Protein 6TWP (pdb70)

Solvent-accessible surface area: 18503 Å² total

Nearest PDB structures (foldseek):
  5moy-assembly1_A  TM=9.906E-01  e=1.698E-72  Clostridium botulinum
  3fuo-assembly1_A  TM=9.892E-01  e=1.256E-71  Clostridium botulinum
  5tpb-assembly2_B  TM=9.962E-01  e=2.998E-70  Clostridium botulinum
  4iqp-assembly1_A  TM=9.861E-01  e=4.927E-71  Clostridium botulinum
  5tpb-assembly1_A  TM=9.710E-01  e=1.110E-68  Clostridium botulinum

Radius of gyration: 24.12 Å; Cα contacts (8 Å, |Δi|>4): 1211; chains: 1; bounding box: 44×72×61 Å

Secondary structure (P-SEA, 3-state):
cccccccbbbbbcccccccccccbbbbbbccccccccccccbbbbccccccbbbbbcccccccccccccccccbbbbbccccccccccbbbbcccccccccccbbbbcccbbbbbbbcccccccccbbbbbccccccccccbbbbbbbbbccccbbbbbccccccbbbbcccccbbbbbcbbbbcccccccccbbbbbcbbbbbcccccaaaaaaaaaaaccccbbbccccccccccbbbbbbccccccbbbbbccccccbbbbbbccbbbbbcccccccccccccbbbbbbbcccccccccccccbbbbbbbbcccbbbbbcccccccccbbbbbbcccccccccccbbbbccccccccccccccccccccccccccccccccaaaaaaaaacccccccbbbbbccccccccc

B-factor: mean 18.66, std 10.2, range [6.3, 84.39]

Sequence (414 aa):
NIINTSILNLLRYYEESSNNHLIDLSRYASEEIINIGSKVNNFDPIDDKKNQIQLFNLEESSKIEEIIILKNAIVYNSMYEENFSTSFWIKKIPKYFSKINLNNEEYTIINCIENNSGWKVSSLNYGEIIWTLQDNKQNIQRRVVVFKYSQMMVVAISDYINRWIIFITITNNRLNNNSSKIYINGRLIDDQKPISNLGNIHASNNNIMFKLDDGCRDDPQQRRYIWIIKYFNLLFDKKELNEEKKEIKDLYDNQSNSGILKKDFWGNYYLQQYDKKPYYMLLNLLYYDPNKYVDVNNVGIRGYMMYLKGPRGSIVTTNIYLNSSSLYMMGTKFIIKKYASSGNKDNNIVRNNDRRVYINVVVKNKEYRLATNASQAGVEKILSVLEIPDVVGNLSQVVVMKSSKCMNLQDNNGNDIGFIGFHQFNNIDKLVASNWYNRQIERSSRTFGCSWEEFIPVDDDGWGES

Structure (mmCIF, N/CA/C/O backbone):
data_6TWP
#
_entry.id   6TWP
#
_cell.length_a   43.547
_cell.length_b   60.266
_cell.length_c   185.147
_cell.angle_alpha   90.000
_cell.angle_beta   90.000
_cell.angle_gamma   90.000
#
_symmetry.space_group_name_H-M   'P 21 21 21'
#
loop_
_entity.id
_entity.type
_entity.pdbx_description
1 polymer 'Botulinum neurotoxin A5'
2 non-polymer 'CHLORIDE ION'
3 water water
#
loop_
_atom_site.group_PDB
_atom_site.id
_atom_site.type_symbol
_atom_site.label_atom_id
_atom_site.label_alt_id
_atom_site.label_comp_id
_atom_site.label_asym_id
_atom_site.label_entity_id
_atom_site.label_seq_id
_atom_site.pdbx_PDB_ins_code
_atom_site.Cartn_x
_atom_site.Cartn_y
_atom_site.Cartn_z
_atom_site.occupancy
_atom_site.B_iso_or_equiv
_atom_site.auth_seq_id
_atom_site.auth_comp_id
_atom_site.auth_asym_id
_atom_site.auth_atom_id
_atom_site.pdbx_PDB_model_num
ATOM 1 N N . ASN A 1 9 ? -3.816 -0.639 -37.068 1.000 44.924 872 ASN AAA N 1
ATOM 2 C CA . ASN A 1 9 ? -2.809 -1.412 -37.952 1.000 45.516 872 ASN AAA CA 1
ATOM 3 C C . ASN A 1 9 ? -1.504 -0.606 -38.134 1.000 45.419 872 ASN AAA C 1
ATOM 4 O O . ASN A 1 9 ? -1.008 -0.248 -39.258 1.000 43.079 872 ASN AAA O 1
ATOM 9 N N . ILE A 1 10 ? -0.926 -0.371 -36.992 1.000 38.662 873 ILE AAA N 1
ATOM 10 C CA . ILE A 1 10 ? 0.033 0.722 -36.739 1.000 35.710 873 ILE AAA CA 1
ATOM 11 C C . ILE A 1 10 ? 1.357 0.462 -37.421 1.000 33.919 873 ILE AAA C 1
ATOM 12 O O . ILE A 1 10 ? 1.878 1.345 -38.085 1.000 33.598 873 ILE AAA O 1
ATOM 17 N N . ILE A 1 11 ? 1.906 -0.735 -37.294 1.000 32.962 874 ILE AAA N 1
ATOM 18 C CA . ILE A 1 11 ? 3.118 -1.018 -38.083 1.000 28.971 874 ILE AAA CA 1
ATOM 19 C C . ILE A 1 11 ? 2.713 -0.972 -39.563 1.000 28.822 874 ILE AAA C 1
ATOM 20 O O . ILE A 1 11 ? 3.521 -0.499 -40.369 1.000 32.122 874 ILE AAA O 1
ATOM 25 N N . ASN A 1 12 ? 1.517 -1.468 -39.908 1.000 33.987 875 ASN AAA N 1
ATOM 26 C CA . ASN A 1 12 ? 1.129 -1.577 -41.346 1.000 38.512 875 ASN AAA CA 1
ATOM 27 C C . ASN A 1 12 ? 1.085 -0.198 -41.999 1.000 35.364 875 ASN AAA C 1
ATOM 28 O O . ASN A 1 12 ? 1.365 -0.143 -43.187 1.000 54.984 875 ASN AAA O 1
ATOM 33 N N . THR A 1 13 ? 0.723 0.848 -41.262 1.000 39.247 876 THR AAA N 1
ATOM 34 C CA . THR A 1 13 ? 0.579 2.216 -41.817 1.000 42.095 876 THR AAA CA 1
ATOM 35 C C . THR A 1 13 ? 1.886 2.992 -41.584 1.000 39.329 876 THR AAA C 1
ATOM 36 O O . THR A 1 13 ? 1.923 4.161 -41.922 1.000 39.194 876 THR AAA O 1
ATOM 40 N N . SER A 1 14 ? 2.920 2.403 -40.972 1.000 29.604 877 SER AAA N 1
ATOM 41 C CA . SER A 1 14 ? 4.222 3.100 -40.862 1.000 18.482 877 SER AAA CA 1
ATOM 42 C C . SER A 1 14 ? 4.750 3.492 -42.221 1.000 17.048 877 SER AAA C 1
ATOM 43 O O . SER A 1 14 ? 4.471 2.804 -43.218 1.000 23.968 877 SER AAA O 1
ATOM 46 N N . ILE A 1 15 ? 5.497 4.574 -42.259 1.000 14.902 878 ILE AAA N 1
ATOM 47 C CA . ILE A 1 15 ? 6.076 5.069 -43.516 1.000 15.744 878 ILE AAA CA 1
ATOM 48 C C . ILE A 1 15 ? 7.438 4.435 -43.780 1.000 15.168 878 ILE AAA C 1
ATOM 49 O O . ILE A 1 15 ? 7.927 4.625 -44.919 1.000 17.074 878 ILE AAA O 1
ATOM 54 N N . LEU A 1 16 ? 8.026 3.696 -42.840 1.000 14.176 879 LEU AAA N 1
ATOM 55 C CA . LEU A 1 16 ? 9.253 2.956 -43.052 1.000 12.984 879 LEU AAA CA 1
ATOM 56 C C . LEU A 1 16 ? 9.141 1.787 -42.088 1.000 11.712 879 LEU AAA C 1
ATOM 57 O O . LEU A 1 16 ? 8.930 2.005 -40.892 1.000 12.490 879 LEU AAA O 1
ATOM 62 N N . ASN A 1 17 ? 9.233 0.563 -42.545 1.000 12.734 880 ASN AAA N 1
ATOM 63 C CA . ASN A 1 17 ? 9.055 -0.669 -41.774 1.000 12.218 880 ASN AAA CA 1
ATOM 64 C C . ASN A 1 17 ? 10.191 -1.615 -42.124 1.000 11.703 880 ASN AAA C 1
ATOM 65 O O . ASN A 1 17 ? 10.062 -2.429 -43.057 1.000 12.975 880 ASN AAA O 1
ATOM 70 N N A LEU A 1 18 ? 11.362 -1.402 -41.526 0.580 12.615 881 LEU AAA N 1
ATOM 71 N N B LEU A 1 18 ? 11.301 -1.506 -41.411 0.420 11.252 881 LEU AAA N 1
ATOM 72 C CA A LEU A 1 18 ? 12.539 -2.202 -41.864 0.580 13.976 881 LEU AAA CA 1
ATOM 73 C CA B LEU A 1 18 ? 12.559 -2.140 -41.806 0.420 10.929 881 LEU AAA CA 1
ATOM 74 C C A LEU A 1 18 ? 12.481 -3.547 -41.175 0.580 12.204 881 LEU AAA C 1
ATOM 75 C C B LEU A 1 18 ? 12.626 -3.529 -41.175 0.420 11.089 881 LEU AAA C 1
ATOM 76 O O A LEU A 1 18 ? 12.489 -3.612 -39.949 0.580 12.056 881 LEU AAA O 1
ATOM 77 O O B LEU A 1 18 ? 12.750 -3.607 -39.953 0.420 11.305 881 LEU AAA O 1
ATOM 86 N N . ARG A 1 19 ? 12.542 -4.595 -41.976 1.000 12.473 882 ARG AAA N 1
ATOM 87 C CA . ARG A 1 19 ? 12.474 -5.948 -41.427 1.000 13.673 882 ARG AAA CA 1
ATOM 88 C C . ARG A 1 19 ? 13.316 -6.884 -42.268 1.000 14.517 882 ARG AAA C 1
ATOM 89 O O . ARG A 1 19 ? 13.425 -6.687 -43.471 1.000 16.411 882 ARG AAA O 1
ATOM 97 N N A TYR A 1 20 ? 13.815 -7.931 -41.601 0.580 15.654 883 TYR AAA N 1
ATOM 98 N N B TYR A 1 20 ? 13.786 -7.952 -41.674 0.420 15.939 883 TYR AAA N 1
ATOM 99 C CA A TYR A 1 20 ? 14.634 -8.995 -42.217 0.580 15.325 883 TYR AAA CA 1
ATOM 100 C CA B TYR A 1 20 ? 14.435 -8.971 -42.502 0.420 17.649 883 TYR AAA CA 1
ATOM 101 C C A TYR A 1 20 ? 13.721 -10.167 -42.530 0.580 18.950 883 TYR AAA C 1
ATOM 102 C C B TYR A 1 20 ? 13.353 -9.979 -42.844 0.420 18.796 883 TYR AAA C 1
ATOM 103 O O A TYR A 1 20 ? 13.205 -10.826 -41.630 0.580 18.778 883 TYR AAA O 1
ATOM 104 O O B TYR A 1 20 ? 12.607 -10.416 -41.933 0.420 16.803 883 TYR AAA O 1
ATOM 121 N N A GLU A 1 21 ? 13.395 -10.333 -43.797 0.580 19.896 884 GLU AAA N 1
ATOM 122 N N B GLU A 1 21 ? 13.307 -10.384 -44.099 0.420 19.413 884 GLU AAA N 1
ATOM 123 C CA A GLU A 1 21 ? 12.583 -11.463 -44.301 0.580 24.288 884 GLU AAA CA 1
ATOM 124 C CA B GLU A 1 21 ? 12.481 -11.524 -44.519 0.420 22.481 884 GLU AAA CA 1
ATOM 125 C C A GLU A 1 21 ? 13.421 -12.306 -45.261 0.580 22.238 884 GLU AAA C 1
ATOM 126 C C B GLU A 1 21 ? 12.743 -11.752 -45.994 0.420 23.662 884 GLU AAA C 1
ATOM 127 O O A GLU A 1 21 ? 14.141 -11.709 -46.136 0.580 19.636 884 GLU AAA O 1
ATOM 128 O O B GLU A 1 21 ? 13.295 -10.873 -46.694 0.420 21.663 884 GLU AAA O 1
ATOM 139 N N A SER A 1 22 ? 13.228 -13.637 -45.196 0.580 26.204 885 SER AAA N 1
ATOM 140 N N B SER A 1 22 ? 12.436 -12.957 -46.422 0.420 24.301 885 SER AAA N 1
ATOM 141 C CA A SER A 1 22 ? 14.059 -14.668 -45.845 0.580 30.529 885 SER AAA CA 1
ATOM 142 C CA B SER A 1 22 ? 12.908 -13.425 -47.739 0.420 26.427 885 SER AAA CA 1
ATOM 143 C C A SER A 1 22 ? 15.502 -14.192 -45.790 0.580 23.099 885 SER AAA C 1
ATOM 144 C C B SER A 1 22 ? 14.411 -13.149 -47.987 0.420 23.013 885 SER AAA C 1
ATOM 145 O O A SER A 1 22 ? 16.062 -14.201 -44.632 0.580 34.526 885 SER AAA O 1
ATOM 146 O O B SER A 1 22 ? 14.748 -12.716 -49.052 0.420 26.528 885 SER AAA O 1
ATOM 151 N N A ASN A 1 23 ? 16.085 -13.807 -46.953 0.580 20.076 886 ASN AAA N 1
ATOM 152 N N B ASN A 1 23 ? 15.309 -13.447 -47.062 0.420 21.937 886 ASN AAA N 1
ATOM 153 C CA A ASN A 1 23 ? 17.520 -13.512 -47.100 0.580 17.612 886 ASN AAA CA 1
ATOM 154 C CA B ASN A 1 23 ? 16.782 -13.498 -47.320 0.420 20.209 886 ASN AAA CA 1
ATOM 155 C C A ASN A 1 23 ? 17.710 -12.006 -47.299 0.580 16.093 886 ASN AAA C 1
ATOM 156 C C B ASN A 1 23 ? 17.368 -12.090 -47.532 0.420 17.061 886 ASN AAA C 1
ATOM 157 O O A ASN A 1 23 ? 18.833 -11.725 -47.704 0.580 14.103 886 ASN AAA O 1
ATOM 158 O O B ASN A 1 23 ? 18.389 -11.958 -48.132 0.420 17.828 886 ASN AAA O 1
ATOM 167 N N . HIS A 1 24 ? 16.765 -11.075 -46.948 1.000 16.971 887 HIS AAA N 1
ATOM 168 C CA . HIS A 1 24 ? 17.193 -9.677 -47.079 1.000 15.130 887 HIS AAA CA 1
ATOM 169 C C . HIS A 1 24 ? 16.507 -8.783 -46.054 1.000 14.147 887 HIS AAA C 1
ATOM 1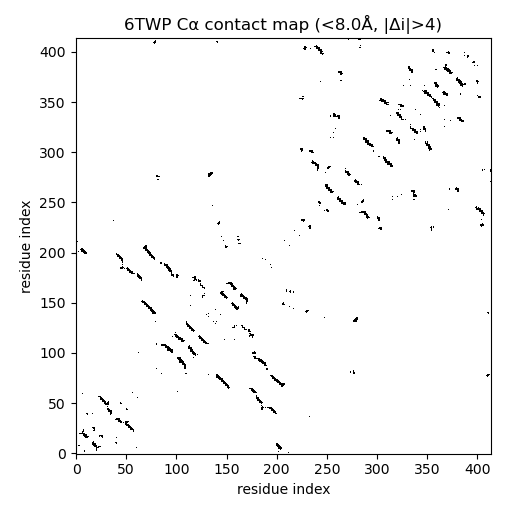70 O O . HIS A 1 24 ? 15.311 -8.912 -45.816 1.000 16.430 887 HIS AAA O 1
ATOM 177 N N . LEU A 1 25 ? 17.220 -7.770 -45.615 1.000 13.764 888 LEU AAA N 1
ATOM 178 C CA . LEU A 1 25 ? 16.617 -6.613 -44.962 1.000 13.219 888 LEU AAA CA 1
ATOM 179 C C . LEU A 1 25 ? 15.902 -5.789 -46.009 1.000 14.065 888 LEU AAA C 1
ATOM 180 O O . LEU A 1 25 ? 16.444 -5.563 -47.100 1.000 18.772 888 LEU AAA O 1
ATOM 185 N N . ILE A 1 26 ? 14.668 -5.441 -45.763 1.000 14.292 889 ILE AAA N 1
ATOM 186 C CA . ILE A 1 26 ? 13.789 -4.784 -46.727 1.000 16.239 889 ILE AAA CA 1
ATOM 187 C C . ILE A 1 26 ? 12.897 -3.778 -45.989 1.000 14.094 889 ILE AAA C 1
ATOM 188 O O . ILE A 1 26 ? 12.535 -3.957 -44.844 1.000 15.273 889 ILE AAA O 1
ATOM 193 N N . ASP A 1 27 ? 12.512 -2.707 -46.672 1.000 14.889 890 ASP AAA N 1
ATOM 194 C CA . ASP A 1 27 ? 11.432 -1.839 -46.217 1.000 14.499 890 ASP AAA CA 1
ATOM 195 C C . ASP A 1 27 ? 10.098 -2.407 -46.686 1.000 15.326 890 ASP AAA C 1
ATOM 196 O O . ASP A 1 27 ? 9.815 -2.436 -47.906 1.000 17.832 890 ASP AAA O 1
ATOM 201 N N . LEU A 1 28 ? 9.272 -2.910 -45.790 1.000 15.359 891 LEU AAA N 1
ATOM 202 C CA . LEU A 1 28 ? 7.959 -3.489 -46.092 1.000 16.533 891 LEU AAA CA 1
ATOM 203 C C . LEU A 1 28 ? 6.911 -2.406 -46.293 1.000 17.282 891 LEU AAA C 1
ATOM 204 O O . LEU A 1 28 ? 5.791 -2.763 -46.724 1.000 19.652 891 LEU AAA O 1
ATOM 209 N N . SER A 1 29 ? 7.182 -1.137 -46.039 1.000 15.822 892 SER AAA N 1
ATOM 210 C CA . SER A 1 29 ? 6.181 -0.071 -46.229 1.000 16.646 892 SER AAA CA 1
ATOM 211 C C . SER A 1 29 ? 5.806 0.059 -47.697 1.000 18.604 892 SER AAA C 1
ATOM 212 O O . SER A 1 29 ? 6.579 -0.365 -48.587 1.000 18.761 892 SER AAA O 1
ATOM 215 N N . ARG A 1 30 ? 4.721 0.771 -47.917 1.000 21.432 893 ARG AAA N 1
ATOM 216 C CA . ARG A 1 30 ? 4.199 1.048 -49.277 1.000 24.148 893 ARG AAA CA 1
ATOM 217 C C . ARG A 1 30 ? 5.243 1.860 -50.037 1.000 21.596 893 ARG AAA C 1
ATOM 218 O O . ARG A 1 30 ? 5.176 1.879 -51.271 1.000 26.470 893 ARG AAA O 1
ATOM 226 N N . TYR A 1 31 ? 6.168 2.532 -49.365 1.000 21.946 894 TYR AAA N 1
ATOM 227 C CA . TYR A 1 31 ? 7.200 3.348 -50.068 1.000 24.386 894 TYR AAA CA 1
ATOM 228 C C . TYR A 1 31 ? 8.355 2.516 -50.614 1.000 23.096 894 TYR AAA C 1
ATOM 229 O O . TYR A 1 31 ? 9.061 2.997 -51.501 1.000 29.503 894 TYR AAA O 1
ATOM 238 N N . ALA A 1 32 ? 8.667 1.392 -50.015 1.000 21.319 895 ALA AAA N 1
ATOM 239 C CA . ALA A 1 32 ? 9.782 0.536 -50.459 1.000 21.083 895 ALA AAA CA 1
ATOM 240 C C . ALA A 1 32 ? 11.057 1.363 -50.669 1.000 21.283 895 ALA AAA C 1
ATOM 241 O O . ALA A 1 32 ? 11.678 1.290 -51.749 1.000 24.483 895 ALA AAA O 1
ATOM 243 N N . SER A 1 33 ? 11.492 2.053 -49.604 1.000 20.172 896 SER AAA N 1
ATOM 244 C CA . SER A 1 33 ? 12.711 2.856 -49.649 1.000 19.254 896 SER AAA CA 1
ATOM 245 C C . SER A 1 33 ? 13.885 1.896 -49.867 1.000 18.305 896 SER AAA C 1
ATOM 246 O O . SER A 1 33 ? 13.879 0.770 -49.372 1.000 21.114 896 SER AAA O 1
ATOM 249 N N A GLU A 1 34 ? 14.925 2.458 -50.494 0.600 20.326 897 GLU AAA N 1
ATOM 250 N N B GLU A 1 34 ? 14.920 2.269 -50.641 0.400 20.214 897 GLU AAA N 1
ATOM 251 C CA A GLU A 1 34 ? 16.127 1.717 -50.870 0.600 18.231 897 GLU AAA CA 1
ATOM 252 C CA B GLU A 1 34 ? 16.048 1.348 -50.944 0.400 20.894 897 GLU AAA CA 1
ATOM 253 C C A GLU A 1 34 ? 17.021 1.560 -49.644 0.600 15.956 897 GLU AAA C 1
ATOM 254 C C B GLU A 1 34 ? 17.080 1.261 -49.788 0.400 19.299 897 GLU AAA C 1
ATOM 255 O O A GLU A 1 34 ? 17.181 2.489 -48.835 0.600 16.477 897 GLU AAA O 1
ATOM 256 O O B GLU A 1 34 ? 17.407 2.288 -49.165 0.400 17.990 897 GLU AAA O 1
ATOM 267 N N A ILE A 1 35 ? 17.682 0.413 -49.627 0.580 17.683 898 ILE AAA N 1
ATOM 268 N N B ILE A 1 35 ? 17.678 0.079 -49.582 0.420 18.169 898 ILE AAA N 1
ATOM 269 C CA A ILE A 1 35 ? 18.590 -0.006 -48.527 0.580 15.859 898 ILE AAA CA 1
ATOM 270 C CA B ILE A 1 35 ? 18.545 -0.196 -48.397 0.420 16.143 898 ILE AAA CA 1
ATOM 271 C C A ILE A 1 35 ? 19.941 -0.322 -49.138 0.580 16.711 898 ILE AAA C 1
ATOM 272 C C B ILE A 1 35 ? 19.960 -0.569 -48.891 0.420 16.287 898 ILE AAA C 1
ATOM 273 O O A ILE A 1 35 ? 20.036 -1.170 -50.066 0.580 16.552 898 ILE AAA O 1
ATOM 274 O O B ILE A 1 35 ? 20.126 -1.620 -49.603 0.420 18.529 898 ILE AAA O 1
ATOM 283 N N . ASN A 1 36 ? 20.974 0.233 -48.536 1.000 15.202 899 ASN AAA N 1
ATOM 284 C CA . ASN A 1 36 ? 22.367 -0.052 -48.865 1.000 15.374 899 ASN AAA CA 1
ATOM 285 C C . ASN A 1 36 ? 23.115 -0.500 -47.626 1.000 15.027 899 ASN AAA C 1
ATOM 286 O O . ASN A 1 36 ? 23.242 0.291 -46.671 1.000 17.557 899 ASN AAA O 1
ATOM 291 N N . ILE A 1 37 ? 23.642 -1.682 -47.646 1.000 14.182 900 ILE AAA N 1
ATOM 292 C CA . ILE A 1 37 ? 24.296 -2.331 -46.469 1.000 14.771 900 ILE AAA CA 1
ATOM 293 C C . ILE A 1 37 ? 25.797 -2.367 -46.735 1.000 14.912 900 ILE AAA C 1
ATOM 294 O O . ILE A 1 37 ? 26.240 -2.917 -47.702 1.000 16.814 900 ILE AAA O 1
ATOM 299 N N . GLY A 1 38 ? 26.533 -1.844 -45.753 1.000 14.032 901 GLY AAA N 1
ATOM 300 C CA . GLY A 1 38 ? 27.983 -1.928 -45.798 1.000 14.054 901 GLY AAA CA 1
ATOM 301 C C . GLY A 1 38 ? 28.524 -3.311 -45.559 1.000 14.540 901 GLY AAA C 1
ATOM 302 O O . GLY A 1 38 ? 27.838 -4.189 -45.002 1.000 15.302 901 GLY AAA O 1
ATOM 303 N N . SER A 1 39 ? 29.798 -3.503 -45.903 1.000 15.551 902 SER AAA N 1
ATOM 304 C CA . SER A 1 39 ? 30.413 -4.839 -45.807 1.000 16.261 902 SER AAA CA 1
ATOM 305 C C . SER A 1 39 ? 30.461 -5.367 -44.401 1.000 16.069 902 SER AAA C 1
ATOM 306 O O . SER A 1 39 ? 30.496 -6.564 -44.227 1.000 23.416 902 SER AAA O 1
ATOM 309 N N . LYS A 1 40 ? 30.575 -4.498 -43.400 1.000 13.274 903 LYS AAA N 1
ATOM 310 C CA . LYS A 1 40 ? 30.837 -4.931 -42.015 1.000 14.578 903 LYS AAA CA 1
ATOM 311 C C . LYS A 1 40 ? 29.647 -4.808 -41.086 1.000 13.386 903 LYS AAA C 1
ATOM 312 O O . LYS A 1 40 ? 29.777 -4.588 -39.884 1.000 16.784 903 LYS AAA O 1
ATOM 318 N N . VAL A 1 41 ? 28.437 -4.954 -41.598 1.000 15.348 904 VAL AAA N 1
ATOM 319 C CA . VAL A 1 41 ? 27.207 -5.125 -40.830 1.000 13.366 904 VAL AAA CA 1
ATOM 320 C C . VAL A 1 41 ? 27.061 -6.593 -40.520 1.000 13.731 904 VAL AAA C 1
ATOM 321 O O . VAL A 1 41 ? 27.155 -7.411 -41.441 1.000 15.784 904 VAL AAA O 1
ATOM 325 N N A ASN A 1 42 ? 26.669 -6.928 -39.289 0.580 13.014 905 ASN AAA N 1
ATOM 326 N N B ASN A 1 42 ? 26.884 -6.999 -39.241 0.420 14.408 905 ASN AAA N 1
ATOM 327 C CA A ASN A 1 42 ? 26.524 -8.327 -38.893 0.580 12.889 905 ASN AAA CA 1
ATOM 328 C CA B ASN A 1 42 ? 26.497 -8.392 -38.901 0.420 14.404 905 ASN AAA CA 1
ATOM 329 C C A ASN A 1 42 ? 25.081 -8.572 -38.468 0.580 12.338 905 ASN AAA C 1
ATOM 330 C C B ASN A 1 42 ? 25.008 -8.486 -38.615 0.420 13.028 905 ASN AAA C 1
ATOM 331 O O A ASN A 1 42 ? 24.540 -7.815 -37.716 0.580 13.223 905 ASN AAA O 1
ATOM 332 O O B ASN A 1 42 ? 24.362 -7.541 -38.118 0.420 11.505 905 ASN AAA O 1
ATOM 341 N N . PHE A 1 43 ? 24.504 -9.648 -38.969 1.000 15.467 906 PHE AAA N 1
ATOM 342 C CA . PHE A 1 43 ? 23.117 -10.028 -38.611 1.000 14.753 906 PHE AAA CA 1
ATOM 343 C C . PHE A 1 43 ? 23.182 -11.291 -37.758 1.000 17.219 906 PHE AAA C 1
ATOM 344 O O . PHE A 1 43 ? 23.898 -12.231 -38.100 1.000 20.888 906 PHE AAA O 1
ATOM 352 N N . ASP A 1 44 ? 22.429 -11.335 -36.648 1.000 14.453 907 ASP AAA N 1
ATOM 353 C CA . ASP A 1 44 ? 22.478 -12.500 -35.750 1.000 14.593 907 ASP AAA CA 1
ATOM 354 C C . ASP A 1 44 ? 21.899 -13.697 -36.501 1.000 15.903 907 ASP AAA C 1
ATOM 355 O O . ASP A 1 44 ? 20.728 -13.687 -36.846 1.000 15.316 907 ASP AAA O 1
ATOM 360 N N . PRO A 1 45 ? 22.603 -14.836 -36.580 1.000 17.151 908 PRO AAA N 1
ATOM 361 C CA . PRO A 1 45 ? 22.040 -15.987 -37.314 1.000 18.800 908 PRO AAA CA 1
ATOM 362 C C . PRO A 1 45 ? 20.782 -16.559 -36.639 1.000 19.326 908 PRO AAA C 1
ATOM 363 O O . PRO A 1 45 ? 20.048 -17.260 -37.324 1.000 24.346 908 PRO AAA O 1
ATOM 367 N N . ILE A 1 46 ? 20.579 -16.369 -35.347 1.000 19.178 909 ILE AAA N 1
ATOM 368 C CA . ILE A 1 46 ? 19.397 -16.915 -34.565 1.000 20.723 909 ILE AAA CA 1
ATOM 369 C C . ILE A 1 46 ? 18.175 -16.086 -34.931 1.000 16.811 909 ILE AAA C 1
ATOM 370 O O . ILE A 1 46 ? 17.056 -16.582 -34.896 1.000 17.401 909 ILE AAA O 1
ATOM 375 N N . ASP A 1 47 ? 18.386 -14.801 -35.211 1.000 13.928 910 ASP AAA N 1
ATOM 376 C CA A ASP A 1 47 ? 17.330 -13.824 -35.444 0.580 13.432 910 ASP AAA CA 1
ATOM 377 C CA B ASP A 1 47 ? 17.299 -13.913 -35.617 0.420 14.321 910 ASP AAA CA 1
ATOM 378 C C . ASP A 1 47 ? 17.911 -12.687 -36.304 1.000 11.199 910 ASP AAA C 1
ATOM 379 O O . ASP A 1 47 ? 18.463 -11.769 -35.703 1.000 11.767 910 ASP AAA O 1
ATOM 388 N N . LYS A 1 48 ? 17.788 -12.758 -37.610 1.000 12.318 911 LYS AAA N 1
ATOM 389 C CA A LYS A 1 48 ? 18.537 -11.792 -38.452 0.580 13.417 911 LYS AAA CA 1
ATOM 390 C CA B LYS A 1 48 ? 18.402 -11.832 -38.583 0.420 14.229 911 LYS AAA CA 1
ATOM 391 C C . LYS A 1 48 ? 17.853 -10.407 -38.463 1.000 12.989 911 LYS AAA C 1
ATOM 392 O O . LYS A 1 48 ? 18.456 -9.500 -39.000 1.000 15.197 911 LYS AAA O 1
ATOM 403 N N . ASN A 1 49 ? 16.721 -10.240 -37.743 1.000 10.522 912 ASN AAA N 1
ATOM 404 C CA . ASN A 1 49 ? 16.310 -8.869 -37.453 1.000 10.455 912 ASN AAA CA 1
ATOM 405 C C . ASN A 1 49 ? 17.245 -8.153 -36.471 1.000 9.748 912 ASN AAA C 1
ATOM 406 O O . ASN A 1 49 ? 17.183 -6.923 -36.380 1.000 10.524 912 ASN AAA O 1
ATOM 411 N N . GLN A 1 50 ? 18.084 -8.895 -35.790 1.000 9.577 913 GLN AAA N 1
ATOM 412 C CA . GLN A 1 50 ? 19.057 -8.268 -34.854 1.000 9.536 913 GLN AAA CA 1
ATOM 413 C C . GLN A 1 50 ? 20.319 -7.928 -35.617 1.000 10.117 913 GLN AAA C 1
ATOM 414 O O . GLN A 1 50 ? 20.989 -8.821 -36.179 1.000 11.601 913 GLN AAA O 1
ATOM 420 N N . ILE A 1 51 ? 20.596 -6.618 -35.677 1.000 9.695 914 ILE AAA N 1
ATOM 421 C CA . ILE A 1 51 ? 21.655 -6.021 -36.516 1.000 9.711 914 ILE AAA CA 1
ATOM 422 C C . ILE A 1 51 ? 22.743 -5.487 -35.624 1.000 9.003 914 ILE AAA C 1
ATOM 423 O O . ILE A 1 51 ? 22.465 -4.689 -34.707 1.000 10.055 914 ILE AAA O 1
ATOM 428 N N . GLN A 1 52 ? 23.997 -5.823 -35.909 1.000 9.317 915 GLN AAA N 1
ATOM 429 C CA . GLN A 1 52 ? 25.150 -5.325 -35.151 1.000 9.838 915 GLN AAA CA 1
ATOM 430 C C . GLN A 1 52 ? 25.945 -4.343 -36.010 1.000 9.281 915 GLN AAA C 1
ATOM 431 O O . GLN A 1 52 ? 26.351 -4.661 -37.137 1.000 10.442 915 GLN AAA O 1
ATOM 437 N N . LEU A 1 53 ? 26.170 -3.150 -35.451 1.000 8.900 916 LEU AAA N 1
ATOM 438 C CA . LEU A 1 53 ? 26.942 -2.080 -36.060 1.000 9.349 916 LEU AAA CA 1
ATOM 439 C C . LEU A 1 53 ? 28.168 -1.826 -35.207 1.000 9.041 916 LEU AAA C 1
ATOM 440 O O . LEU A 1 53 ? 28.030 -1.499 -34.015 1.000 9.951 916 LEU AAA O 1
ATOM 445 N N . PHE A 1 54 ? 29.338 -1.934 -35.810 1.000 9.817 917 PHE AAA N 1
ATOM 446 C CA . PHE A 1 54 ? 30.630 -1.721 -35.200 1.000 11.289 917 PHE AAA CA 1
ATOM 447 C C . PHE A 1 54 ? 31.104 -0.294 -35.439 1.000 10.667 917 PHE AAA C 1
ATOM 448 O O . PHE A 1 54 ? 30.554 0.444 -36.253 1.000 10.867 917 PHE AAA O 1
ATOM 456 N N . ASN A 1 55 ? 32.208 0.071 -34.770 1.000 10.778 918 ASN AAA N 1
ATOM 457 C CA . ASN A 1 55 ? 32.814 1.405 -34.983 1.000 11.053 918 ASN AAA CA 1
ATOM 458 C C . ASN A 1 55 ? 33.807 1.308 -36.138 1.000 10.935 918 ASN AAA C 1
ATOM 459 O O . ASN A 1 55 ? 34.992 1.399 -35.958 1.000 13.597 918 ASN AAA O 1
ATOM 464 N N . LEU A 1 56 ? 33.259 1.083 -37.316 1.000 12.303 919 LEU AAA N 1
ATOM 465 C CA . LEU A 1 56 ? 33.979 0.919 -38.580 1.000 13.555 919 LEU AAA CA 1
ATOM 466 C C . LEU A 1 56 ? 33.227 1.651 -39.656 1.000 12.750 919 LEU AAA C 1
ATOM 467 O O . LEU A 1 56 ? 31.986 1.571 -39.696 1.000 12.906 919 LEU AAA O 1
ATOM 472 N N A GLU A 1 57 ? 33.931 2.292 -40.575 0.580 15.529 920 GLU AAA N 1
ATOM 473 N N B GLU A 1 57 ? 33.969 2.210 -40.614 0.420 14.309 920 GLU AAA N 1
ATOM 474 C CA A GLU A 1 57 ? 33.256 3.043 -41.653 0.580 16.825 920 GLU AAA CA 1
ATOM 475 C CA B GLU A 1 57 ? 33.378 3.002 -41.718 0.420 15.237 920 GLU AAA CA 1
ATOM 476 C C A GLU A 1 57 ? 32.386 2.160 -42.544 0.580 14.495 920 GLU AAA C 1
ATOM 477 C C B GLU A 1 57 ? 32.376 2.148 -42.489 0.420 12.888 920 GLU AAA C 1
ATOM 478 O O A GLU A 1 57 ? 31.402 2.665 -43.109 0.580 18.053 920 GLU AAA O 1
ATOM 479 O O B GLU A 1 57 ? 31.275 2.654 -42.825 0.420 14.664 920 GLU AAA O 1
ATOM 490 N N . SER A 1 58 ? 32.693 0.866 -42.698 1.000 13.930 921 SER AAA N 1
ATOM 491 C CA . SER A 1 58 ? 31.865 0.011 -43.552 1.000 14.756 921 SER AAA CA 1
ATOM 492 C C . SER A 1 58 ? 30.800 -0.713 -42.729 1.000 13.363 921 SER AAA C 1
ATOM 493 O O . SER A 1 58 ? 30.032 -1.481 -43.370 1.000 15.025 921 SER AAA O 1
ATOM 496 N N . SER A 1 59 ? 30.634 -0.414 -41.463 1.000 11.864 922 SER AAA N 1
ATOM 497 C CA . SER A 1 59 ? 29.564 -0.996 -40.678 1.000 11.280 922 SER AAA CA 1
ATOM 498 C C . SER A 1 59 ? 28.445 0.022 -40.634 1.000 11.524 922 SER AAA C 1
ATOM 499 O O . SER A 1 59 ? 28.316 0.810 -39.680 1.000 13.155 922 SER AAA O 1
ATOM 502 N N . LYS A 1 60 ? 27.616 0.029 -41.674 1.000 10.586 923 LYS AAA N 1
ATOM 503 C CA . LYS A 1 60 ? 26.619 1.066 -41.846 1.000 10.785 923 LYS AAA CA 1
ATOM 504 C C . LYS A 1 60 ? 25.459 0.544 -42.659 1.000 10.660 923 LYS AAA C 1
ATOM 505 O O . LYS A 1 60 ? 25.670 -0.373 -43.499 1.000 12.116 923 LYS AAA O 1
ATOM 511 N N . ILE A 1 61 ? 24.291 1.077 -42.446 1.000 10.496 924 ILE AAA N 1
ATOM 512 C CA . ILE A 1 61 ? 23.117 0.860 -43.325 1.000 11.054 924 ILE AAA CA 1
ATOM 513 C C . ILE A 1 61 ? 22.604 2.213 -43.711 1.000 11.019 924 ILE AAA C 1
ATOM 514 O O . ILE A 1 61 ? 22.327 3.054 -42.826 1.000 10.920 924 ILE AAA O 1
ATOM 519 N N A GLU A 1 62 ? 22.382 2.415 -44.999 0.580 11.715 925 GLU AAA N 1
ATOM 520 N N B GLU A 1 62 ? 22.579 2.548 -44.996 0.420 11.542 925 GLU AAA N 1
ATOM 521 C CA A GLU A 1 62 ? 21.788 3.626 -45.540 0.580 11.871 925 GLU AAA CA 1
ATOM 522 C CA B GLU A 1 62 ? 22.039 3.834 -45.459 0.420 11.504 925 GLU AAA CA 1
ATOM 523 C C A GLU A 1 62 ? 20.402 3.275 -46.082 0.580 12.245 925 GLU AAA C 1
ATOM 524 C C B GLU A 1 62 ? 20.693 3.586 -46.131 0.420 11.430 925 GLU AAA C 1
ATOM 525 O O A GLU A 1 62 ? 20.224 2.291 -46.839 0.580 14.152 925 GLU AAA O 1
ATOM 526 O O B GLU A 1 62 ? 20.605 2.782 -47.099 0.420 11.866 925 GLU AAA O 1
ATOM 537 N N A ILE A 1 63 ? 19.434 4.076 -45.722 0.580 12.272 926 ILE AAA N 1
ATOM 538 N N B ILE A 1 63 ? 19.660 4.268 -45.705 0.420 11.219 926 ILE AAA N 1
ATOM 539 C CA A ILE A 1 63 ? 18.069 4.083 -46.295 0.580 13.667 926 ILE AAA CA 1
ATOM 540 C CA B ILE A 1 63 ? 18.317 4.193 -46.319 0.420 12.669 926 ILE AAA CA 1
ATOM 541 C C A ILE A 1 63 ? 17.920 5.350 -47.132 0.580 13.101 926 ILE AAA C 1
ATOM 542 C C B ILE A 1 63 ? 18.133 5.418 -47.194 0.420 13.617 926 ILE AAA C 1
ATOM 543 O O A ILE A 1 63 ? 18.013 6.473 -46.640 0.580 14.561 926 ILE AAA O 1
ATOM 544 O O B ILE A 1 63 ? 18.467 6.543 -46.789 0.420 15.158 926 ILE AAA O 1
ATOM 553 N N . ILE A 1 64 ? 17.714 5.186 -48.436 1.000 14.867 927 ILE AAA N 1
ATOM 554 C CA . ILE A 1 64 ? 17.411 6.292 -49.376 1.000 17.262 927 ILE AAA CA 1
ATOM 555 C C . ILE A 1 64 ? 15.899 6.443 -49.417 1.000 16.064 927 ILE AAA C 1
ATOM 556 O O . ILE A 1 64 ? 15.216 5.568 -49.929 1.000 17.265 927 ILE AAA O 1
ATOM 561 N N . LEU A 1 65 ? 15.395 7.478 -48.767 1.000 16.154 928 LEU AAA N 1
ATOM 562 C CA . LEU A 1 65 ? 13.936 7.667 -48.648 1.000 16.153 928 LEU AAA CA 1
ATOM 563 C C . LEU A 1 65 ? 13.360 8.102 -49.979 1.000 18.476 928 LEU AAA C 1
ATOM 564 O O . LEU A 1 65 ? 13.916 8.947 -50.695 1.000 21.013 928 LEU AAA O 1
ATOM 569 N N . LYS A 1 66 ? 12.130 7.605 -50.228 1.000 19.674 929 LYS AAA N 1
ATOM 570 C CA . LYS A 1 66 ? 11.346 8.122 -51.333 1.000 22.009 929 LYS AAA CA 1
ATOM 571 C C . LYS A 1 66 ? 11.089 9.612 -51.083 1.000 22.417 929 LYS AAA C 1
ATOM 572 O O . LYS A 1 66 ? 10.838 10.039 -49.944 1.000 20.507 929 LYS AAA O 1
ATOM 578 N N . ASN A 1 67 ? 11.094 10.419 -52.149 1.000 25.580 930 ASN AAA N 1
ATOM 579 C CA . ASN A 1 67 ? 11.003 11.891 -51.971 1.000 29.181 930 ASN AAA CA 1
ATOM 580 C C . ASN A 1 67 ? 9.723 12.227 -51.211 1.000 26.378 930 ASN AAA C 1
ATOM 581 O O . ASN A 1 67 ? 9.708 13.202 -50.454 1.000 27.338 930 ASN AAA O 1
ATOM 586 N N . ALA A 1 68 ? 8.641 11.464 -51.379 1.000 24.619 931 ALA AAA N 1
ATOM 587 C CA . ALA A 1 68 ? 7.312 11.704 -50.790 1.000 25.964 931 ALA AAA CA 1
ATOM 588 C C . ALA A 1 68 ? 7.381 11.735 -49.300 1.000 23.090 931 ALA AAA C 1
ATOM 589 O O . ALA A 1 68 ? 6.531 12.359 -48.722 1.000 27.335 931 ALA AAA O 1
ATOM 591 N N . ILE A 1 69 ? 8.372 11.091 -48.691 1.000 19.518 932 ILE AAA N 1
ATOM 592 C CA . ILE A 1 69 ? 8.399 10.981 -47.226 1.000 18.531 932 ILE AAA CA 1
ATOM 593 C C . ILE A 1 69 ? 9.605 11.711 -46.636 1.000 17.318 932 ILE AAA C 1
ATOM 594 O O . ILE A 1 69 ? 9.810 11.580 -45.470 1.000 19.901 932 ILE AAA O 1
ATOM 599 N N . VAL A 1 70 ? 10.400 12.434 -47.410 1.000 16.076 933 VAL AAA N 1
ATOM 600 C CA . VAL A 1 70 ? 11.470 13.264 -46.825 1.000 16.021 933 VAL AAA CA 1
ATOM 601 C C . VAL A 1 70 ? 10.809 14.347 -45.992 1.000 15.419 933 VAL AAA C 1
ATOM 602 O O . VAL A 1 70 ? 9.822 14.973 -46.395 1.000 18.225 933 VAL AAA O 1
ATOM 6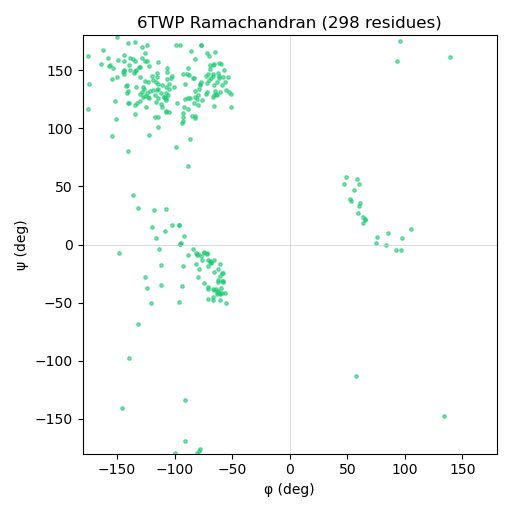06 N N . TYR A 1 71 ? 11.294 14.512 -44.777 1.000 13.888 934 TYR AAA N 1
ATOM 607 C CA . TYR A 1 71 ? 10.675 15.496 -43.861 1.000 14.138 934 TYR AAA CA 1
ATOM 608 C C . TYR A 1 71 ? 11.155 16.904 -44.182 1.000 12.963 934 TYR AAA C 1
ATOM 609 O O . TYR A 1 71 ? 12.358 17.165 -44.158 1.000 13.723 934 TYR AAA O 1
ATOM 618 N N . ASN A 1 72 ? 10.215 17.789 -44.405 1.000 13.549 935 ASN AAA N 1
ATOM 619 C CA . ASN A 1 72 ? 10.552 19.200 -44.647 1.000 13.265 935 ASN AAA CA 1
ATOM 620 C C . ASN A 1 72 ? 9.342 20.012 -44.230 1.000 13.717 935 ASN AAA C 1
ATOM 621 O O . ASN A 1 72 ? 8.430 20.188 -45.042 1.000 15.497 935 ASN AAA O 1
ATOM 626 N N . SER A 1 73 ? 9.302 20.484 -42.986 1.000 13.364 936 SER AAA N 1
ATOM 627 C CA . SER A 1 73 ? 8.063 21.059 -42.452 1.000 13.586 936 SER AAA CA 1
ATOM 628 C C . SER A 1 73 ? 8.316 21.878 -41.188 1.000 13.640 936 SER AAA C 1
ATOM 629 O O . SER A 1 73 ? 9.261 21.601 -40.442 1.000 13.286 936 SER AAA O 1
ATOM 632 N N . MET A 1 74 ? 7.396 22.786 -40.974 1.000 14.820 937 MET AAA N 1
ATOM 633 C CA . MET A 1 74 ? 7.246 23.471 -39.663 1.000 15.636 937 MET AAA CA 1
ATOM 634 C C . MET A 1 74 ? 6.236 22.745 -38.791 1.000 16.147 937 MET AAA C 1
ATOM 635 O O . MET A 1 74 ? 6.226 23.047 -37.583 1.000 16.720 937 MET AAA O 1
ATOM 640 N N . TYR A 1 75 ? 5.384 21.907 -39.335 1.000 15.397 938 TYR AAA N 1
ATOM 641 C CA . TYR A 1 75 ? 4.160 21.490 -38.625 1.000 16.275 938 TYR AAA CA 1
ATOM 642 C C . TYR A 1 75 ? 3.893 19.995 -38.569 1.000 15.351 938 TYR AAA C 1
ATOM 643 O O . TYR A 1 75 ? 3.102 19.578 -37.723 1.000 16.682 938 TYR AAA O 1
ATOM 652 N N A GLU A 1 76 ? 4.458 19.191 -39.466 0.500 14.644 939 GLU AAA N 1
ATOM 653 N N B GLU A 1 76 ? 4.478 19.177 -39.448 0.500 14.210 939 GLU AAA N 1
ATOM 654 C CA A GLU A 1 76 ? 4.055 17.782 -39.546 0.500 14.283 939 GLU AAA CA 1
ATOM 655 C CA B GLU A 1 76 ? 4.110 17.754 -39.570 0.500 13.914 939 GLU AAA CA 1
ATOM 656 C C A GLU A 1 76 ? 4.598 17.005 -38.350 0.500 12.198 939 GLU AAA C 1
ATOM 657 C C B GLU A 1 76 ? 4.639 16.928 -38.391 0.500 12.976 939 GLU AAA C 1
ATOM 658 O O A GLU A 1 76 ? 5.751 17.186 -37.973 0.500 14.502 939 GLU AAA O 1
ATOM 659 O O B GLU A 1 76 ? 5.844 16.930 -38.115 0.500 12.142 939 GLU AAA O 1
ATOM 670 N N . ASN A 1 77 ? 3.754 16.186 -37.761 1.000 13.136 940 ASN AAA N 1
ATOM 671 C CA . ASN A 1 77 ? 4.173 15.347 -36.594 1.000 12.017 940 ASN AAA CA 1
ATOM 672 C C . ASN A 1 77 ? 4.770 14.044 -37.086 1.000 11.930 940 ASN AAA C 1
ATOM 673 O O . ASN A 1 77 ? 4.435 13.574 -38.188 1.000 13.198 940 ASN AAA O 1
ATOM 678 N N . PHE A 1 78 ? 5.680 13.486 -36.320 1.000 10.993 941 PHE AAA N 1
ATOM 679 C CA . PHE A 1 78 ? 6.287 12.202 -36.700 1.000 10.501 941 PHE AAA CA 1
ATOM 680 C C . PHE A 1 78 ? 6.855 11.508 -35.479 1.000 9.701 941 PHE AAA C 1
ATOM 681 O O . PHE A 1 78 ? 7.116 12.159 -34.459 1.000 10.070 941 PHE AAA O 1
ATOM 689 N N . SER A 1 79 ? 7.056 10.206 -35.616 1.000 9.358 942 SER AAA N 1
ATOM 690 C CA . SER A 1 79 ? 7.603 9.389 -34.512 1.000 9.653 942 SER AAA CA 1
ATOM 691 C C . SER A 1 79 ? 8.525 8.320 -35.092 1.000 9.034 942 SER AAA C 1
ATOM 692 O O . SER A 1 79 ? 8.492 7.994 -36.291 1.000 9.569 942 SER AAA O 1
ATOM 695 N N . THR A 1 80 ? 9.347 7.760 -34.217 1.000 8.878 943 THR AAA N 1
ATOM 696 C CA . THR A 1 80 ? 10.203 6.632 -34.576 1.000 8.820 943 THR AAA CA 1
ATOM 697 C C . THR A 1 80 ? 10.219 5.619 -33.452 1.000 8.035 943 THR AAA C 1
ATOM 698 O O . THR A 1 80 ? 10.102 6.013 -32.268 1.000 9.052 943 THR AAA O 1
ATOM 702 N N . SER A 1 81 ? 10.389 4.361 -33.753 1.000 8.864 944 SER AAA N 1
ATOM 703 C CA . SER A 1 81 ? 10.558 3.301 -32.729 1.000 9.402 944 SER AAA CA 1
ATOM 704 C C . SER A 1 81 ? 11.631 2.341 -33.212 1.000 8.707 944 SER AAA C 1
ATOM 705 O O . SER A 1 81 ? 11.811 2.131 -34.429 1.000 9.430 944 SER AAA O 1
ATOM 708 N N . PHE A 1 82 ? 12.245 1.691 -32.248 1.000 8.612 945 PHE AAA N 1
ATOM 709 C CA . PHE A 1 82 ? 13.259 0.660 -32.506 1.000 8.108 945 PHE AAA CA 1
ATOM 710 C C . PHE A 1 82 ? 13.643 0.071 -31.172 1.000 7.753 945 PHE AAA C 1
ATOM 711 O O . PHE A 1 82 ? 13.412 0.662 -30.125 1.000 8.976 945 PHE AAA O 1
ATOM 719 N N . TRP A 1 83 ? 14.264 -1.111 -31.206 1.000 8.409 946 TRP AAA N 1
ATOM 720 C CA . TRP A 1 83 ? 14.881 -1.693 -30.009 1.000 7.899 946 TRP AAA CA 1
ATOM 721 C C . TRP A 1 83 ? 16.380 -1.583 -30.138 1.000 7.757 946 TRP AAA C 1
ATOM 722 O O . TRP A 1 83 ? 16.938 -1.663 -31.251 1.000 8.667 946 TRP AAA O 1
ATOM 733 N N . ILE A 1 84 ? 17.076 -1.427 -29.008 1.000 8.027 947 ILE AAA N 1
ATOM 734 C CA . ILE A 1 84 ? 18.518 -1.307 -28.978 1.000 8.279 947 ILE AAA CA 1
ATOM 735 C C . ILE A 1 84 ? 19.089 -2.097 -27.827 1.000 8.208 947 ILE AAA C 1
ATOM 736 O O . ILE A 1 84 ? 18.442 -2.207 -26.770 1.000 9.021 947 ILE AAA O 1
ATOM 741 N N A LYS A 1 85 ? 20.312 -2.542 -27.994 0.400 9.133 948 LYS AAA N 1
ATOM 742 N N B LYS A 1 85 ? 20.306 -2.558 -27.981 0.600 8.899 948 LYS AAA N 1
ATOM 743 C CA A LYS A 1 85 ? 21.071 -3.298 -26.968 0.400 9.547 948 LYS AAA CA 1
ATOM 744 C CA B LYS A 1 85 ? 21.003 -3.282 -26.891 0.600 8.506 948 LYS AAA CA 1
ATOM 745 C C A LYS A 1 85 ? 22.435 -2.631 -26.986 0.400 9.420 948 LYS AAA C 1
ATOM 746 C C B LYS A 1 85 ? 22.449 -2.807 -26.889 0.600 8.427 948 LYS AAA C 1
ATOM 747 O O A LYS A 1 85 ? 23.112 -2.548 -28.034 0.400 8.771 948 LYS AAA O 1
ATOM 748 O O B LYS A 1 85 ? 23.230 -3.121 -27.800 0.600 8.419 948 LYS AAA O 1
ATOM 759 N N . ILE A 1 86 ? 22.779 -2.009 -25.870 1.000 8.474 949 ILE AAA N 1
ATOM 760 C CA . ILE A 1 86 ? 23.981 -1.194 -25.793 1.000 8.718 949 ILE AAA CA 1
ATOM 761 C C . ILE A 1 86 ? 24.951 -1.833 -24.824 1.000 8.178 949 ILE AAA C 1
ATOM 762 O O . ILE A 1 86 ? 24.633 -1.920 -23.638 1.000 8.699 949 ILE AAA O 1
ATOM 767 N N . PRO A 1 87 ? 26.125 -2.263 -25.254 1.000 8.946 950 PRO AAA N 1
ATOM 768 C CA . PRO A 1 87 ? 27.069 -2.859 -24.329 1.000 9.250 950 PRO AAA CA 1
ATOM 769 C C . PRO A 1 87 ? 27.460 -1.897 -23.211 1.000 9.304 950 PRO AAA C 1
ATOM 770 O O . PRO A 1 87 ? 27.447 -0.692 -23.354 1.000 9.664 950 PRO AAA O 1
ATOM 774 N N . LYS A 1 88 ? 27.872 -2.498 -22.085 1.000 9.807 951 LYS AAA N 1
ATOM 775 C CA . LYS A 1 88 ? 28.373 -1.687 -20.981 1.000 9.663 951 LYS AAA CA 1
ATOM 776 C C . LYS A 1 88 ? 29.537 -0.815 -21.450 1.000 10.359 951 LYS AAA C 1
ATOM 777 O O . LYS A 1 88 ? 30.369 -1.255 -22.274 1.000 11.043 951 LYS AAA O 1
ATOM 783 N N . TYR A 1 89 ? 29.582 0.428 -20.981 1.000 9.965 952 TYR AAA N 1
ATOM 784 C CA . TYR A 1 89 ? 30.746 1.291 -21.167 1.000 10.264 952 TYR AAA CA 1
ATOM 785 C C . TYR A 1 89 ? 31.801 0.898 -20.124 1.000 10.687 952 TYR AAA C 1
ATOM 786 O O . TYR A 1 89 ? 31.519 0.873 -18.928 1.000 12.258 952 TYR AAA O 1
ATOM 795 N N . PHE A 1 90 ? 33.013 0.663 -20.574 1.000 11.989 953 PHE AAA N 1
ATOM 796 C CA . PHE A 1 90 ? 34.085 0.096 -19.732 1.000 14.892 953 PHE AAA CA 1
ATOM 797 C C . PHE A 1 90 ? 35.202 1.058 -19.441 1.000 16.103 953 PHE AAA C 1
ATOM 798 O O . PHE A 1 90 ? 36.010 0.723 -18.571 1.000 21.178 953 PHE AAA O 1
ATOM 806 N N . SER A 1 91 ? 35.335 2.136 -20.189 1.000 16.603 954 SER AAA N 1
ATOM 807 C CA . SER A 1 91 ? 36.583 2.937 -20.285 1.000 23.070 954 SER AAA CA 1
ATOM 808 C C . SER A 1 91 ? 36.337 4.439 -20.093 1.000 17.311 954 SER AAA C 1
ATOM 809 O O . SER A 1 91 ? 35.276 4.907 -20.480 1.000 14.256 954 SER AAA O 1
ATOM 812 N N . LYS A 1 92 ? 37.360 5.176 -19.608 1.000 17.793 955 LYS AAA N 1
ATOM 813 C CA . LYS A 1 92 ? 37.307 6.635 -19.467 1.000 17.810 955 LYS AAA CA 1
ATOM 814 C C . LYS A 1 92 ? 37.017 7.263 -20.837 1.000 14.340 955 LYS AAA C 1
ATOM 815 O O . LYS A 1 92 ? 36.427 8.326 -20.905 1.000 15.860 955 LYS AAA O 1
ATOM 817 N N . ILE A 1 93 ? 37.484 6.629 -21.894 1.000 15.866 956 ILE AAA N 1
ATOM 818 C CA . ILE A 1 93 ? 37.272 7.159 -23.260 1.000 17.000 956 ILE AAA CA 1
ATOM 819 C C . ILE A 1 93 ? 35.776 7.324 -23.555 1.000 13.454 956 ILE AAA C 1
ATOM 820 O O . ILE A 1 93 ? 35.403 8.118 -24.454 1.000 15.199 956 ILE AAA O 1
ATOM 825 N N . ASN A 1 94 ? 34.910 6.579 -22.878 1.000 11.915 957 ASN AAA N 1
ATOM 826 C CA . ASN A 1 94 ? 33.481 6.640 -23.124 1.000 11.437 957 ASN AAA CA 1
ATOM 827 C C . ASN A 1 94 ? 32.809 7.839 -22.478 1.000 11.302 957 ASN AAA C 1
ATOM 828 O O . ASN A 1 94 ? 31.647 8.130 -22.800 1.000 11.944 957 ASN AAA O 1
ATOM 833 N N . LEU A 1 95 ? 33.429 8.428 -21.460 1.000 12.856 958 LEU AAA N 1
ATOM 834 C CA . LEU A 1 95 ? 32.837 9.620 -20.818 1.000 15.396 958 LEU AAA CA 1
ATOM 835 C C . LEU A 1 95 ? 32.878 10.820 -21.800 1.000 13.645 958 LEU AAA C 1
ATOM 836 O O . LEU A 1 95 ? 33.873 11.024 -22.528 1.000 15.673 958 LEU AAA O 1
ATOM 841 N N . ASN A 1 96 ? 31.889 11.620 -21.787 1.000 14.641 959 ASN AAA N 1
ATOM 842 C CA . ASN A 1 96 ? 31.870 12.860 -22.473 1.000 15.603 959 ASN AAA CA 1
ATOM 843 C C . ASN A 1 96 ? 32.159 12.599 -23.954 1.000 13.591 959 ASN AAA C 1
ATOM 844 O O . ASN A 1 96 ? 32.960 13.315 -24.506 1.000 16.495 959 ASN AAA O 1
ATOM 849 N N . ASN A 1 97 ? 31.511 11.628 -24.551 1.000 11.431 960 ASN AAA N 1
ATOM 850 C CA . ASN A 1 97 ? 31.697 11.333 -25.990 1.000 10.437 960 ASN AAA CA 1
ATOM 851 C C . ASN A 1 97 ? 30.356 10.982 -26.615 1.000 10.252 960 ASN AAA C 1
ATOM 852 O O . ASN A 1 97 ? 30.051 9.808 -26.792 1.000 10.697 960 ASN AAA O 1
ATOM 857 N N . GLU A 1 98 ? 29.586 12.012 -26.935 1.000 10.046 961 GLU AAA N 1
ATOM 858 C CA A GLU A 1 98 ? 28.317 11.782 -27.629 0.580 9.952 961 GLU AAA CA 1
ATOM 859 C CA B GLU A 1 98 ? 28.305 11.781 -27.628 0.420 10.066 961 GLU AAA CA 1
ATOM 860 C C . GLU A 1 98 ? 28.634 11.348 -29.059 1.000 9.614 961 GLU AAA C 1
ATOM 861 O O . GLU A 1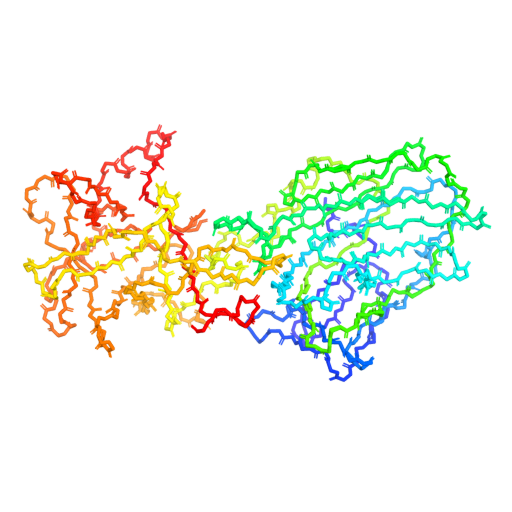 98 ? 29.422 12.007 -29.755 1.000 11.783 961 GLU AAA O 1
ATOM 872 N N . TYR A 1 99 ? 28.023 10.280 -29.528 1.000 8.391 962 TYR AAA N 1
ATOM 873 C CA . TYR A 1 99 ? 28.240 9.766 -30.881 1.000 8.484 962 TYR AAA CA 1
ATOM 874 C C . TYR A 1 99 ? 26.901 9.471 -31.491 1.000 7.895 962 TYR AAA C 1
ATOM 875 O O . TYR A 1 99 ? 26.006 8.905 -30.898 1.000 8.480 962 TYR AAA O 1
ATOM 884 N N . THR A 1 100 ? 26.748 9.895 -32.773 1.000 8.273 963 THR AAA N 1
ATOM 885 C CA . THR A 1 100 ? 25.516 9.612 -33.507 1.000 8.058 963 THR AAA CA 1
ATOM 886 C C . THR A 1 100 ? 25.455 8.112 -33.830 1.000 7.990 963 THR AAA C 1
ATOM 887 O O . THR A 1 100 ? 26.482 7.519 -34.098 1.000 8.911 963 THR AAA O 1
ATOM 891 N N . ILE A 1 101 ? 24.230 7.624 -33.839 1.000 7.725 964 ILE AAA N 1
ATOM 892 C CA . ILE A 1 101 ? 24.004 6.242 -34.338 1.000 7.994 964 ILE AAA CA 1
ATOM 893 C C . ILE A 1 101 ? 22.946 6.203 -35.441 1.000 8.248 964 ILE AAA C 1
ATOM 894 O O . ILE A 1 101 ? 23.065 5.268 -36.278 1.000 8.333 964 ILE AAA O 1
ATOM 899 N N . ILE A 1 102 ? 21.978 7.104 -35.492 1.000 7.694 965 ILE AAA N 1
ATOM 900 C CA . ILE A 1 102 ? 20.986 7.123 -36.579 1.000 8.069 965 ILE AAA CA 1
ATOM 901 C C . ILE A 1 102 ? 20.889 8.566 -37.008 1.000 8.242 965 ILE AAA C 1
ATOM 902 O O . ILE A 1 102 ? 20.471 9.424 -36.213 1.000 9.143 965 ILE AAA O 1
ATOM 907 N N . ASN A 1 103 ? 21.335 8.875 -38.216 1.000 8.436 966 ASN AAA N 1
ATOM 908 C CA . ASN A 1 103 ? 21.514 10.266 -38.642 1.000 8.435 966 ASN AAA CA 1
ATOM 909 C C . ASN A 1 103 ? 20.544 10.610 -39.771 1.000 8.890 966 ASN AAA C 1
ATOM 910 O O . ASN A 1 103 ? 20.592 9.981 -40.827 1.000 10.090 966 ASN AAA O 1
ATOM 915 N N . CYS A 1 104 ? 19.793 11.670 -39.574 1.000 8.965 967 CYS AAA N 1
ATOM 916 C CA . CYS A 1 104 ? 18.938 12.241 -40.619 1.000 9.008 967 CYS AAA CA 1
ATOM 917 C C . CYS A 1 104 ? 19.081 13.779 -40.619 1.000 9.871 967 CYS AAA C 1
ATOM 918 O O . CYS A 1 104 ? 18.119 14.504 -40.759 1.000 10.795 967 CYS AAA O 1
ATOM 921 N N . ILE A 1 105 ? 20.341 14.230 -40.483 1.000 11.675 968 ILE AAA N 1
ATOM 922 C CA . ILE A 1 105 ? 20.695 15.666 -40.520 1.000 11.340 968 ILE AAA CA 1
ATOM 923 C C . ILE A 1 105 ? 21.337 15.969 -41.855 1.000 11.560 968 ILE AAA C 1
ATOM 924 O O . ILE A 1 105 ? 22.251 15.288 -42.297 1.000 14.200 968 ILE AAA O 1
ATOM 929 N N . GLU A 1 106 ? 20.886 17.076 -42.478 1.000 11.688 969 GLU AAA N 1
ATOM 930 C CA . GLU A 1 106 ? 21.478 17.591 -43.711 1.000 12.374 969 GLU AAA CA 1
ATOM 931 C C . GLU A 1 106 ? 21.474 19.111 -43.580 1.000 11.684 969 GLU AAA C 1
ATOM 932 O O . GLU A 1 106 ? 20.487 19.669 -43.129 1.000 11.645 969 GLU AAA O 1
ATOM 938 N N . ASN A 1 107 ? 22.568 19.763 -43.965 1.000 1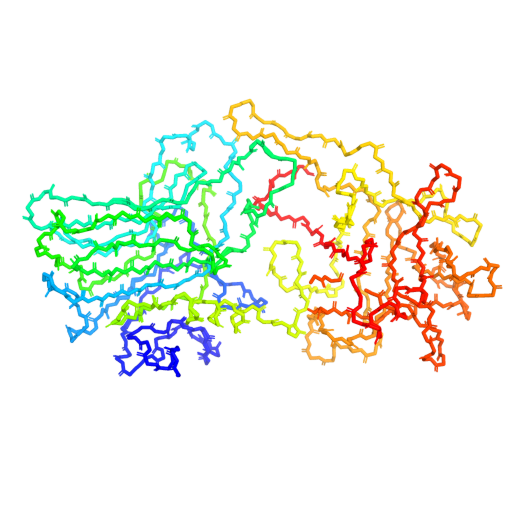2.472 970 ASN AAA N 1
ATOM 939 C CA . ASN A 1 107 ? 22.613 21.232 -43.868 1.000 13.524 970 ASN AAA CA 1
ATOM 940 C C . ASN A 1 107 ? 22.226 21.677 -42.459 1.000 12.825 970 ASN AAA C 1
ATOM 941 O O . ASN A 1 107 ? 21.583 22.699 -42.254 1.000 14.135 970 ASN AAA O 1
ATOM 946 N N . ASN A 1 108 ? 22.683 20.922 -41.468 1.000 12.122 971 ASN AAA N 1
ATOM 947 C CA . ASN A 1 108 ? 22.518 21.297 -40.063 1.000 13.831 971 ASN AAA CA 1
ATOM 948 C C . ASN A 1 108 ? 21.046 21.320 -39.602 1.000 12.082 971 ASN AAA C 1
ATOM 949 O O . ASN A 1 108 ? 20.750 21.939 -38.517 1.000 13.946 971 ASN AAA O 1
ATOM 954 N N . SER A 1 109 ? 20.160 20.632 -40.297 1.000 10.897 972 SER AAA N 1
ATOM 955 C CA . SER A 1 109 ? 18.752 20.510 -39.918 1.000 10.293 972 SER AAA CA 1
ATOM 956 C C . SER A 1 109 ? 18.329 19.064 -40.049 1.000 10.102 972 SER AAA C 1
ATOM 957 O O . SER A 1 109 ? 18.856 18.307 -40.868 1.000 11.237 972 SER AAA O 1
ATOM 960 N N . GLY A 1 110 ? 17.376 18.670 -39.190 1.000 9.442 973 GLY AAA N 1
ATOM 961 C CA . GLY A 1 110 ? 16.819 17.321 -39.274 1.000 9.286 973 GLY AAA CA 1
ATOM 962 C C . GLY A 1 110 ? 16.744 16.690 -37.914 1.000 8.830 973 GLY AAA C 1
ATOM 963 O O . GLY A 1 110 ? 16.491 17.400 -36.895 1.000 9.982 973 GLY AAA O 1
ATOM 964 N N . TRP A 1 111 ? 16.905 15.394 -37.861 1.000 8.276 974 TRP AAA N 1
ATOM 965 C CA . TRP A 1 111 ? 16.829 14.637 -36.607 1.000 8.483 974 TRP AAA CA 1
ATOM 966 C C . TRP A 1 111 ? 17.976 13.651 -36.526 1.000 8.266 974 TRP AAA C 1
ATOM 967 O O . TRP A 1 111 ? 18.472 13.206 -37.564 1.000 8.791 974 TRP AAA O 1
ATOM 978 N N . LYS A 1 112 ? 18.308 13.236 -35.301 1.000 7.990 975 LYS AAA N 1
ATOM 979 C CA . LYS A 1 112 ? 19.277 12.163 -35.121 1.000 8.150 975 LYS AAA CA 1
ATOM 980 C C . LYS A 1 112 ? 19.038 11.514 -33.753 1.000 7.345 975 LYS AAA C 1
ATOM 981 O O . LYS A 1 112 ? 18.539 12.137 -32.810 1.000 8.135 975 LYS AAA O 1
ATOM 987 N N . VAL A 1 113 ? 19.433 10.255 -33.693 1.000 7.297 976 VAL AAA N 1
ATOM 988 C CA . VAL A 1 113 ? 19.599 9.505 -32.435 1.000 7.088 976 VAL AAA CA 1
ATOM 989 C C . VAL A 1 113 ? 21.095 9.405 -32.182 1.000 7.108 976 VAL AAA C 1
ATOM 990 O O . VAL A 1 113 ? 21.872 9.016 -33.068 1.000 7.833 976 VAL AAA O 1
ATOM 994 N N A SER A 1 114 ? 21.527 9.752 -30.950 0.580 6.888 977 SER AAA N 1
ATOM 995 N N B SER A 1 114 ? 21.470 9.690 -30.924 0.420 8.064 977 SER AAA N 1
ATOM 996 C CA A SER A 1 114 ? 22.914 9.599 -30.558 0.580 6.517 977 SER AAA CA 1
ATOM 997 C CA B SER A 1 114 ? 22.858 9.646 -30.477 0.420 8.336 977 SER AAA CA 1
ATOM 998 C C A SER A 1 114 ? 22.946 8.927 -29.168 0.580 6.921 977 SER AAA C 1
ATOM 999 C C B SER A 1 114 ? 22.920 8.849 -29.163 0.420 7.643 977 SER AAA C 1
ATOM 1000 O O A SER A 1 114 ? 21.930 8.937 -28.467 0.580 7.762 977 SER AAA O 1
ATOM 1001 O O B SER A 1 114 ? 21.878 8.648 -28.505 0.420 7.218 977 SER AAA O 1
ATOM 1006 N N . LEU A 1 115 ? 24.125 8.458 -28.805 1.000 7.394 978 LEU AAA N 1
ATOM 1007 C CA . LEU A 1 115 ? 24.372 7.833 -27.512 1.000 7.581 978 LEU AAA CA 1
ATOM 1008 C C . LEU A 1 115 ? 25.511 8.581 -26.839 1.000 7.816 978 LEU AAA C 1
ATOM 1009 O O . LEU A 1 115 ? 26.327 9.249 -27.474 1.000 8.335 978 LEU AAA O 1
ATOM 1014 N N . ASN A 1 116 ? 25.570 8.430 -25.511 1.000 8.134 979 ASN AAA N 1
ATOM 1015 C CA . ASN A 1 116 ? 26.748 8.842 -24.748 1.000 8.186 979 ASN AAA CA 1
ATOM 1016 C C . ASN A 1 116 ? 26.801 7.906 -23.552 1.000 8.765 979 ASN AAA C 1
ATOM 1017 O O . ASN A 1 116 ? 25.910 7.085 -23.349 1.000 8.702 979 ASN AAA O 1
ATOM 1022 N N . TYR A 1 117 ? 27.807 8.053 -22.695 1.000 8.957 980 TYR AAA N 1
ATOM 1023 C CA . TYR A 1 117 ? 27.888 7.276 -21.446 1.000 8.778 980 TYR AAA CA 1
ATOM 1024 C C . TYR A 1 117 ? 26.568 7.392 -20.690 1.000 8.691 980 TYR AAA C 1
ATOM 1025 O O . TYR A 1 117 ? 26.159 8.474 -20.312 1.000 10.334 980 TYR AAA O 1
ATOM 1034 N N . GLY A 1 118 ? 25.893 6.281 -20.481 1.000 9.308 981 GLY AAA N 1
ATOM 1035 C CA . GLY A 1 118 ? 24.640 6.257 -19.787 1.000 10.265 981 GLY AAA CA 1
ATOM 1036 C C . GLY A 1 118 ? 23.528 7.065 -20.374 1.000 9.301 981 GLY AAA C 1
ATOM 1037 O O . GLY A 1 118 ? 22.583 7.439 -19.662 1.000 10.300 981 GLY AAA O 1
ATOM 1038 N N . GLU A 1 119 ? 23.510 7.301 -21.691 1.000 8.922 982 GLU AAA N 1
ATOM 1039 C CA . GLU A 1 119 ? 22.472 8.136 -22.300 1.000 8.459 982 GLU AAA CA 1
ATOM 1040 C C . GLU A 1 119 ? 22.054 7.642 -23.679 1.000 7.520 982 GLU AAA C 1
ATOM 1041 O O . GLU A 1 119 ? 22.866 7.152 -24.479 1.000 8.254 982 GLU AAA O 1
ATOM 1047 N N . ILE A 1 120 ? 20.778 7.861 -23.949 1.000 7.682 983 ILE AAA N 1
ATOM 1048 C CA . ILE A 1 120 ? 20.179 7.751 -25.299 1.000 7.903 983 ILE AAA CA 1
ATOM 1049 C C . ILE A 1 120 ? 19.553 9.122 -25.569 1.000 8.258 983 ILE AAA C 1
ATOM 1050 O O . ILE A 1 120 ? 18.736 9.589 -24.774 1.000 9.324 983 ILE AAA O 1
ATOM 1055 N N . ILE A 1 121 ? 19.917 9.730 -26.713 1.000 8.224 984 ILE AAA N 1
ATOM 1056 C CA . ILE A 1 121 ? 19.586 11.160 -26.990 1.000 8.424 984 ILE AAA CA 1
ATOM 1057 C C . ILE A 1 121 ? 18.875 11.266 -28.337 1.000 7.892 984 ILE AAA C 1
ATOM 1058 O O . ILE A 1 121 ? 19.343 10.722 -29.360 1.000 8.955 984 ILE AAA O 1
ATOM 1063 N N . TRP A 1 122 ? 17.803 12.018 -28.350 1.000 7.717 985 TRP AAA N 1
ATOM 1064 C CA . TRP A 1 122 ? 17.102 12.479 -29.557 1.000 7.539 985 TRP AAA CA 1
ATOM 1065 C C . TRP A 1 122 ? 17.366 13.950 -29.732 1.000 7.677 985 TRP AAA C 1
ATOM 1066 O O . TRP A 1 122 ? 17.159 14.732 -28.785 1.000 8.932 985 TRP AAA O 1
ATOM 1077 N N . THR A 1 123 ? 17.781 14.359 -30.955 1.000 7.812 986 THR AAA N 1
ATOM 1078 C CA . THR A 1 123 ? 18.039 15.774 -31.240 1.000 8.210 986 THR AAA CA 1
ATOM 1079 C C . THR A 1 123 ? 17.273 16.175 -32.480 1.000 8.456 986 THR AAA C 1
ATOM 1080 O O . THR A 1 123 ? 17.327 15.464 -33.515 1.000 9.309 986 THR AAA O 1
ATOM 1084 N N . LEU A 1 124 ? 16.637 17.323 -32.413 1.000 8.638 987 LEU AAA N 1
ATOM 1085 C CA . LEU A 1 124 ? 16.005 18.002 -33.540 1.000 8.914 987 LEU AAA CA 1
ATOM 1086 C C . LEU A 1 124 ? 16.734 19.304 -33.779 1.000 9.366 987 LEU AAA C 1
ATOM 1087 O O . LEU A 1 124 ? 17.061 20.023 -32.825 1.000 10.823 987 LEU AAA O 1
ATOM 1092 N N . GLN A 1 125 ? 16.857 19.682 -35.072 1.000 9.835 988 GLN AAA N 1
ATOM 1093 C CA . GLN A 1 125 ? 17.533 20.942 -35.434 1.000 10.446 988 GLN AAA CA 1
ATOM 1094 C C . GLN A 1 125 ? 16.761 21.599 -36.569 1.000 9.686 988 GLN AAA C 1
ATOM 1095 O O . GLN A 1 125 ? 16.456 20.928 -37.585 1.000 10.207 988 GLN AAA O 1
ATOM 1101 N N . ASP A 1 126 ? 16.476 22.871 -36.465 1.000 10.718 989 ASP AAA N 1
ATOM 1102 C CA . ASP A 1 126 ? 15.820 23.636 -37.540 1.000 11.294 989 ASP AAA CA 1
ATOM 1103 C C . ASP A 1 126 ? 16.861 24.239 -38.442 1.000 11.318 989 ASP AAA C 1
ATOM 1104 O O . ASP A 1 126 ? 18.059 23.952 -38.317 1.000 12.218 989 ASP AAA O 1
ATOM 1109 N N . ASN A 1 127 ? 16.430 25.158 -39.338 1.000 11.990 990 ASN AAA N 1
ATOM 1110 C CA . ASN A 1 127 ? 17.342 25.900 -40.246 1.000 14.031 990 ASN AAA CA 1
ATOM 1111 C C . ASN A 1 127 ? 17.703 27.262 -39.652 1.000 16.896 990 ASN AAA C 1
ATOM 1112 O O . ASN A 1 127 ? 18.285 28.119 -40.398 1.000 20.928 990 ASN AAA O 1
ATOM 1117 N N . LYS A 1 128 ? 17.500 27.499 -38.391 1.000 17.260 991 LYS AAA N 1
ATOM 1118 C CA . LYS A 1 128 ? 17.769 28.824 -37.716 1.000 19.897 991 LYS AAA CA 1
ATOM 1119 C C . LYS A 1 128 ? 18.572 28.638 -36.403 1.000 20.563 991 LYS AAA C 1
ATOM 1120 O O . LYS A 1 128 ? 18.523 29.432 -35.465 1.000 22.620 991 LYS AAA O 1
ATOM 1126 N N . GLN A 1 129 ? 19.402 27.656 -36.361 1.000 17.163 992 GLN AAA N 1
ATOM 1127 C CA . GLN A 1 129 ? 20.363 27.291 -35.295 1.000 17.912 992 GLN AAA CA 1
ATOM 1128 C C . GLN A 1 129 ? 19.613 26.926 -34.013 1.000 15.111 992 GLN AAA C 1
ATOM 1129 O O . GLN A 1 129 ? 20.190 26.957 -32.946 1.000 20.285 992 GLN AAA O 1
ATOM 1135 N N . ASN A 1 130 ? 18.325 26.602 -34.072 1.000 12.589 993 ASN AAA N 1
ATOM 1136 C CA . ASN A 1 130 ? 17.629 26.120 -32.900 1.000 11.808 993 ASN AAA CA 1
ATOM 1137 C C . ASN A 1 130 ? 17.762 24.619 -32.801 1.000 11.223 993 ASN AAA C 1
ATOM 1138 O O . ASN A 1 130 ? 17.820 23.900 -33.779 1.000 13.685 993 ASN AAA O 1
ATOM 1143 N N . ILE A 1 131 ? 17.708 24.143 -31.582 1.000 11.722 994 ILE AAA N 1
ATOM 1144 C CA . ILE A 1 131 ? 17.941 22.726 -31.264 1.000 11.248 994 ILE AAA CA 1
ATOM 1145 C C . ILE A 1 131 ? 17.041 22.326 -30.115 1.000 10.736 994 ILE AAA C 1
ATOM 1146 O O . ILE A 1 131 ? 16.793 23.179 -29.223 1.000 12.431 994 ILE AAA O 1
ATOM 1151 N N . GLN A 1 132 ? 16.618 21.094 -30.067 1.000 10.175 995 GLN AAA N 1
ATOM 1152 C CA . GLN A 1 132 ? 16.046 20.543 -28.838 1.000 10.182 995 GLN AAA CA 1
ATOM 1153 C C . GLN A 1 132 ? 16.521 19.121 -28.697 1.000 9.498 995 GLN AAA C 1
ATOM 1154 O O . GLN A 1 132 ? 16.664 18.428 -29.700 1.000 11.322 995 GLN AAA O 1
ATOM 1160 N N A ARG A 1 133 ? 16.430 18.621 -27.463 0.420 9.820 996 ARG AAA N 1
ATOM 1161 N N B ARG A 1 133 ? 16.887 18.760 -27.464 0.580 10.562 996 ARG AAA N 1
ATOM 1162 C CA A ARG A 1 133 ? 16.831 17.258 -27.154 0.420 9.322 996 ARG AAA CA 1
ATOM 1163 C CA B ARG A 1 133 ? 17.374 17.440 -27.096 0.580 10.323 996 ARG AAA CA 1
ATOM 1164 C C A ARG A 1 133 ? 15.865 16.682 -26.130 0.420 8.603 996 ARG AAA C 1
ATOM 1165 C C B ARG A 1 133 ? 16.454 16.847 -26.054 0.580 10.046 996 ARG AAA C 1
ATOM 1166 O O A ARG A 1 133 ? 15.409 17.387 -25.208 0.420 9.989 996 ARG AAA O 1
ATOM 1167 O O B ARG A 1 133 ? 16.051 17.541 -25.120 0.580 11.355 996 ARG AAA O 1
ATOM 1182 N N A VAL A 1 134 ? 15.646 15.424 -26.242 0.580 8.989 997 VAL AAA N 1
ATOM 1183 N N B VAL A 1 134 ? 16.215 15.582 -26.202 0.420 8.123 997 VAL AAA N 1
ATOM 1184 C CA A VAL A 1 134 ? 15.124 14.636 -25.132 0.580 9.079 997 VAL AAA CA 1
ATOM 1185 C CA B VAL A 1 134 ? 15.403 14.771 -25.259 0.420 8.815 997 VAL AAA CA 1
ATOM 1186 C C A VAL A 1 134 ? 16.115 13.507 -24.917 0.580 9.561 997 VAL AAA C 1
ATOM 1187 C C B VAL A 1 134 ? 16.149 13.475 -24.941 0.420 9.300 997 VAL AAA C 1
ATOM 1188 O O A VAL A 1 134 ? 16.802 13.084 -25.817 0.580 8.879 997 VAL AAA O 1
ATOM 1189 O O B VAL A 1 134 ? 16.537 12.742 -25.854 0.420 8.714 997 VAL AAA O 1
ATOM 1196 N N . VAL A 1 135 ? 16.233 13.133 -23.649 1.000 10.192 998 VAL AAA N 1
ATOM 1197 C CA . VAL A 1 135 ? 17.266 12.208 -23.215 1.000 10.112 998 VAL AAA CA 1
ATOM 1198 C C . VAL A 1 135 ? 16.700 11.169 -22.248 1.000 9.835 998 VAL AAA C 1
ATOM 1199 O O . VAL A 1 135 ? 15.960 11.522 -21.320 1.000 12.007 998 VAL AAA O 1
ATOM 1203 N N . PHE A 1 136 ? 17.151 9.943 -22.404 1.000 8.822 999 PHE AAA N 1
ATOM 1204 C CA . PHE A 1 136 ? 17.042 8.882 -21.370 1.000 8.673 999 PHE AAA CA 1
ATOM 1205 C C . PHE A 1 136 ? 18.396 8.642 -20.802 1.000 8.313 999 PHE AAA C 1
ATOM 1206 O O . PHE A 1 136 ? 19.377 8.415 -21.477 1.000 9.105 999 PHE AAA O 1
ATOM 1214 N N . LYS A 1 137 ? 18.455 8.734 -19.430 1.000 9.430 1000 LYS AAA N 1
ATOM 1215 C CA . LYS A 1 137 ? 19.691 8.483 -18.676 1.000 9.218 1000 LYS AAA CA 1
ATOM 1216 C C . LYS A 1 137 ? 19.547 7.201 -17.877 1.000 9.294 1000 LYS AAA C 1
ATOM 1217 O O . LYS A 1 137 ? 18.506 6.980 -17.235 1.000 11.528 1000 LYS AAA O 1
ATOM 1223 N N . TYR A 1 138 ? 20.581 6.411 -17.892 1.000 9.803 1001 TYR AAA N 1
ATOM 1224 C CA . TYR A 1 138 ? 20.626 5.202 -17.037 1.000 10.089 1001 TYR AAA CA 1
ATOM 1225 C C . TYR A 1 138 ? 21.985 5.148 -16.398 1.000 9.999 1001 TYR AAA C 1
ATOM 1226 O O . TYR A 1 138 ? 23.021 5.592 -16.909 1.000 11.542 1001 TYR AAA O 1
ATOM 1235 N N . SER A 1 139 ? 22.010 4.613 -15.167 1.000 10.720 1002 SER AAA N 1
ATOM 1236 C CA . SER A 1 139 ? 23.229 4.527 -14.344 1.000 10.816 1002 SER AAA CA 1
ATOM 1237 C C . SER A 1 139 ? 23.978 3.230 -14.615 1.000 10.107 1002 SER AAA C 1
ATOM 1238 O O . SER A 1 139 ? 23.384 2.160 -14.806 1.000 12.137 1002 SER AAA O 1
ATOM 1241 N N . GLN A 1 140 ? 25.309 3.274 -14.523 1.000 9.920 1003 GLN AAA N 1
ATOM 1242 C CA . GLN A 1 140 ? 26.121 2.078 -14.492 1.000 10.604 1003 GLN AAA CA 1
ATOM 1243 C C . GLN A 1 140 ? 26.614 1.769 -13.055 1.000 10.821 1003 GLN AAA C 1
ATOM 1244 O O . GLN A 1 140 ? 27.383 0.828 -12.901 1.000 11.268 1003 GLN AAA O 1
ATOM 1250 N N A MET A 1 141 ? 26.062 2.499 -12.090 0.580 10.923 1004 MET AAA N 1
ATOM 1251 N N B MET A 1 141 ? 26.220 2.569 -12.069 0.420 11.604 1004 MET AAA N 1
ATOM 1252 C CA A MET A 1 141 ? 26.386 2.320 -10.652 0.580 11.281 1004 MET AAA CA 1
ATOM 1253 C CA B MET A 1 141 ? 26.558 2.275 -10.651 0.420 13.409 1004 MET AAA CA 1
ATOM 1254 C C A MET A 1 141 ? 25.142 1.714 -10.028 0.580 10.816 1004 MET AAA C 1
ATOM 1255 C C B MET A 1 141 ? 25.311 1.739 -9.975 0.420 16.446 1004 MET AAA C 1
ATOM 1256 O O A MET A 1 141 ? 24.300 2.466 -9.448 0.580 11.831 1004 MET AAA O 1
ATOM 1257 O O B MET A 1 141 ? 24.844 2.338 -9.003 0.420 22.881 1004 MET AAA O 1
ATOM 1266 N N A VAL A 1 142 ? 24.936 0.433 -10.251 0.650 11.917 1005 VAL AAA N 1
ATOM 1267 N N B VAL A 1 142 ? 24.789 0.627 -10.506 0.350 15.488 1005 VAL AAA N 1
ATOM 1268 C CA A VAL A 1 142 ? 23.670 -0.213 -9.892 0.650 12.002 1005 VAL AAA CA 1
ATOM 1269 C CA B VAL A 1 142 ? 23.604 -0.116 -9.997 0.350 13.797 1005 VAL AAA CA 1
ATOM 1270 C C A VAL A 1 142 ? 23.954 -1.678 -9.822 0.650 12.124 1005 VAL AAA C 1
ATOM 1271 C C B VAL A 1 142 ? 23.971 -1.595 -9.807 0.350 12.757 1005 VAL AAA C 1
ATOM 1272 O O A VAL A 1 142 ? 24.703 -2.249 -10.626 0.650 11.787 1005 VAL AAA O 1
ATOM 1273 O O B VAL A 1 142 ? 24.872 -2.091 -10.517 0.350 13.814 1005 VAL AAA O 1
ATOM 1280 N N . ALA A 1 143 ? 23.388 -2.291 -8.814 1.000 12.107 1006 ALA AAA N 1
ATOM 1281 C CA . ALA A 1 143 ? 23.680 -3.706 -8.587 1.000 12.437 1006 ALA AAA CA 1
ATOM 1282 C C . ALA A 1 143 ? 23.303 -4.578 -9.774 1.000 11.851 1006 ALA AAA C 1
ATOM 1283 O O . ALA A 1 143 ? 24.129 -5.364 -10.241 1.000 12.175 1006 ALA AAA O 1
ATOM 1285 N N . ILE A 1 144 ? 22.045 -4.452 -10.178 1.000 11.786 1007 ILE AAA N 1
ATOM 1286 C CA . ILE A 1 144 ? 21.499 -5.191 -11.316 1.000 11.828 1007 ILE AAA CA 1
ATOM 1287 C C . ILE A 1 144 ? 20.753 -4.173 -12.166 1.000 12.059 1007 ILE AAA C 1
ATOM 1288 O O . ILE A 1 144 ? 19.792 -3.577 -11.690 1.000 15.291 1007 ILE AAA O 1
ATOM 1293 N N . SER A 1 145 ? 21.141 -4.035 -13.397 1.000 10.954 1008 SER AAA N 1
ATOM 1294 C CA . SER A 1 145 ? 20.558 -3.022 -14.289 1.000 10.608 1008 SER AAA CA 1
ATOM 1295 C C . SER A 1 145 ? 19.509 -3.588 -15.242 1.000 10.141 1008 SER AAA C 1
ATOM 1296 O O . SER A 1 145 ? 19.700 -4.655 -15.829 1.000 10.694 1008 SER AAA O 1
ATOM 1299 N N . ASP A 1 146 ? 18.426 -2.854 -15.356 1.000 11.135 1009 ASP AAA N 1
ATOM 1300 C CA . ASP A 1 146 ? 17.400 -3.092 -16.364 1.000 11.134 1009 ASP AAA CA 1
ATOM 1301 C C . ASP A 1 146 ? 17.816 -2.759 -17.778 1.000 10.378 1009 ASP AAA C 1
ATOM 1302 O O . ASP A 1 146 ? 17.129 -3.158 -18.727 1.000 11.472 1009 ASP AAA O 1
ATOM 1307 N N . TYR A 1 147 ? 18.926 -2.043 -17.939 1.000 9.854 1010 TYR AAA N 1
ATOM 1308 C CA . TYR A 1 147 ? 19.258 -1.388 -19.217 1.000 9.806 1010 TYR AAA CA 1
ATOM 1309 C C . TYR A 1 147 ? 20.619 -1.780 -19.799 1.000 9.742 1010 TYR AAA C 1
ATOM 1310 O O . TYR A 1 147 ? 20.720 -1.846 -21.041 1.000 11.664 1010 TYR AAA O 1
ATOM 1319 N N . ILE A 1 148 ? 21.647 -1.977 -18.983 1.000 9.507 1011 ILE AAA N 1
ATOM 1320 C CA . ILE A 1 148 ? 22.988 -2.191 -19.519 1.000 9.742 1011 ILE AAA CA 1
ATOM 1321 C C . ILE A 1 148 ? 23.012 -3.512 -20.291 1.000 9.062 1011 ILE AAA C 1
ATOM 1322 O O . ILE A 1 148 ? 22.784 -4.572 -19.729 1.000 9.756 1011 ILE AAA O 1
ATOM 1327 N N . ASN A 1 149 ? 23.309 -3.414 -21.581 1.000 9.393 1012 ASN AAA N 1
ATOM 1328 C CA . ASN A 1 149 ? 23.483 -4.607 -22.437 1.000 9.102 1012 ASN AAA CA 1
ATOM 1329 C C . ASN A 1 149 ? 22.210 -5.435 -22.567 1.000 8.812 1012 ASN AAA C 1
ATOM 1330 O O . ASN A 1 149 ? 22.308 -6.605 -22.900 1.000 10.201 1012 ASN AAA O 1
ATOM 1335 N N . ARG A 1 150 ? 21.053 -4.828 -22.359 1.000 8.841 1013 ARG AAA N 1
ATOM 1336 C CA . ARG A 1 150 ? 19.771 -5.541 -22.472 1.000 9.098 1013 ARG AAA CA 1
ATOM 1337 C C . ARG A 1 150 ? 18.948 -4.879 -23.534 1.000 8.543 1013 ARG AAA C 1
ATOM 1338 O O . ARG A 1 150 ? 18.984 -3.650 -23.683 1.000 9.519 1013 ARG AAA O 1
ATOM 1346 N N . TRP A 1 151 ? 18.174 -5.647 -24.270 1.000 8.598 1014 TRP AAA N 1
ATOM 1347 C CA . TRP A 1 151 ? 17.304 -5.038 -25.279 1.000 8.971 1014 TRP AAA CA 1
ATOM 1348 C C . TRP A 1 151 ? 16.304 -4.103 -24.605 1.000 9.816 1014 TRP AAA C 1
ATOM 1349 O O . TRP A 1 151 ? 15.642 -4.506 -23.647 1.000 14.576 1014 TRP AAA O 1
ATOM 1360 N N A ILE A 1 152 ? 16.135 -2.933 -25.116 0.580 9.118 1015 ILE AAA N 1
ATOM 1361 N N B ILE A 1 152 ? 16.324 -2.835 -25.059 0.420 7.939 1015 ILE AAA N 1
ATOM 1362 C CA A ILE A 1 152 ? 15.084 -2.076 -24.594 0.580 9.910 1015 ILE AAA CA 1
ATOM 1363 C CA B ILE A 1 152 ? 15.492 -1.664 -24.679 0.420 7.447 1015 ILE AAA CA 1
ATOM 1364 C C A ILE A 1 152 ? 14.464 -1.411 -25.789 0.580 8.473 1015 ILE AAA C 1
ATOM 1365 C C B ILE A 1 152 ? 14.543 -1.227 -25.810 0.420 7.167 1015 ILE AAA C 1
ATOM 1366 O O A ILE A 1 152 ? 15.077 -1.304 -26.870 0.580 9.013 1015 ILE AAA O 1
ATOM 1367 O O B ILE A 1 152 ? 15.045 -0.938 -26.919 0.420 7.214 1015 ILE AAA O 1
ATOM 1376 N N . PHE A 1 153 ? 13.231 -1.080 -25.586 1.000 8.216 1016 PHE AAA N 1
ATOM 1377 C CA . PHE A 1 153 ? 12.372 -0.520 -26.640 1.000 8.087 1016 PHE AAA CA 1
ATOM 1378 C C . PHE A 1 153 ? 12.345 0.983 -26.537 1.000 8.033 1016 PHE AAA C 1
ATOM 1379 O O . PHE A 1 153 ? 11.971 1.549 -25.480 1.000 9.426 1016 PHE AAA O 1
ATOM 1387 N N . ILE A 1 154 ? 12.725 1.655 -27.627 1.000 7.807 1017 ILE AAA N 1
ATOM 1388 C CA . ILE A 1 154 ? 12.767 3.107 -27.703 1.000 7.560 1017 ILE AAA CA 1
ATOM 1389 C C . ILE A 1 154 ? 11.580 3.574 -28.540 1.000 7.554 1017 ILE AAA C 1
ATOM 1390 O O . ILE A 1 154 ? 11.310 3.036 -29.630 1.000 8.698 1017 ILE AAA O 1
ATOM 1395 N N . THR A 1 155 ? 10.939 4.636 -28.078 1.000 8.298 1018 THR AAA N 1
ATOM 1396 C CA . THR A 1 155 ? 9.945 5.291 -28.921 1.000 8.252 1018 THR AAA CA 1
ATOM 1397 C C . THR A 1 155 ? 10.077 6.779 -28.719 1.000 8.557 1018 THR AAA C 1
ATOM 1398 O O . THR A 1 155 ? 10.087 7.256 -27.569 1.000 9.501 1018 THR AAA O 1
ATOM 1402 N N . ILE A 1 156 ? 10.164 7.559 -29.835 1.000 8.449 1019 ILE AAA N 1
ATOM 1403 C CA . ILE A 1 156 ? 10.267 9.011 -29.757 1.000 8.493 1019 ILE AAA CA 1
ATOM 1404 C C . ILE A 1 156 ? 9.142 9.591 -30.560 1.000 8.650 1019 ILE AAA C 1
ATOM 1405 O O . ILE A 1 156 ? 8.976 9.205 -31.765 1.000 9.523 1019 ILE AAA O 1
ATOM 1410 N N . THR A 1 157 ? 8.414 10.508 -30.015 1.000 8.793 1020 THR AAA N 1
ATOM 1411 C CA . THR A 1 157 ? 7.316 11.153 -30.727 1.000 9.077 1020 THR AAA CA 1
ATOM 1412 C C . THR A 1 157 ? 7.557 12.661 -30.775 1.000 9.424 1020 THR AAA C 1
ATOM 1413 O O . THR A 1 157 ? 8.206 13.233 -29.880 1.000 9.956 1020 THR AAA O 1
ATOM 1417 N N . ASN A 1 158 ? 6.994 13.312 -31.797 1.000 9.551 1021 ASN AAA N 1
ATOM 1418 C CA . ASN A 1 158 ? 7.194 14.730 -32.020 1.000 9.706 1021 ASN AAA CA 1
ATOM 1419 C C . ASN A 1 158 ? 5.895 15.361 -32.448 1.000 10.347 1021 ASN AAA C 1
ATOM 1420 O O . ASN A 1 158 ? 5.344 15.016 -33.502 1.000 11.654 1021 ASN AAA O 1
ATOM 1425 N N . ASN A 1 159 ? 5.446 16.345 -31.678 1.000 11.743 1022 ASN AAA N 1
ATOM 1426 C CA . ASN A 1 159 ? 4.268 17.150 -31.979 1.000 12.720 1022 ASN AAA CA 1
ATOM 1427 C C . ASN A 1 159 ? 4.771 18.563 -32.147 1.000 11.941 1022 ASN AAA C 1
ATOM 1428 O O . ASN A 1 159 ? 5.241 19.199 -31.198 1.000 13.149 1022 ASN AAA O 1
ATOM 1433 N N . ARG A 1 160 ? 4.746 19.075 -33.392 1.000 12.892 1023 ARG AAA N 1
ATOM 1434 C CA . ARG A 1 160 ? 5.358 20.355 -33.686 1.000 14.049 1023 ARG AAA CA 1
ATOM 1435 C C . ARG A 1 160 ? 4.775 21.540 -32.909 1.000 14.394 1023 ARG AAA C 1
ATOM 1436 O O . ARG A 1 160 ? 5.460 22.548 -32.789 1.000 17.652 1023 ARG AAA O 1
ATOM 1444 N N . LEU A 1 161 ? 3.518 21.440 -32.508 1.000 14.863 1024 LEU AAA N 1
ATOM 1445 C CA . LEU A 1 161 ? 2.918 22.515 -31.751 1.000 16.843 1024 LEU AAA CA 1
ATOM 1446 C C . LEU A 1 161 ? 3.283 22.451 -30.288 1.000 16.442 1024 LEU AAA C 1
ATOM 1447 O O . LEU A 1 161 ? 2.977 23.411 -29.600 1.000 21.258 1024 LEU AAA O 1
ATOM 1452 N N . ASN A 1 162 ? 3.774 21.335 -29.763 1.000 15.700 1025 ASN AAA N 1
ATOM 1453 C CA . ASN A 1 162 ? 4.088 21.257 -28.324 1.000 16.554 1025 ASN AAA CA 1
ATOM 1454 C C . ASN A 1 162 ? 5.373 20.496 -28.136 1.000 13.148 1025 ASN AAA C 1
ATOM 1455 O O . ASN A 1 162 ? 6.412 21.130 -28.190 1.000 14.013 1025 ASN AAA O 1
ATOM 1460 N N . ASN A 1 163 ? 5.317 19.188 -27.817 1.000 13.737 1026 ASN AAA N 1
ATOM 1461 C CA A ASN A 1 163 ? 6.521 18.540 -27.256 0.500 13.238 1026 ASN AAA CA 1
ATOM 1462 C CA B ASN A 1 163 ? 6.453 18.465 -27.215 0.500 12.682 1026 ASN AAA CA 1
ATOM 1463 C C . ASN A 1 163 ? 7.021 17.353 -28.094 1.000 11.741 1026 ASN AAA C 1
ATOM 1464 O O . ASN A 1 163 ? 6.301 16.716 -28.864 1.000 12.170 1026 ASN AAA O 1
ATOM 1473 N N A SER A 1 164 ? 8.295 17.078 -27.834 0.580 10.402 1027 SER AAA N 1
ATOM 1474 N N B SER A 1 164 ? 8.329 17.118 -27.949 0.420 11.379 1027 SER AAA N 1
ATOM 1475 C CA A SER A 1 164 ? 8.917 15.801 -28.189 0.580 9.155 1027 SER AAA CA 1
ATOM 1476 C CA B SER A 1 164 ? 8.937 15.805 -28.258 0.420 11.644 1027 SER AAA CA 1
ATOM 1477 C C A SER A 1 164 ? 9.027 14.964 -26.925 0.580 9.240 1027 SER AAA C 1
ATOM 1478 C C B SER A 1 164 ? 8.953 14.998 -26.949 0.420 9.755 1027 SER AAA C 1
ATOM 1479 O O A SER A 1 164 ? 9.358 15.484 -25.884 0.580 10.766 1027 SER AAA O 1
ATOM 1480 O O B SER A 1 164 ? 9.068 15.608 -25.858 0.420 10.702 1027 SER AAA O 1
ATOM 1485 N N . LYS A 1 165 ? 8.807 13.672 -27.066 1.000 9.759 1028 LYS AAA N 1
ATOM 1486 C CA . LYS A 1 165 ? 8.733 12.745 -25.924 1.000 9.635 1028 LYS AAA CA 1
ATOM 1487 C C . LYS A 1 165 ? 9.577 11.528 -26.236 1.000 10.133 1028 LYS AAA C 1
ATOM 1488 O O . LYS A 1 165 ? 9.530 11.008 -27.371 1.000 10.622 1028 LYS AAA O 1
ATOM 1494 N N . ILE A 1 166 ? 10.297 11.035 -25.262 1.000 9.786 1029 ILE AAA N 1
ATOM 1495 C CA . ILE A 1 166 ? 11.001 9.751 -25.345 1.000 9.635 1029 ILE AAA CA 1
ATOM 1496 C C . ILE A 1 166 ? 10.414 8.792 -24.346 1.000 9.178 1029 ILE AAA C 1
ATOM 1497 O O . ILE A 1 166 ? 10.218 9.124 -23.150 1.000 10.926 1029 ILE AAA O 1
ATOM 1502 N N . TYR A 1 167 ? 10.153 7.590 -24.810 1.000 8.947 1030 TYR AAA N 1
ATOM 1503 C CA . TYR A 1 167 ? 9.606 6.432 -24.086 1.000 9.644 1030 TYR AAA CA 1
ATOM 1504 C C . TYR A 1 167 ? 10.620 5.328 -24.075 1.000 9.357 1030 TYR AAA C 1
ATOM 1505 O O . TYR A 1 167 ? 11.271 5.091 -25.096 1.000 9.314 1030 TYR AAA O 1
ATOM 1514 N N . ILE A 1 168 ? 10.724 4.643 -22.934 1.000 9.311 1031 ILE AAA N 1
ATOM 1515 C CA . ILE A 1 168 ? 11.582 3.461 -22.779 1.000 9.080 1031 ILE AAA CA 1
ATOM 1516 C C . ILE A 1 168 ? 10.687 2.330 -22.341 1.000 9.751 1031 ILE AAA C 1
ATOM 1517 O O . ILE A 1 168 ? 9.996 2.441 -21.312 1.000 10.507 1031 ILE AAA O 1
ATOM 1522 N N . ASN A 1 169 ? 10.706 1.226 -23.048 1.000 9.539 1032 ASN AAA N 1
ATOM 1523 C CA . ASN A 1 169 ? 9.878 0.071 -22.661 1.000 10.559 1032 ASN AAA CA 1
ATOM 1524 C C . ASN A 1 169 ? 8.412 0.467 -22.490 1.000 11.166 1032 ASN AAA C 1
ATOM 1525 O O . ASN A 1 169 ? 7.739 -0.002 -21.574 1.000 13.282 1032 ASN AAA O 1
ATOM 1530 N N . GLY A 1 170 ? 7.934 1.369 -23.347 1.000 12.044 1033 GLY AAA N 1
ATOM 1531 C CA . GLY A 1 170 ? 6.553 1.789 -23.329 1.000 14.687 1033 GLY AAA CA 1
ATOM 1532 C C . GLY A 1 170 ? 6.229 2.877 -22.331 1.000 16.719 1033 GLY AAA C 1
ATOM 1533 O O . GLY A 1 170 ? 5.053 3.280 -22.302 1.000 23.436 1033 GLY AAA O 1
ATOM 1534 N N . ARG A 1 171 ? 7.158 3.364 -21.568 1.000 15.315 1034 ARG AAA N 1
ATOM 1535 C CA . ARG A 1 171 ? 6.871 4.326 -20.513 1.000 17.915 1034 ARG AAA CA 1
ATOM 1536 C C . ARG A 1 171 ? 7.516 5.681 -20.793 1.000 15.064 1034 ARG AAA C 1
ATOM 1537 O O . ARG A 1 171 ? 8.701 5.725 -21.149 1.000 13.237 1034 ARG AAA O 1
ATOM 1545 N N . LEU A 1 172 ? 6.757 6.758 -20.628 1.000 15.865 1035 LEU AAA N 1
ATOM 1546 C CA . LEU A 1 172 ? 7.288 8.102 -20.877 1.000 14.690 1035 LEU AAA CA 1
ATOM 1547 C C . LEU A 1 172 ? 8.416 8.402 -19.906 1.000 13.993 1035 LEU AAA C 1
ATOM 1548 O O . LEU A 1 172 ? 8.195 8.297 -18.676 1.000 19.000 1035 LEU AAA O 1
ATOM 1553 N N . ILE A 1 173 ? 9.558 8.835 -20.391 1.000 13.055 1036 ILE AAA N 1
ATOM 1554 C CA . ILE A 1 173 ? 10.722 9.213 -19.575 1.000 14.983 1036 ILE AAA CA 1
ATOM 1555 C C . ILE A 1 173 ? 11.007 10.694 -19.588 1.000 14.970 1036 ILE AAA C 1
ATOM 1556 O O . ILE A 1 173 ? 11.302 11.230 -18.507 1.000 19.343 1036 ILE AAA O 1
ATOM 1561 N N A ASP A 1 174 ? 11.086 11.355 -20.723 0.580 12.493 1037 ASP AAA N 1
ATOM 1562 N N B ASP A 1 174 ? 10.658 11.386 -20.625 0.420 14.671 1037 ASP AAA N 1
ATOM 1563 C CA A ASP A 1 174 ? 11.483 12.775 -20.850 0.580 11.885 1037 ASP AAA CA 1
ATOM 1564 C CA B ASP A 1 174 ? 10.942 12.809 -20.554 0.420 14.353 1037 ASP AAA CA 1
ATOM 1565 C C A ASP A 1 174 ? 10.528 13.410 -21.884 0.580 11.700 1037 ASP AAA C 1
ATOM 1566 C C B ASP A 1 174 ? 10.505 13.423 -21.870 0.420 13.210 1037 ASP AAA C 1
ATOM 1567 O O A ASP A 1 174 ? 10.024 12.716 -22.798 0.580 12.142 1037 ASP AAA O 1
ATOM 1568 O O B ASP A 1 174 ? 10.399 12.763 -22.923 0.420 14.383 1037 ASP AAA O 1
ATOM 1577 N N . GLN A 1 175 ? 10.326 14.697 -21.766 1.000 12.771 1038 GLN AAA N 1
ATOM 1578 C CA . GLN A 1 175 ? 9.655 15.475 -22.756 1.000 13.572 1038 GLN AAA CA 1
ATOM 1579 C C . GLN A 1 175 ? 10.145 16.895 -22.703 1.000 13.674 1038 GLN AAA C 1
ATOM 1580 O O . GLN A 1 175 ? 10.466 17.402 -21.613 1.000 16.951 1038 GLN AAA O 1
ATOM 1586 N N . LYS A 1 176 ? 10.192 17.539 -23.854 1.000 12.433 1039 LYS AAA N 1
ATOM 1587 C CA . LYS A 1 176 ? 10.580 18.948 -23.922 1.000 12.792 1039 LYS AAA CA 1
ATOM 1588 C C . LYS A 1 176 ? 9.760 19.615 -24.996 1.000 12.311 1039 LYS AAA C 1
ATOM 1589 O O . LYS A 1 176 ? 9.457 18.993 -26.042 1.000 11.983 1039 LYS AAA O 1
ATOM 1595 N N . PRO A 1 177 ? 9.476 20.904 -24.841 1.000 12.457 1040 PRO AAA N 1
ATOM 1596 C CA . PRO A 1 177 ? 8.837 21.615 -25.930 1.000 12.636 1040 PRO AAA CA 1
ATOM 1597 C C . PRO A 1 177 ? 9.778 21.711 -27.119 1.000 12.199 1040 PRO AAA C 1
ATOM 1598 O O . PRO A 1 177 ? 10.995 21.869 -27.020 1.000 13.659 1040 PRO AAA O 1
ATOM 1602 N N . ILE A 1 178 ? 9.166 21.647 -28.310 1.000 12.286 1041 ILE AAA N 1
ATOM 1603 C CA . ILE A 1 178 ? 9.869 21.842 -29.582 1.000 13.095 1041 ILE AAA CA 1
ATOM 1604 C C . ILE A 1 178 ? 9.299 23.025 -30.348 1.000 13.377 1041 ILE AAA C 1
ATOM 1605 O O . ILE A 1 178 ? 9.690 23.265 -31.511 1.000 14.210 1041 ILE AAA O 1
ATOM 1610 N N . SER A 1 179 ? 8.513 23.861 -29.680 1.000 14.059 1042 SER AAA N 1
ATOM 1611 C CA . SER A 1 179 ? 7.962 25.081 -30.301 1.000 15.204 1042 SER AAA CA 1
ATOM 1612 C C . SER A 1 179 ? 9.056 26.166 -30.440 1.000 13.996 1042 SER AAA C 1
ATOM 1613 O O . SER A 1 179 ? 8.794 27.213 -30.995 1.000 17.941 1042 SER AAA O 1
ATOM 1616 N N . ASN A 1 180 ? 10.251 25.947 -29.891 1.000 13.696 1043 ASN AAA N 1
ATOM 1617 C CA . ASN A 1 180 ? 11.465 26.779 -30.211 1.000 14.399 1043 ASN AAA CA 1
ATOM 1618 C C . ASN A 1 180 ? 12.006 26.514 -31.630 1.000 13.959 1043 ASN AAA C 1
ATOM 1619 O O . ASN A 1 180 ? 12.949 27.218 -32.018 1.000 16.008 1043 ASN AAA O 1
ATOM 1624 N N . LEU A 1 181 ? 11.464 25.505 -32.369 1.000 12.843 1044 LEU AAA N 1
ATOM 1625 C CA . LEU A 1 181 ? 12.008 25.094 -33.683 1.000 12.692 1044 LEU AAA CA 1
ATOM 1626 C C . LEU A 1 181 ? 11.072 25.551 -34.793 1.000 12.664 1044 LEU AAA C 1
ATOM 1627 O O . LEU A 1 181 ? 9.872 25.338 -34.731 1.000 14.964 1044 LEU AAA O 1
ATOM 1632 N N . GLY A 1 182 ? 11.694 26.095 -35.838 1.000 13.092 1045 GLY AAA N 1
ATOM 1633 C CA . GLY A 1 182 ? 11.023 26.448 -37.071 1.000 13.864 1045 GLY AAA CA 1
ATOM 1634 C C . GLY A 1 182 ? 11.063 25.296 -38.069 1.000 12.872 1045 GLY AAA C 1
ATOM 1635 O O . GLY A 1 182 ? 10.821 24.131 -37.761 1.000 15.392 1045 GLY AAA O 1
ATOM 1636 N N . ASN A 1 183 ? 11.403 25.615 -39.298 1.000 13.243 1046 ASN AAA N 1
ATOM 1637 C CA . ASN A 1 183 ? 11.410 24.579 -40.361 1.000 12.511 1046 ASN AAA CA 1
ATOM 1638 C C . ASN A 1 183 ? 12.491 23.525 -40.068 1.000 11.982 1046 ASN AAA C 1
ATOM 1639 O O . ASN A 1 183 ? 13.648 23.884 -39.894 1.000 12.061 1046 ASN AAA O 1
ATOM 1644 N N . ILE A 1 184 ? 12.117 22.264 -40.094 1.000 12.238 1047 ILE AAA N 1
ATOM 1645 C CA . ILE A 1 184 ? 13.046 21.150 -40.001 1.000 12.144 1047 ILE AAA CA 1
ATOM 1646 C C . ILE A 1 184 ? 13.029 20.460 -41.368 1.000 12.041 1047 ILE AAA C 1
ATOM 1647 O O . ILE A 1 184 ? 11.984 20.049 -41.814 1.000 12.585 1047 ILE AAA O 1
ATOM 1652 N N . HIS A 1 185 ? 14.199 20.415 -41.977 1.000 12.199 1048 HIS AAA N 1
ATOM 1653 C CA . HIS A 1 185 ? 14.353 19.817 -43.313 1.000 12.865 1048 HIS AAA CA 1
ATOM 1654 C C . HIS A 1 185 ? 15.370 18.716 -43.159 1.000 12.087 1048 HIS AAA C 1
ATOM 1655 O O . HIS A 1 185 ? 16.584 18.989 -43.088 1.000 12.819 1048 HIS AAA O 1
ATOM 1662 N N . ALA A 1 186 ? 14.894 17.511 -42.942 1.000 12.048 1049 ALA AAA N 1
ATOM 1663 C CA . ALA A 1 186 ? 15.773 16.370 -42.676 1.000 12.007 1049 ALA AAA CA 1
ATOM 1664 C C . ALA A 1 186 ? 16.406 15.892 -43.956 1.000 11.585 1049 ALA AAA C 1
ATOM 1665 O O . ALA A 1 186 ? 16.114 16.347 -45.067 1.000 13.271 1049 ALA AAA O 1
ATOM 1667 N N . SER A 1 187 ? 17.351 14.983 -43.817 1.000 12.865 1050 SER AAA N 1
ATOM 1668 C CA . SER A 1 187 ? 18.068 14.389 -44.936 1.000 12.624 1050 SER AAA CA 1
ATOM 1669 C C . SER A 1 187 ? 17.191 13.527 -45.829 1.000 13.187 1050 SER AAA C 1
ATOM 1670 O O . SER A 1 187 ? 16.185 12.960 -45.382 1.000 13.484 1050 SER AAA O 1
ATOM 1673 N N . ASN A 1 188 ? 17.605 13.411 -47.073 1.000 14.857 1051 ASN AAA N 1
ATOM 1674 C CA . ASN A 1 188 ? 16.976 12.436 -47.969 1.000 15.933 1051 ASN AAA CA 1
ATOM 1675 C C . ASN A 1 188 ? 17.299 10.998 -47.611 1.000 14.837 1051 ASN AAA C 1
ATOM 1676 O O . ASN A 1 188 ? 16.676 10.127 -48.109 1.000 17.857 1051 ASN AAA O 1
ATOM 1681 N N A ASN A 1 189 ? 18.352 10.782 -46.802 0.580 14.196 1052 ASN AAA N 1
ATOM 1682 N N B ASN A 1 189 ? 18.343 10.818 -46.768 0.420 13.264 1052 ASN AAA N 1
ATOM 1683 C CA A ASN A 1 189 ? 18.711 9.420 -46.386 0.580 13.787 1052 ASN AAA CA 1
ATOM 1684 C CA B ASN A 1 189 ? 18.935 9.515 -46.401 0.420 13.317 1052 ASN AAA CA 1
ATOM 1685 C C A ASN A 1 189 ? 18.720 9.343 -44.863 0.580 12.485 1052 ASN AAA C 1
ATOM 1686 C C B ASN A 1 189 ? 18.952 9.336 -44.876 0.420 11.841 1052 ASN AAA C 1
ATOM 1687 O O A ASN A 1 189 ? 18.692 10.373 -44.149 0.580 13.285 1052 ASN AAA O 1
ATOM 1688 O O B ASN A 1 189 ? 19.232 10.310 -44.150 0.420 12.309 1052 ASN AAA O 1
ATOM 1697 N N . ILE A 1 190 ? 18.686 8.119 -44.404 1.000 11.948 1053 ILE AAA N 1
ATOM 1698 C CA . ILE A 1 190 ? 18.899 7.818 -42.965 1.000 11.850 1053 ILE AAA CA 1
ATOM 1699 C C . ILE A 1 190 ? 20.138 6.950 -42.867 1.000 11.440 1053 ILE AAA C 1
ATOM 1700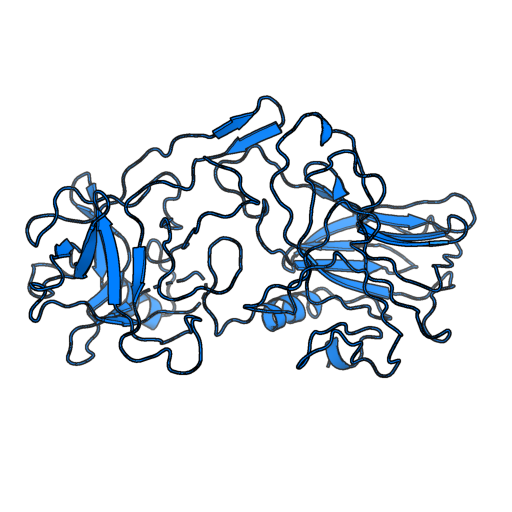 O O . ILE A 1 190 ? 20.198 5.905 -43.563 1.000 12.762 1053 ILE AAA O 1
ATOM 1705 N N . MET A 1 191 ? 21.129 7.359 -42.115 1.000 10.000 1054 MET AAA N 1
ATOM 1706 C CA . MET A 1 191 ? 22.373 6.624 -41.988 1.000 10.302 1054 MET AAA CA 1
ATOM 1707 C C . MET A 1 191 ? 22.454 5.979 -40.613 1.000 8.923 1054 MET AAA C 1
ATOM 1708 O O . MET A 1 191 ? 22.525 6.712 -39.587 1.000 9.562 1054 MET AAA O 1
ATOM 1713 N N . PHE A 1 192 ? 22.456 4.665 -40.565 1.000 9.095 1055 PHE AAA N 1
ATOM 1714 C CA . PHE A 1 192 ? 22.668 3.877 -39.337 1.000 9.054 1055 PHE AAA CA 1
ATOM 1715 C C . PHE A 1 192 ? 24.169 3.587 -39.280 1.000 8.887 1055 PHE AAA C 1
ATOM 1716 O O . PHE A 1 192 ? 24.665 2.803 -40.103 1.000 9.826 1055 PHE AAA O 1
ATOM 1724 N N . LYS A 1 193 ? 24.899 4.207 -38.349 1.000 8.633 1056 LYS AAA N 1
ATOM 1725 C CA . LYS A 1 193 ? 26.345 4.195 -38.365 1.000 8.654 1056 LYS AAA CA 1
ATOM 1726 C C . LYS A 1 193 ? 26.807 4.885 -37.080 1.000 8.757 1056 LYS AAA C 1
ATOM 1727 O O . LYS A 1 193 ? 26.289 5.936 -36.739 1.000 9.128 1056 LYS AAA O 1
ATOM 1733 N N . LEU A 1 194 ? 27.832 4.326 -36.433 1.000 9.299 1057 LEU AAA N 1
ATOM 1734 C CA . LEU A 1 194 ? 28.448 5.005 -35.283 1.000 9.495 1057 LEU AAA CA 1
ATOM 1735 C C . LEU A 1 194 ? 29.2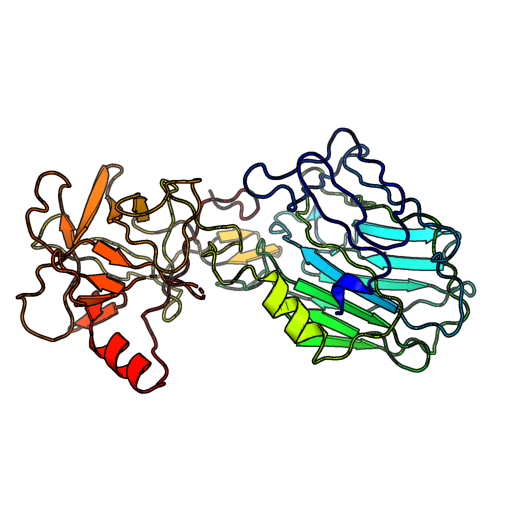99 6.152 -35.840 1.000 9.351 1057 LEU AAA C 1
ATOM 1736 O O . LEU A 1 194 ? 30.301 5.904 -36.545 1.000 11.151 1057 LEU AAA O 1
ATOM 1741 N N A ASP A 1 195 ? 29.026 7.376 -35.419 0.500 9.018 1058 ASP AAA N 1
ATOM 1742 N N B ASP A 1 195 ? 28.954 7.400 -35.561 0.500 9.478 1058 ASP AAA N 1
ATOM 1743 C CA A ASP A 1 195 ? 29.598 8.612 -36.013 0.500 10.260 1058 ASP AAA CA 1
ATOM 1744 C CA B ASP A 1 195 ? 29.752 8.546 -36.070 0.500 10.916 1058 ASP AAA CA 1
ATOM 1745 C C A ASP A 1 195 ? 30.158 9.480 -34.883 0.500 9.379 1058 ASP AAA C 1
ATOM 1746 C C B ASP A 1 195 ? 30.192 9.348 -34.860 0.500 10.069 1058 ASP AAA C 1
ATOM 1747 O O A ASP A 1 195 ? 29.373 10.053 -34.087 0.500 8.965 1058 ASP AAA O 1
ATOM 1748 O O B ASP A 1 195 ? 29.402 9.631 -33.969 0.500 10.537 1058 ASP AAA O 1
ATOM 1757 N N . GLY A 1 196 ? 31.483 9.581 -34.785 1.000 10.880 1059 GLY AAA N 1
ATOM 1758 C CA . GLY A 1 196 ? 32.048 10.392 -33.726 1.000 11.282 1059 GLY AAA CA 1
ATOM 1759 C C . GLY A 1 196 ? 32.395 9.604 -32.457 1.000 9.840 1059 GLY AAA C 1
ATOM 1760 O O . GLY A 1 196 ? 32.711 10.230 -31.440 1.000 11.728 1059 GLY AAA O 1
ATOM 1761 N N . CYS A 1 197 ? 32.362 8.285 -32.522 1.000 9.687 1060 CYS AAA N 1
ATOM 1762 C CA . CYS A 1 197 ? 32.682 7.481 -31.318 1.000 9.919 1060 CYS AAA CA 1
ATOM 1763 C C . CYS A 1 197 ? 34.173 7.246 -31.231 1.000 9.980 1060 CYS AAA C 1
ATOM 1764 O O . CYS A 1 197 ? 34.786 6.706 -32.150 1.000 11.582 1060 CYS AAA O 1
ATOM 1767 N N . ARG A 1 198 ? 34.757 7.602 -30.093 1.000 10.142 1061 ARG AAA N 1
ATOM 1768 C CA . ARG A 1 198 ? 36.211 7.519 -29.876 1.000 10.605 1061 ARG AAA CA 1
ATOM 1769 C C . ARG A 1 198 ? 36.651 6.117 -29.496 1.000 11.276 1061 ARG AAA C 1
ATOM 1770 O O . ARG A 1 198 ? 37.841 5.830 -29.524 1.000 14.200 1061 ARG AAA O 1
ATOM 1778 N N A ASP A 1 199 ? 35.750 5.252 -29.126 0.580 13.586 1062 ASP AAA N 1
ATOM 1779 N N B ASP A 1 199 ? 35.745 5.287 -28.987 0.420 11.829 1062 ASP AAA N 1
ATOM 1780 C CA A ASP A 1 199 ? 36.154 3.946 -28.581 0.580 14.560 1062 ASP AAA CA 1
ATOM 1781 C CA B ASP A 1 199 ? 35.981 3.902 -28.472 0.420 10.929 1062 ASP AAA CA 1
ATOM 1782 C C A ASP A 1 199 ? 36.080 2.896 -29.685 0.580 12.526 1062 ASP AAA C 1
ATOM 1783 C C B ASP A 1 199 ? 36.064 2.956 -29.685 0.420 11.023 1062 ASP AAA C 1
ATOM 1784 O O A ASP A 1 199 ? 34.997 2.500 -30.126 0.580 12.385 1062 ASP AAA O 1
ATOM 1785 O O B ASP A 1 199 ? 35.007 2.728 -30.265 0.420 9.013 1062 ASP AAA O 1
ATOM 1794 N N . PRO A 1 200 ? 37.235 2.437 -30.119 1.000 13.656 1063 PRO AAA N 1
ATOM 1795 C CA . PRO A 1 200 ? 37.270 1.572 -31.304 1.000 14.419 1063 PRO AAA CA 1
ATOM 1796 C C . PRO A 1 200 ? 36.484 0.290 -31.193 1.000 12.930 1063 PRO AAA C 1
ATOM 1797 O O . PRO A 1 200 ? 36.130 -0.296 -32.196 1.000 14.522 1063 PRO AAA O 1
ATOM 1801 N N A GLN A 1 201 ? 36.286 -0.173 -29.941 0.580 12.825 1064 GLN AAA N 1
ATOM 1802 N N B GLN A 1 201 ? 36.215 -0.172 -29.965 0.420 13.672 1064 GLN AAA N 1
ATOM 1803 C CA A GLN A 1 201 ? 35.586 -1.451 -29.649 0.580 13.184 1064 GLN AAA CA 1
ATOM 1804 C CA B GLN A 1 201 ? 35.593 -1.499 -29.771 0.420 13.962 1064 GLN AAA CA 1
ATOM 1805 C C A GLN A 1 201 ? 34.057 -1.296 -29.604 0.580 11.281 1064 GLN AAA C 1
ATOM 1806 C C B GLN A 1 201 ? 34.091 -1.315 -29.508 0.420 13.051 1064 GLN AAA C 1
ATOM 1807 O O A GLN A 1 201 ? 33.373 -2.313 -29.593 0.580 10.824 1064 GLN AAA O 1
ATOM 1808 O O B GLN A 1 201 ? 33.394 -2.261 -29.174 0.420 13.795 1064 GLN AAA O 1
ATOM 1819 N N A ARG A 1 202 ? 33.544 -0.068 -29.562 0.580 10.415 1065 ARG AAA N 1
ATOM 1820 N N B ARG A 1 202 ? 33.569 -0.115 -29.700 0.420 11.076 1065 ARG AAA N 1
ATOM 1821 C CA A ARG A 1 202 ? 32.098 0.159 -29.393 0.580 9.598 1065 ARG AAA CA 1
ATOM 1822 C CA B ARG A 1 202 ? 32.133 0.042 -29.440 0.420 11.714 1065 ARG AAA CA 1
ATOM 1823 C C A ARG A 1 202 ? 31.314 -0.530 -30.501 0.580 9.239 1065 ARG AAA C 1
ATOM 1824 C C B ARG A 1 202 ? 31.320 -0.617 -30.533 0.420 10.554 1065 ARG AAA C 1
ATOM 1825 O O A ARG A 1 202 ? 31.711 -0.490 -31.690 0.580 10.306 1065 ARG AAA O 1
ATOM 1826 O O B ARG A 1 202 ? 31.643 -0.541 -31.717 0.420 11.119 1065 ARG AAA O 1
ATOM 1841 N N . TYR A 1 203 ? 30.142 -1.057 -30.176 1.000 9.460 1066 TYR AAA N 1
ATOM 1842 C CA . TYR A 1 203 ? 29.149 -1.503 -31.166 1.000 8.839 1066 TYR AAA CA 1
ATOM 1843 C C . TYR A 1 203 ? 27.779 -1.298 -30.554 1.000 8.766 1066 TYR AAA C 1
ATOM 1844 O O . TYR A 1 203 ? 27.653 -1.012 -29.331 1.000 9.641 1066 TYR AAA O 1
ATOM 1853 N N . ILE A 1 204 ? 26.742 -1.419 -31.366 1.000 8.372 1067 ILE AAA N 1
ATOM 1854 C CA . ILE A 1 204 ? 25.367 -1.533 -30.900 1.000 8.380 1067 ILE AAA CA 1
ATOM 1855 C C . ILE A 1 204 ? 24.738 -2.735 -31.559 1.000 8.145 1067 ILE AAA C 1
ATOM 1856 O O . ILE A 1 204 ? 25.144 -3.112 -32.669 1.000 8.746 1067 ILE AAA O 1
ATOM 1861 N N . TRP A 1 205 ? 23.650 -3.233 -30.977 1.000 8.368 1068 TRP AAA N 1
ATOM 1862 C CA . TRP A 1 205 ? 22.670 -4.078 -31.623 1.000 8.638 1068 TRP AAA CA 1
ATOM 1863 C C . TRP A 1 205 ? 21.366 -3.306 -31.752 1.000 8.315 1068 TRP AAA C 1
ATOM 1864 O O . TRP A 1 205 ? 20.979 -2.628 -30.785 1.000 8.794 1068 TRP AAA O 1
ATOM 1875 N N A ILE A 1 206 ? 20.748 -3.327 -32.922 0.580 8.671 1069 ILE AAA N 1
ATOM 1876 N N B ILE A 1 206 ? 20.656 -3.469 -32.855 0.420 7.773 1069 ILE AAA N 1
ATOM 1877 C CA A ILE A 1 206 ? 19.424 -2.736 -33.133 0.580 9.895 1069 ILE AAA CA 1
ATOM 1878 C CA B ILE A 1 206 ? 19.452 -2.677 -33.110 0.420 7.586 1069 ILE AAA CA 1
ATOM 1879 C C A ILE A 1 206 ? 18.486 -3.717 -33.793 0.580 8.577 1069 ILE AAA C 1
ATOM 1880 C C B ILE A 1 206 ? 18.492 -3.537 -33.907 0.420 7.710 1069 ILE AAA C 1
ATOM 1881 O O A ILE A 1 206 ? 18.941 -4.701 -34.453 0.580 8.409 1069 ILE AAA O 1
ATOM 1882 O O B ILE A 1 206 ? 18.951 -4.345 -34.684 0.420 8.139 1069 ILE AAA O 1
ATOM 1891 N N . LYS A 1 207 ? 17.195 -3.436 -33.672 1.000 8.486 1070 LYS AAA N 1
ATOM 1892 C CA . LYS A 1 207 ? 16.181 -4.208 -34.382 1.000 9.186 1070 LYS AAA CA 1
ATOM 1893 C C . LYS A 1 207 ? 14.887 -3.444 -34.496 1.000 8.843 1070 LYS AAA C 1
ATOM 1894 O O . LYS A 1 207 ? 14.590 -2.559 -33.675 1.000 9.232 1070 LYS AAA O 1
ATOM 1900 N N . TYR A 1 208 ? 14.105 -3.797 -35.471 1.000 9.319 1071 TYR AAA N 1
ATOM 1901 C CA . TYR A 1 208 ? 12.694 -3.380 -35.648 1.000 9.851 1071 TYR AAA CA 1
ATOM 1902 C C . TYR A 1 208 ? 12.582 -1.861 -35.728 1.000 9.608 1071 TYR AAA C 1
ATOM 1903 O O . TYR A 1 208 ? 11.787 -1.259 -35.000 1.000 10.875 1071 TYR AAA O 1
ATOM 1912 N N . PHE A 1 209 ? 13.311 -1.249 -36.671 1.000 9.925 1072 PHE AAA N 1
ATOM 1913 C CA . PHE A 1 209 ? 13.170 0.185 -36.857 1.000 9.655 1072 PHE AAA CA 1
ATOM 1914 C C . PHE A 1 209 ? 11.879 0.515 -37.641 1.000 9.910 1072 PHE AAA C 1
ATOM 1915 O O . PHE A 1 209 ? 11.611 -0.101 -38.690 1.000 11.105 1072 PHE AAA O 1
ATOM 1923 N N . ASN A 1 210 ? 11.201 1.553 -37.182 1.000 9.791 1073 ASN AAA N 1
ATOM 1924 C CA . ASN A 1 210 ? 10.016 2.095 -37.853 1.000 10.257 1073 ASN AAA CA 1
ATOM 1925 C C . ASN A 1 210 ? 10.016 3.598 -37.770 1.000 10.184 1073 ASN AAA C 1
ATOM 1926 O O . ASN A 1 210 ? 10.495 4.201 -36.795 1.000 9.823 1073 ASN AAA O 1
ATOM 1931 N N A LEU A 1 211 ? 9.487 4.221 -38.848 0.580 10.490 1074 LEU AAA N 1
ATOM 1932 N N B LEU A 1 211 ? 9.357 4.195 -38.773 0.420 9.896 1074 LEU AAA N 1
ATOM 1933 C CA A LEU A 1 211 ? 9.091 5.630 -38.831 0.580 11.138 1074 LEU AAA CA 1
ATOM 1934 C CA B LEU A 1 211 ? 9.190 5.646 -38.849 0.420 9.673 1074 LEU AAA CA 1
ATOM 1935 C C A LEU A 1 211 ? 7.572 5.710 -38.981 0.580 10.471 1074 LEU AAA C 1
ATOM 1936 C C B LEU A 1 211 ? 7.691 5.875 -39.142 0.420 10.655 1074 LEU AAA C 1
ATOM 1937 O O A LEU A 1 211 ? 6.973 4.881 -39.724 0.580 11.365 1074 LEU AAA O 1
ATOM 1938 O O B LEU A 1 211 ? 7.167 5.208 -40.026 0.420 10.237 1074 LEU AAA O 1
ATOM 1947 N N . PHE A 1 212 ? 7.042 6.788 -38.429 1.000 10.471 1075 PHE AAA N 1
ATOM 1948 C CA . PHE A 1 212 ? 5.607 7.046 -38.487 1.000 11.548 1075 PHE AAA CA 1
ATOM 1949 C C . PHE A 1 212 ? 5.408 8.503 -38.805 1.000 12.383 1075 PHE AAA C 1
ATOM 1950 O O . PHE A 1 212 ? 6.064 9.409 -38.248 1.000 13.503 1075 PHE AAA O 1
ATOM 1958 N N . ASP A 1 213 ? 4.370 8.805 -39.630 1.000 13.718 1076 ASP AAA N 1
ATOM 1959 C CA . ASP A 1 213 ? 4.047 10.214 -39.977 1.000 13.550 1076 ASP AAA CA 1
ATOM 1960 C C . ASP A 1 213 ? 2.957 10.787 -39.090 1.000 14.829 1076 ASP AAA C 1
ATOM 1961 O O . ASP A 1 213 ? 2.133 11.561 -39.549 1.000 17.276 1076 ASP AAA O 1
ATOM 1966 N N A LYS A 1 214 ? 2.933 10.399 -37.810 0.500 13.175 1077 LYS AAA N 1
ATOM 1967 N N B LYS A 1 214 ? 3.037 10.503 -37.787 0.500 13.695 1077 LYS AAA N 1
ATOM 1968 C CA A LYS A 1 214 ? 2.150 11.110 -36.817 0.500 12.871 1077 LYS AAA CA 1
ATOM 1969 C CA B LYS A 1 214 ? 2.074 11.001 -36.819 0.500 15.020 1077 LYS AAA CA 1
ATOM 1970 C C A LYS A 1 214 ? 2.837 10.977 -35.470 0.500 13.080 1077 LYS AAA C 1
ATOM 1971 C C B LYS A 1 214 ? 2.762 10.898 -35.461 0.500 13.361 1077 LYS AAA C 1
ATOM 1972 O O A LYS A 1 214 ? 3.865 10.321 -35.337 0.500 11.770 1077 LYS AAA O 1
ATOM 1973 O O B LYS A 1 214 ? 3.777 10.194 -35.332 0.500 12.347 1077 LYS AAA O 1
ATOM 1984 N N . GLU A 1 215 ? 2.277 11.678 -34.497 1.000 12.808 1078 GLU AAA N 1
ATOM 1985 C CA . GLU A 1 215 ? 2.654 11.538 -33.080 1.000 12.122 1078 GLU AAA CA 1
ATOM 1986 C C . GLU A 1 215 ? 1.941 10.320 -32.523 1.000 12.115 1078 GLU AAA C 1
ATOM 1987 O O . GLU A 1 215 ? 0.729 10.366 -32.352 1.000 14.124 1078 GLU AAA O 1
ATOM 1993 N N . LEU A 1 216 ? 2.665 9.257 -32.220 1.000 11.860 1079 LEU AAA N 1
ATOM 1994 C CA . LEU A 1 216 ? 2.047 8.109 -31.541 1.000 12.117 1079 LEU AAA CA 1
ATOM 1995 C C . LEU A 1 216 ? 1.623 8.494 -30.142 1.000 11.634 1079 LEU AAA C 1
ATOM 1996 O O . LEU A 1 216 ? 2.289 9.277 -29.498 1.000 12.900 1079 LEU AAA O 1
ATOM 2001 N N . ASN A 1 217 ? 0.514 7.893 -29.690 1.000 12.022 1080 ASN AAA N 1
ATOM 2002 C CA . ASN A 1 217 ? 0.057 8.156 -28.310 1.000 12.243 1080 ASN AAA CA 1
ATOM 2003 C C . ASN A 1 217 ? 0.518 7.030 -27.414 1.000 12.477 1080 ASN AAA C 1
ATOM 2004 O O . ASN A 1 217 ? 1.039 5.979 -27.814 1.000 12.417 1080 ASN AAA O 1
ATOM 2009 N N . GLU A 1 218 ? 0.310 7.250 -26.120 1.000 13.487 1081 GLU AAA N 1
ATOM 2010 C CA A GLU A 1 218 ? 0.829 6.358 -25.056 0.580 13.745 1081 GLU AAA CA 1
ATOM 2011 C CA B GLU A 1 218 ? 0.916 6.351 -25.126 0.420 14.939 1081 GLU AAA CA 1
ATOM 2012 C C . GLU A 1 218 ? 0.335 4.918 -25.242 1.000 14.003 1081 GLU AAA C 1
ATOM 2013 O O . GLU A 1 218 ? 1.066 3.965 -24.968 1.000 14.564 1081 GLU AAA O 1
ATOM 2024 N N A LYS A 1 219 ? -0.924 4.806 -25.640 0.580 14.796 1082 LYS AAA N 1
ATOM 2025 N N B LYS A 1 219 ? -0.927 4.716 -25.612 0.420 13.606 1082 LYS AAA N 1
ATOM 2026 C CA A LYS A 1 219 ? -1.588 3.501 -25.820 0.580 14.786 1082 LYS AAA CA 1
ATOM 2027 C CA B LYS A 1 219 ? -1.433 3.326 -25.755 0.420 14.226 1082 LYS AAA CA 1
ATOM 2028 C C A LYS A 1 219 ? -0.955 2.769 -27.003 0.580 13.244 1082 LYS AAA C 1
ATOM 2029 C C B LYS A 1 219 ? -0.953 2.674 -27.059 0.420 12.852 1082 LYS AAA C 1
ATOM 2030 O O A LYS A 1 219 ? -0.555 1.631 -26.861 0.580 14.944 1082 LYS AAA O 1
ATOM 2031 O O B LYS A 1 219 ? -0.715 1.439 -27.114 0.420 13.085 1082 LYS AAA O 1
ATOM 2042 N N . GLU A 1 220 ? -0.840 3.443 -28.126 1.000 12.500 1083 GLU AAA N 1
ATOM 2043 C CA . GLU A 1 220 ? -0.200 2.845 -29.323 1.000 11.981 1083 GLU AAA CA 1
ATOM 2044 C C . GLU A 1 220 ? 1.189 2.355 -29.005 1.000 11.644 1083 GLU AAA C 1
ATOM 2045 O O . GLU A 1 220 ? 1.601 1.290 -29.455 1.000 12.841 1083 GLU AAA O 1
ATOM 2051 N N . ILE A 1 221 ? 1.923 3.127 -28.198 1.000 11.540 1084 ILE AAA N 1
ATOM 2052 C CA . ILE A 1 221 ? 3.299 2.799 -27.838 1.000 11.137 1084 ILE AAA CA 1
ATOM 2053 C C . ILE A 1 221 ? 3.347 1.523 -26.980 1.000 11.959 1084 ILE AAA C 1
ATOM 2054 O O . ILE A 1 221 ? 4.169 0.644 -27.233 1.000 13.166 1084 ILE AAA O 1
ATOM 2059 N N . LYS A 1 222 ? 2.480 1.492 -25.968 1.000 13.464 1085 LYS AAA N 1
ATOM 2060 C CA . LYS A 1 222 ? 2.428 0.277 -25.123 1.000 14.813 1085 LYS AAA CA 1
ATOM 2061 C C . LYS A 1 222 ? 2.089 -0.955 -25.939 1.000 14.264 1085 LYS AAA C 1
ATOM 2062 O O . LYS A 1 222 ? 2.629 -2.040 -25.760 1.000 17.122 1085 LYS AAA O 1
ATOM 2068 N N . ASP A 1 223 ? 1.144 -0.811 -26.860 1.000 15.986 1086 ASP AAA N 1
ATOM 2069 C CA . ASP A 1 223 ? 0.735 -1.933 -27.719 1.000 17.307 1086 ASP AAA CA 1
ATOM 2070 C C . ASP A 1 223 ? 1.879 -2.335 -28.640 1.000 17.162 1086 ASP AAA C 1
ATOM 2071 O O . ASP A 1 223 ? 2.082 -3.553 -28.858 1.000 18.658 1086 ASP AAA O 1
ATOM 2076 N N . LEU A 1 224 ? 2.650 -1.384 -29.174 1.000 15.125 1087 LEU AAA N 1
ATOM 2077 C CA . LEU A 1 224 ? 3.809 -1.762 -30.018 1.000 15.249 1087 LEU AAA CA 1
ATOM 2078 C C . LEU A 1 224 ? 4.834 -2.551 -29.172 1.000 15.084 1087 LEU AAA C 1
ATOM 2079 O O . LEU A 1 224 ? 5.374 -3.563 -29.621 1.000 16.196 1087 LEU AAA O 1
ATOM 2084 N N . TYR A 1 225 ? 5.070 -2.079 -27.944 1.000 14.066 1088 TYR AAA N 1
ATOM 2085 C CA . TYR A 1 225 ? 5.988 -2.753 -27.048 1.000 13.466 1088 TYR AAA CA 1
ATOM 2086 C C . TYR A 1 225 ? 5.587 -4.220 -26.848 1.000 15.343 1088 TYR AAA C 1
ATOM 2087 O O . TYR A 1 225 ? 6.408 -5.166 -26.978 1.000 17.778 1088 TYR AAA O 1
ATOM 2096 N N . ASP A 1 226 ? 4.315 -4.378 -26.535 1.000 15.384 1089 ASP AAA N 1
ATOM 2097 C CA . ASP A 1 226 ? 3.836 -5.732 -26.220 1.000 19.398 1089 ASP AAA CA 1
ATOM 2098 C C . ASP A 1 226 ? 3.888 -6.662 -27.456 1.000 20.213 1089 ASP AAA C 1
ATOM 2099 O O . ASP A 1 226 ? 4.283 -7.838 -27.367 1.000 23.281 1089 ASP AAA O 1
ATOM 2104 N N . ASN A 1 227 ? 3.562 -6.112 -28.610 1.000 19.777 1090 ASN AAA N 1
ATOM 2105 C CA . ASN A 1 227 ? 3.468 -6.899 -29.846 1.000 23.271 1090 ASN AAA CA 1
ATOM 2106 C C . ASN A 1 227 ? 4.866 -7.309 -30.280 1.000 26.333 1090 ASN AAA C 1
ATOM 2107 O O . ASN A 1 227 ? 5.032 -8.439 -30.755 1.000 41.488 1090 ASN AAA O 1
ATOM 2112 N N . GLN A 1 228 ? 5.856 -6.459 -30.137 1.000 18.035 1091 GLN AAA N 1
ATOM 2113 C CA . GLN A 1 228 ? 7.250 -6.711 -30.592 1.000 17.878 1091 GLN AAA CA 1
ATOM 2114 C C . GLN A 1 228 ? 8.045 -7.517 -29.564 1.000 18.241 1091 GLN AAA C 1
ATOM 2115 O O . GLN A 1 228 ? 9.236 -7.793 -29.847 1.000 20.740 1091 GLN AAA O 1
ATOM 2121 N N . SER A 1 229 ? 7.467 -7.819 -28.425 1.000 21.107 1092 SER AAA N 1
ATOM 2122 C CA . SER A 1 229 ? 8.180 -8.558 -27.345 1.000 21.148 1092 SER AAA CA 1
ATOM 2123 C C . SER A 1 229 ? 8.289 -10.055 -27.642 1.000 23.238 1092 SER AAA C 1
ATOM 2124 O O . SER A 1 229 ? 8.972 -10.755 -26.842 1.000 22.642 1092 SER AAA O 1
ATOM 2127 N N . ASN A 1 230 ? 7.604 -10.610 -28.677 1.000 25.998 1093 ASN AAA N 1
ATOM 2128 C CA . ASN A 1 230 ? 7.785 -12.038 -29.052 1.000 27.677 1093 ASN AAA CA 1
ATOM 2129 C C . ASN A 1 230 ? 7.379 -12.903 -27.801 1.000 22.503 1093 ASN AAA C 1
ATOM 2130 O O . ASN A 1 230 ? 8.117 -13.825 -27.467 1.000 23.451 1093 ASN AAA O 1
ATOM 2135 N N . SER A 1 231 ? 6.194 -12.744 -27.157 1.000 26.905 1094 SER AAA N 1
ATOM 2136 C CA . SER A 1 231 ? 5.875 -13.298 -25.819 1.000 26.429 1094 SER AAA CA 1
ATOM 2137 C C . SER A 1 231 ? 5.768 -14.831 -25.805 1.000 23.203 1094 SER AAA C 1
ATOM 2138 O O . SER A 1 231 ? 5.790 -15.363 -24.717 1.000 27.013 1094 SER AAA O 1
ATOM 2141 N N . GLY A 1 232 ? 5.657 -15.544 -26.942 1.000 22.676 1095 GLY AAA N 1
ATOM 2142 C CA . GLY A 1 232 ? 5.642 -17.039 -26.961 1.000 20.235 1095 GLY AAA CA 1
ATOM 2143 C C . GLY A 1 232 ? 7.025 -17.684 -26.865 1.000 17.745 1095 GLY AAA C 1
ATOM 2144 O O . GLY A 1 232 ? 7.170 -18.922 -26.662 1.000 19.580 1095 GLY AAA O 1
ATOM 2145 N N . ILE A 1 233 ? 8.046 -16.870 -26.967 1.000 16.791 1096 ILE AAA N 1
ATOM 2146 C CA . ILE A 1 233 ? 9.464 -17.285 -26.936 1.000 15.333 1096 ILE AAA CA 1
ATOM 2147 C C . ILE A 1 233 ? 10.045 -16.833 -25.618 1.000 15.835 1096 ILE AAA C 1
ATOM 2148 O O . ILE A 1 233 ? 9.914 -15.663 -25.277 1.000 16.696 1096 ILE AAA O 1
ATOM 2153 N N . LEU A 1 234 ? 10.631 -17.743 -24.883 1.000 13.550 1097 LEU AAA N 1
ATOM 2154 C CA . LEU A 1 234 ? 11.285 -17.311 -23.652 1.000 13.318 1097 LEU AAA CA 1
ATOM 2155 C C . LEU A 1 234 ? 12.531 -16.493 -24.047 1.000 11.564 1097 LEU AAA C 1
ATOM 2156 O O . LEU A 1 234 ? 13.155 -16.774 -25.087 1.000 12.706 1097 LEU AAA O 1
ATOM 2161 N N . LYS A 1 235 ? 12.887 -15.575 -23.179 1.000 12.529 1098 LYS AAA N 1
ATOM 2162 C CA A LYS A 1 235 ? 14.048 -14.725 -23.369 0.500 12.546 1098 LYS AAA CA 1
ATOM 2163 C CA B LYS A 1 235 ? 14.071 -14.772 -23.387 0.500 12.474 1098 LYS AAA CA 1
ATOM 2164 C C . LYS A 1 235 ? 15.060 -14.921 -22.265 1.000 11.440 1098 LYS AAA C 1
ATOM 2165 O O . LYS A 1 235 ? 14.639 -15.130 -21.098 1.000 13.744 1098 LYS AAA O 1
ATOM 2176 N N . ASP A 1 236 ? 16.302 -14.771 -22.574 1.000 10.910 1099 ASP AAA N 1
ATOM 2177 C CA . ASP A 1 236 ? 17.374 -14.749 -21.588 1.000 11.209 1099 ASP AAA CA 1
ATOM 2178 C C . ASP A 1 236 ? 17.411 -13.344 -20.965 1.000 10.584 1099 ASP AAA C 1
ATOM 2179 O O . ASP A 1 236 ? 16.672 -12.433 -21.329 1.000 11.163 1099 ASP AAA O 1
ATOM 2184 N N . PHE A 1 237 ? 18.360 -13.152 -20.041 1.000 10.948 1100 PHE AAA N 1
ATOM 2185 C CA . PHE A 1 237 ? 18.446 -11.901 -19.292 1.000 10.923 1100 PHE AAA CA 1
ATOM 2186 C C . PHE A 1 237 ? 18.653 -10.731 -20.219 1.000 10.449 1100 PHE AAA C 1
ATOM 2187 O O . PHE A 1 237 ? 18.174 -9.636 -19.960 1.000 11.010 1100 PHE AAA O 1
ATOM 2195 N N . TRP A 1 238 ? 19.452 -10.938 -21.277 1.000 10.170 1101 TRP AAA N 1
ATOM 2196 C CA . TRP A 1 238 ? 19.787 -9.828 -22.205 1.000 10.089 1101 TRP AAA CA 1
ATOM 2197 C C . TRP A 1 238 ? 18.631 -9.5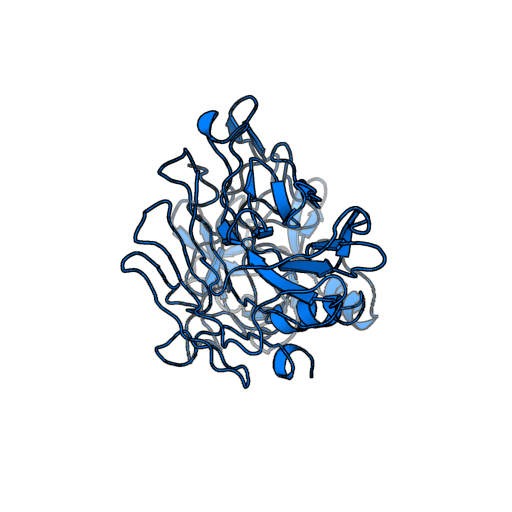07 -23.131 1.000 10.118 1101 TRP AAA C 1
ATOM 2198 O O . TRP A 1 238 ? 18.710 -8.477 -23.812 1.000 10.519 1101 TRP AAA O 1
ATOM 2209 N N . GLY A 1 239 ? 17.653 -10.370 -23.193 1.000 9.930 1102 GLY AAA N 1
ATOM 2210 C CA . GLY A 1 239 ? 16.523 -10.220 -24.095 1.000 9.604 1102 GLY AAA CA 1
ATOM 2211 C C . GLY A 1 239 ? 16.642 -11.001 -25.400 1.000 10.039 1102 GLY AAA C 1
ATOM 2212 O O . GLY A 1 239 ? 15.780 -10.834 -26.246 1.000 11.497 1102 GLY AAA O 1
ATOM 2213 N N . ASN A 1 240 ? 17.668 -11.809 -25.560 1.000 10.650 1103 ASN AAA N 1
ATOM 2214 C CA . ASN A 1 240 ? 17.779 -12.716 -26.730 1.000 10.190 1103 ASN AAA CA 1
ATOM 2215 C C . ASN A 1 240 ? 16.937 -13.924 -26.473 1.000 10.795 1103 ASN AAA C 1
ATOM 2216 O O . ASN A 1 240 ? 16.539 -14.216 -25.323 1.000 12.238 1103 ASN AAA O 1
ATOM 2221 N N A TYR A 1 241 ? 16.663 -14.679 -27.498 0.580 11.120 1104 TYR AAA N 1
ATOM 2222 N N B TYR A 1 241 ? 16.675 -14.711 -27.523 0.420 11.642 1104 TYR AAA N 1
ATOM 2223 C CA A TYR A 1 241 ? 15.852 -15.860 -27.290 0.580 10.610 1104 TYR AAA CA 1
ATOM 2224 C CA B TYR A 1 241 ? 15.942 -15.995 -27.465 0.420 12.439 1104 TYR AAA CA 1
ATOM 2225 C C A TYR A 1 241 ? 16.605 -16.871 -26.436 0.580 10.125 1104 TYR AAA C 1
ATOM 2226 C C B TYR A 1 241 ? 16.614 -16.962 -26.487 0.420 11.140 1104 TYR AAA C 1
ATOM 2227 O O A TYR A 1 241 ? 17.820 -17.063 -26.551 0.580 9.600 1104 TYR AAA O 1
ATOM 2228 O O B TYR A 1 241 ? 17.802 -17.293 -26.624 0.420 11.596 1104 TYR AAA O 1
ATOM 2245 N N . LEU A 1 242 ? 15.849 -17.477 -25.531 1.000 10.742 1105 LEU AAA N 1
ATOM 2246 C CA . LEU A 1 242 ? 16.339 -18.594 -24.699 1.000 10.397 1105 LEU AAA CA 1
ATOM 2247 C C . LEU A 1 242 ? 16.524 -19.810 -25.598 1.000 10.648 1105 LEU AAA C 1
ATOM 2248 O O . LEU A 1 242 ? 15.733 -20.049 -26.527 1.000 11.660 1105 LEU AAA O 1
ATOM 2253 N N A GLN A 1 243 ? 17.646 -20.489 -25.436 0.580 10.213 1106 GLN AAA N 1
ATOM 2254 N N B GLN A 1 243 ? 17.527 -20.609 -25.265 0.420 11.380 1106 GLN AAA N 1
ATOM 2255 C CA A GLN A 1 243 ? 18.005 -21.662 -26.261 0.580 10.788 1106 GLN AAA CA 1
ATOM 2256 C CA B GLN A 1 243 ? 18.012 -21.638 -26.208 0.420 11.063 1106 GLN AAA CA 1
ATOM 2257 C C A GLN A 1 243 ? 18.248 -22.900 -25.412 0.580 11.050 1106 GLN AAA C 1
ATOM 2258 C C B GLN A 1 243 ? 18.401 -22.896 -25.448 0.420 10.735 1106 GLN AAA C 1
ATOM 2259 O O A GLN A 1 243 ? 18.527 -22.833 -24.223 0.580 11.066 1106 GLN AAA O 1
ATOM 2260 O O B GLN A 1 243 ? 18.931 -22.823 -24.317 0.420 10.086 1106 GLN AAA O 1
ATOM 2271 N N . TYR A 1 244 ? 18.131 -24.037 -26.069 1.000 11.363 1107 TYR AAA N 1
ATOM 2272 C CA . TYR A 1 244 ? 18.612 -25.324 -25.589 1.000 11.380 1107 TYR AAA CA 1
ATOM 2273 C C . TYR A 1 244 ? 20.125 -25.400 -25.641 1.000 11.681 1107 TYR AAA C 1
ATOM 2274 O O . TYR A 1 244 ? 20.757 -24.802 -26.531 1.000 13.285 1107 TYR AAA O 1
ATOM 2283 N N . ASP A 1 245 ? 20.711 -26.233 -24.769 1.000 11.813 1108 ASP AAA N 1
ATOM 2284 C CA . ASP A 1 245 ? 22.140 -26.557 -24.854 1.000 13.479 1108 ASP AAA CA 1
ATOM 2285 C C . ASP A 1 245 ? 23.049 -25.340 -24.730 1.000 14.735 1108 ASP AAA C 1
ATOM 2286 O O . ASP A 1 245 ? 24.125 -25.306 -25.365 1.000 20.412 1108 ASP AAA O 1
ATOM 2291 N N . LYS A 1 246 ? 22.633 -24.365 -23.955 1.000 13.183 1109 LYS AAA N 1
ATOM 2292 C CA A LYS A 1 246 ? 23.377 -23.114 -23.751 0.580 13.520 1109 LYS AAA CA 1
ATOM 2293 C CA B LYS A 1 246 ? 23.368 -23.087 -23.757 0.420 13.082 1109 LYS AAA CA 1
ATOM 2294 C C . LYS A 1 246 ? 23.487 -22.859 -22.257 1.000 12.802 1109 LYS AAA C 1
ATOM 2295 O O . LYS A 1 246 ? 22.475 -22.804 -21.573 1.000 12.938 1109 LYS AAA O 1
ATOM 2306 N N . PRO A 1 247 ? 24.692 -22.739 -21.691 1.000 12.907 1110 PRO AAA N 1
ATOM 2307 C CA . PRO A 1 247 ? 24.776 -22.588 -20.228 1.000 11.917 1110 PRO AAA CA 1
ATOM 2308 C C . PRO A 1 247 ? 24.310 -21.219 -19.768 1.000 11.264 1110 PRO AAA C 1
ATOM 2309 O O . PRO A 1 247 ? 24.682 -20.178 -20.322 1.000 13.037 1110 PRO AAA O 1
ATOM 2313 N N . TYR A 1 248 ? 23.556 -21.257 -18.648 1.000 10.655 1111 TYR AAA N 1
ATOM 2314 C CA . TYR A 1 248 ? 22.980 -20.033 -18.076 1.000 10.574 1111 TYR AAA CA 1
ATOM 2315 C C . TYR A 1 248 ? 23.269 -19.938 -16.597 1.000 10.423 1111 TYR AAA C 1
ATOM 2316 O O . TYR A 1 248 ? 22.953 -20.880 -15.842 1.000 11.988 1111 TYR AAA O 1
ATOM 2325 N N . TYR A 1 249 ? 23.779 -18.794 -16.165 1.000 10.434 1112 TYR AAA N 1
ATOM 2326 C CA . TYR A 1 249 ? 23.817 -18.465 -14.722 1.000 10.448 1112 TYR AAA CA 1
ATOM 2327 C C . TYR A 1 249 ? 22.430 -17.989 -14.298 1.000 10.681 1112 TYR AAA C 1
ATOM 2328 O O . TYR A 1 249 ? 21.834 -17.131 -14.942 1.000 13.679 1112 TYR AAA O 1
ATOM 2337 N N . MET A 1 250 ? 21.941 -18.509 -13.180 1.000 10.611 1113 MET AAA N 1
ATOM 2338 C CA . MET A 1 250 ? 20.564 -18.240 -12.766 1.000 10.013 1113 MET AAA CA 1
ATOM 2339 C C . MET A 1 250 ? 20.467 -17.087 -11.774 1.000 10.809 1113 MET AAA C 1
ATOM 2340 O O . MET A 1 250 ? 21.288 -16.951 -10.841 1.000 12.347 1113 MET AAA O 1
ATOM 2345 N N A LEU A 1 251 ? 19.431 -16.290 -11.938 0.580 11.713 1114 LEU AAA N 1
ATOM 2346 N N B LEU A 1 251 ? 19.414 -16.337 -11.935 0.420 11.163 1114 LEU AAA N 1
ATOM 2347 C CA A LEU A 1 251 ? 19.098 -15.141 -11.046 0.580 12.423 1114 LEU AAA CA 1
ATOM 2348 C CA B LEU A 1 251 ? 19.090 -15.270 -10.978 0.420 11.828 1114 LEU AAA CA 1
ATOM 2349 C C A LEU A 1 251 ? 17.618 -15.245 -10.664 0.580 11.897 1114 LEU AAA C 1
ATOM 2350 C C B LEU A 1 251 ? 17.610 -15.393 -10.656 0.420 11.715 1114 LEU AAA C 1
ATOM 2351 O O A LEU A 1 251 ? 16.750 -15.254 -11.533 0.580 11.839 1114 LEU AAA O 1
ATOM 2352 O O B LEU A 1 251 ? 16.773 -15.624 -11.548 0.420 12.038 1114 LEU AAA O 1
ATOM 2361 N N . ASN A 1 252 ? 17.308 -15.338 -9.367 1.000 12.753 1115 ASN AAA N 1
ATOM 2362 C CA . ASN A 1 252 ? 15.938 -15.377 -8.850 1.000 13.204 1115 ASN AAA CA 1
ATOM 2363 C C . ASN A 1 252 ? 15.518 -13.957 -8.649 1.000 16.925 1115 ASN AAA C 1
ATOM 2364 O O . ASN A 1 252 ? 16.206 -13.254 -7.846 1.000 20.701 1115 ASN AAA O 1
ATOM 2369 N N A LEU A 1 253 ? 14.364 -13.552 -9.239 0.500 17.958 1116 LEU AAA N 1
ATOM 2370 N N B LEU A 1 253 ? 14.405 -13.547 -9.321 0.500 18.379 1116 LEU AAA N 1
ATOM 2371 C CA A LEU A 1 253 ? 13.971 -12.113 -9.285 0.500 21.369 1116 LEU AAA CA 1
ATOM 2372 C CA B LEU A 1 253 ? 13.952 -12.127 -9.394 0.500 21.235 1116 LEU AAA CA 1
ATOM 2373 C C A LEU A 1 253 ? 13.551 -11.578 -7.891 0.500 24.414 1116 LEU AAA C 1
ATOM 2374 C C B LEU A 1 253 ? 13.538 -11.652 -7.999 0.500 24.110 1116 LEU AAA C 1
ATOM 2375 O O A LEU A 1 253 ? 13.347 -10.359 -7.779 0.500 30.256 1116 LEU AAA O 1
ATOM 2376 O O B LEU A 1 253 ? 13.832 -10.471 -7.625 0.500 30.092 1116 LEU AAA O 1
ATOM 2385 N N A TYR A 1 254 ? 13.540 -12.378 -6.826 0.500 21.000 1117 TYR AAA N 1
ATOM 2386 N N B TYR A 1 254 ? 12.988 -12.511 -7.159 0.500 17.806 1117 TYR AAA N 1
ATOM 2387 C CA A TYR A 1 254 ? 13.032 -11.976 -5.487 0.500 21.257 1117 TYR AAA CA 1
ATOM 2388 C CA B TYR A 1 254 ? 12.706 -12.040 -5.798 0.500 18.861 1117 TYR AAA CA 1
ATOM 2389 C C A TYR A 1 254 ? 14.162 -11.951 -4.482 0.500 23.428 1117 TYR AAA C 1
ATOM 2390 C C B TYR A 1 254 ? 13.991 -11.577 -5.084 0.500 15.834 1117 TYR AAA C 1
ATOM 2391 O O A TYR A 1 254 ? 14.362 -11.636 -3.253 0.500 23.693 1117 TYR AAA O 1
ATOM 2392 O O B TYR A 1 254 ? 13.700 -10.515 -4.297 0.500 15.973 1117 TYR AAA O 1
ATOM 2409 N N . ASP A 1 255 ? 15.166 -12.346 -5.086 1.000 25.070 1118 ASP AAA N 1
ATOM 2410 C CA . ASP A 1 255 ? 16.405 -12.102 -4.375 1.000 29.943 1118 ASP AAA CA 1
ATOM 2411 C C . ASP A 1 255 ? 17.671 -12.085 -5.192 1.000 28.936 1118 ASP AAA C 1
ATOM 2412 O O . ASP A 1 255 ? 18.500 -13.056 -5.229 1.000 25.817 1118 ASP AAA O 1
ATOM 2417 N N . PRO A 1 256 ? 17.812 -10.937 -5.789 1.000 34.611 1119 PRO AAA N 1
ATOM 2418 C CA . PRO A 1 256 ? 18.839 -10.808 -6.785 1.000 29.336 1119 PRO AAA CA 1
ATOM 2419 C C . PRO A 1 256 ? 20.284 -10.784 -6.278 1.000 26.503 1119 PRO AAA C 1
ATOM 2420 O O . PRO A 1 256 ? 21.109 -10.930 -7.144 1.000 23.879 1119 PRO AAA O 1
ATOM 2424 N N . ASN A 1 257 ? 20.614 -10.723 -4.989 1.000 27.998 1120 ASN AAA N 1
ATOM 2425 C CA . ASN A 1 257 ? 22.025 -10.730 -4.474 1.000 28.091 1120 ASN AAA CA 1
ATOM 2426 C C . ASN A 1 257 ? 22.453 -12.141 -4.073 1.000 21.732 1120 ASN AAA C 1
ATOM 2427 O O . ASN A 1 257 ? 23.493 -12.328 -3.279 1.000 24.563 1120 ASN AAA O 1
ATOM 2432 N N . LYS A 1 258 ? 21.691 -13.142 -4.552 1.000 20.602 1121 LYS AAA N 1
ATOM 2433 C CA . LYS A 1 258 ? 22.087 -14.517 -4.327 1.000 17.353 1121 LYS AAA CA 1
ATOM 2434 C C . LYS A 1 258 ? 22.203 -15.236 -5.679 1.000 17.566 1121 LYS AAA C 1
ATOM 2435 O O . LYS A 1 258 ? 21.685 -14.767 -6.731 1.000 17.564 1121 LYS AAA O 1
ATOM 2441 N N . TYR A 1 259 ? 22.963 -16.305 -5.674 1.000 16.113 1122 TYR AAA N 1
ATOM 2442 C CA . TYR A 1 259 ? 23.127 -17.167 -6.825 1.000 15.130 1122 TYR AAA CA 1
ATOM 2443 C C . TYR A 1 259 ? 22.796 -18.581 -6.400 1.000 14.237 1122 TYR AAA C 1
ATOM 2444 O O . TYR A 1 259 ? 22.737 -18.911 -5.188 1.000 17.268 1122 TYR AAA O 1
ATOM 2453 N N . VAL A 1 260 ? 22.578 -19.455 -7.373 1.000 13.202 1123 VAL AAA N 1
ATOM 2454 C CA . VAL A 1 260 ? 22.233 -20.862 -7.108 1.000 12.445 1123 VAL AAA CA 1
ATOM 2455 C C . VAL A 1 260 ? 23.490 -21.639 -6.835 1.000 13.087 1123 VAL AAA C 1
ATOM 2456 O O . VAL A 1 260 ? 24.496 -21.515 -7.542 1.000 14.191 1123 VAL AAA O 1
ATOM 2460 N N . ASP A 1 261 ? 23.462 -22.427 -5.749 1.000 13.428 1124 ASP AAA N 1
ATOM 2461 C CA . ASP A 1 261 ? 24.550 -23.332 -5.492 1.000 14.617 1124 ASP AAA CA 1
ATOM 2462 C C . ASP A 1 261 ? 23.954 -24.702 -5.099 1.000 14.049 1124 ASP AAA C 1
ATOM 2463 O O . ASP A 1 261 ? 22.750 -24.833 -4.891 1.000 13.810 1124 ASP AAA O 1
ATOM 2468 N N . VAL A 1 262 ? 24.818 -25.668 -4.952 1.000 14.928 1125 VAL AAA N 1
ATOM 2469 C CA . VAL A 1 262 ? 24.492 -27.056 -4.578 1.000 15.746 1125 VAL AAA CA 1
ATOM 2470 C C . VAL A 1 262 ? 25.409 -27.424 -3.424 1.000 17.016 1125 VAL AAA C 1
ATOM 2471 O O . VAL A 1 262 ? 26.609 -27.284 -3.511 1.000 19.639 1125 VAL AAA O 1
ATOM 2475 N N . ASN A 1 263 ? 24.833 -27.840 -2.284 1.000 16.907 1126 ASN AAA N 1
ATOM 2476 C CA . ASN A 1 263 ? 25.716 -28.207 -1.151 1.000 18.956 1126 ASN AAA CA 1
ATOM 2477 C C . ASN A 1 263 ? 26.556 -29.466 -1.454 1.000 21.888 1126 ASN AAA C 1
ATOM 2478 O O . ASN A 1 263 ? 27.794 -29.486 -1.276 1.000 25.297 1126 ASN AAA O 1
ATOM 2483 N N . ASN A 1 264 ? 25.915 -30.468 -1.998 1.000 19.294 1127 ASN AAA N 1
ATOM 2484 C CA . ASN A 1 264 ? 26.418 -31.790 -2.354 1.000 19.756 1127 ASN AAA CA 1
ATOM 2485 C C . ASN A 1 264 ? 25.540 -32.289 -3.464 1.000 17.757 1127 ASN AAA C 1
ATOM 2486 O O . ASN A 1 264 ? 24.322 -32.087 -3.416 1.000 18.850 1127 ASN AAA O 1
ATOM 2491 N N . VAL A 1 265 ? 26.105 -32.981 -4.431 1.000 20.063 1128 VAL AAA N 1
ATOM 2492 C CA . VAL A 1 265 ? 25.304 -33.695 -5.452 1.000 19.785 1128 VAL AAA CA 1
ATOM 2493 C C . VAL A 1 265 ? 24.609 -34.899 -4.804 1.000 18.107 1128 VAL AAA C 1
ATOM 2494 O O . VAL A 1 265 ? 25.067 -35.442 -3.772 1.000 23.437 1128 VAL AAA O 1
ATOM 2498 N N . GLY A 1 266 ? 23.597 -35.393 -5.478 1.000 19.138 1129 GLY AAA N 1
ATOM 2499 C CA . GLY A 1 266 ? 22.830 -36.556 -5.059 1.000 19.971 1129 GLY AAA CA 1
ATOM 2500 C C . GLY A 1 266 ? 21.563 -36.217 -4.289 1.000 19.453 1129 GLY AAA C 1
ATOM 2501 O O . GLY A 1 266 ? 21.314 -35.048 -3.898 1.000 18.635 1129 GLY AAA O 1
ATOM 2502 N N . ILE A 1 267 ? 20.814 -37.258 -3.995 1.000 22.138 1130 ILE AAA N 1
ATOM 2503 C CA . ILE A 1 267 ? 19.443 -37.107 -3.450 1.000 23.002 1130 ILE AAA CA 1
ATOM 2504 C C . ILE A 1 267 ? 19.493 -36.592 -2.017 1.000 23.530 1130 ILE AAA C 1
ATOM 2505 O O . ILE A 1 267 ? 18.409 -36.151 -1.552 1.000 27.855 1130 ILE AAA O 1
ATOM 2510 N N . ARG A 1 268 ? 20.622 -36.686 -1.304 1.000 23.171 1131 ARG AAA N 1
ATOM 2511 C CA . ARG A 1 268 ? 20.693 -36.156 0.073 1.000 25.101 1131 ARG AAA CA 1
ATOM 2512 C C . ARG A 1 268 ? 21.268 -34.738 0.120 1.000 23.182 1131 ARG AAA C 1
ATOM 2513 O O . ARG A 1 268 ? 21.286 -34.182 1.182 1.000 29.007 1131 ARG AAA O 1
ATOM 2521 N N . GLY A 1 269 ? 21.612 -34.160 -1.005 1.000 19.348 1132 GLY AAA N 1
ATOM 2522 C CA . GLY A 1 269 ? 22.001 -32.743 -1.115 1.000 19.121 1132 GLY AAA CA 1
ATOM 2523 C C . GLY A 1 269 ? 20.817 -31.930 -1.611 1.000 16.446 1132 GLY AAA C 1
ATOM 2524 O O . GLY A 1 269 ? 19.699 -32.438 -1.836 1.000 16.953 1132 GLY AAA O 1
ATOM 2525 N N . TYR A 1 270 ? 21.035 -30.641 -1.766 1.000 15.241 1133 TYR AAA N 1
ATOM 2526 C CA . TYR A 1 270 ? 19.993 -29.714 -2.197 1.000 14.446 1133 TYR AAA CA 1
ATOM 2527 C C . TYR A 1 270 ? 20.648 -28.550 -2.929 1.000 13.677 1133 TYR AAA C 1
ATOM 2528 O O . TYR A 1 270 ? 21.828 -28.226 -2.793 1.000 14.413 1133 TYR AAA O 1
ATOM 2537 N N A MET A 1 271 ? 19.751 -27.932 -3.696 0.580 14.114 1134 MET AAA N 1
ATOM 2538 N N B MET A 1 271 ? 19.851 -27.941 -3.819 0.420 13.529 1134 MET AAA N 1
ATOM 2539 C CA A MET A 1 271 ? 20.002 -26.665 -4.384 0.580 13.203 1134 MET AAA CA 1
ATOM 2540 C CA B MET A 1 271 ? 20.199 -26.618 -4.386 0.420 13.428 1134 MET AAA CA 1
ATOM 2541 C C A MET A 1 271 ? 19.552 -25.514 -3.448 0.580 13.005 1134 MET AAA C 1
ATOM 2542 C C B MET A 1 271 ? 19.643 -25.558 -3.427 0.420 12.135 1134 MET AAA C 1
ATOM 2543 O O A MET A 1 271 ? 18.486 -25.624 -2.786 0.580 12.359 1134 MET AAA O 1
ATOM 2544 O O B MET A 1 271 ? 18.614 -25.790 -2.751 0.420 12.339 1134 MET AAA O 1
ATOM 2553 N N . TYR A 1 272 ? 20.282 -24.409 -3.413 1.000 12.639 1135 TYR AAA N 1
ATOM 2554 C CA . TYR A 1 272 ? 19.928 -23.295 -2.531 1.000 11.827 1135 TYR AAA CA 1
ATOM 2555 C C . TYR A 1 272 ? 20.431 -21.991 -3.119 1.000 12.373 1135 TYR AAA C 1
ATOM 2556 O O . TYR A 1 272 ? 21.228 -21.986 -4.076 1.000 14.142 1135 TYR AAA O 1
ATOM 2565 N N . LEU A 1 273 ? 19.923 -20.883 -2.591 1.000 12.372 1136 LEU AAA N 1
ATOM 2566 C CA . LEU A 1 273 ? 20.353 -19.555 -2.970 1.000 13.322 1136 LEU AAA CA 1
ATOM 2567 C C . LEU A 1 273 ? 21.363 -19.041 -1.956 1.000 12.976 1136 LEU AAA C 1
ATOM 2568 O O . LEU A 1 273 ? 21.051 -18.952 -0.746 1.000 15.440 1136 LEU AAA O 1
ATOM 2573 N N . LYS A 1 274 ? 22.549 -18.705 -2.385 1.000 14.622 1137 LYS AAA N 1
ATOM 2574 C CA . LYS A 1 274 ? 23.693 -18.275 -1.541 1.000 15.867 1137 LYS AAA CA 1
ATOM 2575 C C . LYS A 1 274 ? 24.074 -16.865 -1.937 1.000 14.869 1137 LYS AAA C 1
ATOM 2576 O O . LYS A 1 274 ? 24.142 -16.544 -3.108 1.000 18.962 1137 LYS AAA O 1
ATOM 2582 N N . GLY A 1 275 ? 24.426 -16.024 -0.970 1.000 16.689 1138 GLY AAA N 1
ATOM 2583 C CA . GLY A 1 275 ? 24.952 -14.676 -1.203 1.000 16.361 1138 GLY AAA CA 1
ATOM 2584 C C . GLY A 1 275 ? 26.115 -14.296 -0.216 1.000 13.069 1138 GLY AAA C 1
ATOM 2585 O O . GLY A 1 275 ? 26.399 -15.133 0.664 1.000 20.446 1138 GLY AAA O 1
ATOM 2586 N N . PRO A 1 276 ? 26.705 -13.147 -0.467 1.000 17.183 1139 PRO AAA N 1
ATOM 2587 C CA . PRO A 1 276 ? 26.383 -12.200 -1.530 1.000 18.519 1139 PRO AAA CA 1
ATOM 2588 C C . PRO A 1 276 ? 27.081 -12.542 -2.847 1.000 15.846 1139 PRO AAA C 1
ATOM 2589 O O . PRO A 1 276 ? 28.043 -13.341 -2.888 1.000 18.274 1139 PRO AAA O 1
ATOM 2593 N N . ARG A 1 277 ? 26.633 -11.915 -3.892 1.000 18.631 1140 ARG AAA N 1
ATOM 2594 C CA . ARG A 1 277 ? 27.360 -11.860 -5.144 1.000 16.273 1140 ARG AAA CA 1
ATOM 2595 C C . ARG A 1 277 ? 28.584 -10.996 -4.888 1.000 18.135 1140 ARG AAA C 1
ATOM 2596 O O . ARG A 1 277 ? 28.552 -10.076 -4.036 1.000 26.893 1140 ARG AAA O 1
ATOM 2604 N N . GLY A 1 278 ? 29.607 -11.160 -5.613 1.000 17.505 1141 GLY AAA N 1
ATOM 2605 C CA . GLY A 1 278 ? 30.679 -10.154 -5.632 1.000 15.335 1141 GLY AAA CA 1
ATOM 2606 C C . GLY A 1 278 ? 30.268 -8.965 -6.494 1.000 13.229 1141 GLY AAA C 1
ATOM 2607 O O . GLY A 1 278 ? 29.167 -8.924 -7.038 1.000 14.166 1141 GLY AAA O 1
ATOM 2608 N N . SER A 1 279 ? 31.212 -8.055 -6.623 1.000 12.805 1142 SER AAA N 1
ATOM 2609 C CA . SER A 1 279 ? 31.012 -6.898 -7.490 1.000 13.320 1142 SER AAA CA 1
ATOM 2610 C C . SER A 1 279 ? 32.130 -6.792 -8.480 1.000 12.299 1142 SER AAA C 1
ATOM 2611 O O . SER A 1 279 ? 33.266 -7.246 -8.250 1.000 13.337 1142 SER AAA O 1
ATOM 2614 N N . ILE A 1 280 ? 31.823 -6.092 -9.560 1.000 12.912 1143 ILE AAA N 1
ATOM 2615 C CA . ILE A 1 280 ? 32.783 -5.733 -10.600 1.000 12.541 1143 ILE AAA CA 1
ATOM 2616 C C . ILE A 1 280 ? 32.763 -4.200 -10.742 1.000 12.496 1143 ILE AAA C 1
ATOM 2617 O O . ILE A 1 280 ? 31.707 -3.598 -10.628 1.000 13.156 1143 ILE AAA O 1
ATOM 2622 N N . VAL A 1 281 ? 33.949 -3.646 -10.918 1.000 13.304 1144 VAL AAA N 1
ATOM 2623 C CA . VAL A 1 281 ? 34.069 -2.187 -10.819 1.000 14.386 1144 VAL AAA CA 1
ATOM 2624 C C . VAL A 1 281 ? 35.186 -1.679 -11.708 1.000 14.828 1144 VAL AAA C 1
ATOM 2625 O O . VAL A 1 281 ? 36.227 -2.282 -11.849 1.000 17.511 1144 VAL AAA O 1
ATOM 2629 N N . THR A 1 282 ? 34.920 -0.493 -12.271 1.000 16.060 1145 THR AAA N 1
ATOM 2630 C CA . THR A 1 282 ? 35.987 0.397 -12.770 1.000 17.064 1145 THR AAA CA 1
ATOM 2631 C C . THR A 1 282 ? 35.652 1.794 -12.259 1.000 18.675 1145 THR AAA C 1
ATOM 2632 O O . THR A 1 282 ? 34.535 2.287 -12.522 1.000 16.482 1145 THR AAA O 1
ATOM 2636 N N . THR A 1 283 ? 36.570 2.353 -11.469 1.000 22.293 1146 THR AAA N 1
ATOM 2637 C CA . THR A 1 283 ? 36.279 3.603 -10.744 1.000 24.835 1146 THR AAA CA 1
ATOM 2638 C C . THR A 1 283 ? 35.730 4.671 -11.702 1.000 21.013 1146 THR AAA C 1
ATOM 2639 O O . THR A 1 283 ? 36.298 4.896 -12.758 1.000 21.538 1146 THR AAA O 1
ATOM 2643 N N . ASN A 1 284 ? 34.619 5.256 -11.328 1.000 21.386 1147 ASN AAA N 1
ATOM 2644 C CA . ASN A 1 284 ? 33.944 6.345 -12.080 1.000 22.747 1147 ASN AAA CA 1
ATOM 2645 C C . ASN A 1 284 ? 33.227 5.848 -13.332 1.000 17.802 1147 ASN AAA C 1
ATOM 2646 O O . ASN A 1 284 ? 32.661 6.668 -14.020 1.000 19.221 1147 ASN AAA O 1
ATOM 2651 N N . ILE A 1 285 ? 33.251 4.527 -13.611 1.000 15.691 1148 ILE AAA N 1
ATOM 2652 C CA . ILE A 1 285 ? 32.660 4.048 -14.859 1.000 14.415 1148 ILE AAA CA 1
ATOM 2653 C C . ILE A 1 285 ? 31.528 3.046 -14.561 1.000 12.144 1148 ILE AAA C 1
ATOM 2654 O O . ILE A 1 285 ? 30.450 3.173 -15.168 1.000 11.479 1148 ILE AAA O 1
ATOM 2659 N N . TYR A 1 286 ? 31.745 2.037 -13.739 1.000 12.407 1149 TYR AAA N 1
ATOM 2660 C CA . TYR A 1 286 ? 30.664 1.128 -13.426 1.000 11.987 1149 TYR AAA CA 1
ATOM 2661 C C . TYR A 1 286 ? 30.956 0.463 -12.060 1.000 11.713 1149 TYR AAA C 1
ATOM 2662 O O . TYR A 1 286 ? 32.128 0.340 -11.654 1.000 13.453 1149 TYR AAA O 1
ATOM 2671 N N . LEU A 1 287 ? 29.892 0.049 -11.422 1.000 11.978 1150 LEU AAA N 1
ATOM 2672 C CA . LEU A 1 287 ? 29.957 -0.735 -10.170 1.000 11.605 1150 LEU AAA CA 1
ATOM 2673 C C . LEU A 1 287 ? 28.681 -1.594 -10.205 1.000 10.504 1150 LEU AAA C 1
ATOM 2674 O O . LEU A 1 287 ? 27.592 -1.066 -10.027 1.000 11.811 1150 LEU AAA O 1
ATOM 2679 N N . ASN A 1 288 ? 28.837 -2.919 -10.437 1.000 11.308 1151 ASN AAA N 1
ATOM 2680 C CA . ASN A 1 288 ? 27.693 -3.826 -10.625 1.000 11.243 1151 ASN AAA CA 1
ATOM 2681 C C . ASN A 1 288 ? 27.930 -5.100 -9.828 1.000 11.090 1151 ASN AAA C 1
ATOM 2682 O O . ASN A 1 288 ? 29.071 -5.433 -9.550 1.000 12.703 1151 ASN AAA O 1
ATOM 2687 N N . SER A 1 289 ? 26.866 -5.797 -9.558 1.000 11.603 1152 SER AAA N 1
ATOM 2688 C CA . SER A 1 289 ? 27.009 -7.181 -9.057 1.000 11.625 1152 SER AAA CA 1
ATOM 2689 C C . SER A 1 289 ? 27.529 -8.108 -10.151 1.000 10.722 1152 SER AAA C 1
ATOM 2690 O O . SER A 1 289 ? 27.138 -7.980 -11.330 1.000 11.710 1152 SER AAA O 1
ATOM 2693 N N A SER A 1 290 ? 28.346 -9.067 -9.757 0.580 11.107 1153 SER AAA N 1
ATOM 2694 N N B SER A 1 290 ? 28.416 -9.013 -9.775 0.420 11.465 1153 SER AAA N 1
ATOM 2695 C CA A SER A 1 290 ? 28.786 -10.139 -10.684 0.580 11.164 1153 SER AAA CA 1
ATOM 2696 C CA B SER A 1 290 ? 28.820 -10.146 -10.640 0.420 11.732 1153 SER AAA CA 1
ATOM 2697 C C A SER A 1 290 ? 27.609 -11.040 -11.014 0.580 10.496 1153 SER AAA C 1
ATOM 2698 C C B SER A 1 290 ? 27.571 -10.934 -11.021 0.420 11.555 1153 SER AAA C 1
ATOM 2699 O O A SER A 1 290 ? 26.963 -11.593 -10.112 0.580 10.558 1153 SER AAA O 1
ATOM 2700 O O B SER A 1 290 ? 26.742 -11.222 -10.144 0.420 10.779 1153 SER AAA O 1
ATOM 2705 N N . LEU A 1 291 ? 27.465 -11.271 -12.299 1.000 11.048 1154 LEU AAA N 1
ATOM 2706 C CA . LEU A 1 291 ? 26.378 -12.103 -12.823 1.000 11.864 1154 LEU AAA CA 1
ATOM 2707 C C . LEU A 1 291 ? 26.799 -13.542 -13.070 1.000 11.126 1154 LEU AAA C 1
ATOM 2708 O O . LEU A 1 291 ? 25.960 -14.417 -13.148 1.000 13.255 1154 LEU AAA O 1
ATOM 2713 N N . TYR A 1 292 ? 28.107 -13.768 -13.277 1.000 11.862 1155 TYR AAA N 1
ATOM 2714 C CA . TYR A 1 292 ? 28.579 -15.121 -13.665 1.000 11.744 1155 TYR AAA CA 1
ATOM 2715 C C . TYR A 1 292 ? 28.945 -15.898 -12.400 1.000 11.398 1155 TYR AAA C 1
ATOM 2716 O O . TYR A 1 292 ? 30.098 -16.206 -12.176 1.000 14.274 1155 TYR AAA O 1
ATOM 2725 N N A MET A 1 293 ? 27.902 -16.155 -11.622 0.700 11.750 1156 MET AAA N 1
ATOM 2726 N N B MET A 1 293 ? 27.907 -16.188 -11.619 0.300 12.122 1156 MET AAA N 1
ATOM 2727 C CA A MET A 1 293 ? 28.056 -16.880 -10.369 0.700 12.001 1156 MET AAA CA 1
ATOM 2728 C CA B MET A 1 293 ? 28.027 -16.813 -10.294 0.300 12.332 1156 MET AAA CA 1
ATOM 2729 C C A MET A 1 293 ? 27.057 -18.025 -10.274 0.700 12.041 1156 MET AAA C 1
ATOM 2730 C C B MET A 1 293 ? 27.026 -17.953 -10.170 0.300 11.457 1156 MET AAA C 1
ATOM 2731 O O A MET A 1 293 ? 25.926 -17.932 -10.745 0.700 13.270 1156 MET AAA O 1
ATOM 2732 O O B MET A 1 293 ? 25.849 -17.744 -10.532 0.300 10.148 1156 MET AAA O 1
ATOM 2741 N N . GLY A 1 294 ? 27.477 -19.067 -9.589 1.000 12.161 1157 GLY AAA N 1
ATOM 2742 C CA . GLY A 1 294 ? 26.599 -20.178 -9.290 1.000 12.839 1157 GLY AAA CA 1
ATOM 2743 C C . GLY A 1 294 ? 26.692 -21.341 -10.226 1.000 11.467 1157 GLY AAA C 1
ATOM 2744 O O . GLY A 1 294 ? 27.507 -21.316 -11.171 1.000 13.358 1157 GLY AAA O 1
ATOM 2745 N N . THR A 1 295 ? 25.931 -22.354 -9.946 1.000 11.401 1158 THR AAA N 1
ATOM 2746 C CA . THR A 1 295 ? 25.891 -23.598 -10.718 1.000 11.920 1158 THR AAA CA 1
ATOM 2747 C C . THR A 1 295 ? 24.991 -23.416 -11.933 1.000 11.417 1158 THR AAA C 1
ATOM 2748 O O . THR A 1 295 ? 23.776 -23.342 -11.780 1.000 13.419 1158 THR AAA O 1
ATOM 2752 N N . LYS A 1 296 ? 25.564 -23.354 -13.118 1.000 11.851 1159 LYS AAA N 1
ATOM 2753 C CA . LYS A 1 296 ? 24.855 -23.045 -14.354 1.000 11.929 1159 LYS AAA CA 1
ATOM 2754 C C . LYS A 1 296 ? 23.795 -24.090 -14.651 1.000 10.968 1159 LYS AAA C 1
ATOM 2755 O O . LYS A 1 296 ? 23.973 -25.300 -14.373 1.000 12.231 1159 LYS AAA O 1
ATOM 2761 N N . PHE A 1 297 ? 22.709 -23.631 -15.277 1.000 10.597 1160 PHE AAA N 1
ATOM 2762 C CA . PHE A 1 297 ? 21.659 -24.497 -15.809 1.000 10.581 1160 PHE AAA CA 1
ATOM 2763 C C . PHE A 1 297 ? 21.833 -24.609 -17.312 1.000 10.421 1160 PHE AAA C 1
ATOM 2764 O O . PHE A 1 297 ? 22.185 -23.640 -17.988 1.000 12.065 1160 PHE AAA O 1
ATOM 2772 N N . ILE A 1 298 ? 21.533 -25.776 -17.837 1.000 11.093 1161 ILE AAA N 1
ATOM 2773 C CA . ILE A 1 298 ? 21.479 -26.046 -19.297 1.000 10.941 1161 ILE AAA CA 1
ATOM 2774 C C . ILE A 1 298 ? 20.122 -26.679 -19.562 1.000 11.499 1161 ILE AAA C 1
ATOM 2775 O O . ILE A 1 298 ? 19.792 -27.705 -18.951 1.000 12.782 1161 ILE AAA O 1
ATOM 2780 N N . ILE A 1 299 ? 19.389 -26.117 -20.493 1.000 10.779 1162 ILE AAA N 1
ATOM 2781 C CA . ILE A 1 299 ? 18.058 -26.604 -20.850 1.000 11.005 1162 ILE AAA CA 1
ATOM 2782 C C . ILE A 1 299 ? 18.239 -27.671 -21.922 1.000 11.285 1162 ILE AAA C 1
ATOM 2783 O O . ILE A 1 299 ? 18.855 -27.427 -22.969 1.000 12.158 1162 ILE AAA O 1
ATOM 2788 N N . LYS A 1 300 ? 17.675 -28.849 -21.689 1.000 12.142 1163 LYS AAA N 1
ATOM 2789 C CA . LYS A 1 300 ? 17.822 -30.004 -22.582 1.000 12.190 1163 LYS AAA CA 1
ATOM 2790 C C . LYS A 1 300 ? 16.529 -30.376 -23.204 1.000 12.130 1163 LYS AAA C 1
ATOM 2791 O O . LYS A 1 300 ? 15.465 -30.396 -22.559 1.000 13.187 1163 LYS AAA O 1
ATOM 2797 N N . LYS A 1 301 ? 16.544 -30.708 -24.512 1.000 13.393 1164 LYS AAA N 1
ATOM 2798 C CA . LYS A 1 301 ? 15.341 -31.097 -25.276 1.000 14.433 1164 LYS AAA CA 1
ATOM 2799 C C . LYS A 1 301 ? 14.854 -32.428 -24.681 1.000 14.740 1164 LYS AAA C 1
ATOM 2800 O O . LYS A 1 301 ? 15.673 -33.338 -24.394 1.000 16.232 1164 LYS AAA O 1
ATOM 2806 N N . TYR A 1 302 ? 13.528 -32.494 -24.524 1.000 15.224 1165 TYR AAA N 1
ATOM 2807 C CA . TYR A 1 302 ? 12.836 -33.713 -24.050 1.000 15.219 1165 TYR AAA CA 1
ATOM 2808 C C . TYR A 1 302 ? 11.671 -33.978 -24.982 1.000 16.419 1165 TYR AAA C 1
ATOM 2809 O O . TYR A 1 302 ? 11.766 -34.935 -25.767 1.000 17.676 1165 TYR AAA O 1
ATOM 2818 N N . ALA A 1 303 ? 10.658 -33.106 -24.954 1.000 15.304 1166 ALA AAA N 1
ATOM 2819 C CA . ALA A 1 303 ? 9.473 -33.351 -25.792 1.000 15.687 1166 ALA AAA CA 1
ATOM 2820 C C . ALA A 1 303 ? 9.271 -32.341 -26.894 1.000 15.157 1166 ALA AAA C 1
ATOM 2821 O O . ALA A 1 303 ? 8.290 -32.464 -27.650 1.000 18.178 1166 ALA AAA O 1
ATOM 2823 N N . SER A 1 304 ? 10.097 -31.305 -26.962 1.000 15.725 1167 SER AAA N 1
ATOM 2824 C CA A SER A 1 304 ? 9.925 -30.159 -27.853 0.580 18.001 1167 SER AAA CA 1
ATOM 2825 C CA B SER A 1 304 ? 9.922 -30.273 -28.005 0.420 17.465 1167 SER AAA CA 1
ATOM 2826 C C . SER A 1 304 ? 11.278 -29.899 -28.585 1.000 17.689 1167 SER AAA C 1
ATOM 2827 O O . SER A 1 304 ? 12.260 -30.572 -28.318 1.000 16.772 1167 SER AAA O 1
ATOM 2832 N N . GLY A 1 305 ? 11.320 -28.954 -29.502 1.000 22.273 1168 GLY AAA N 1
ATOM 2833 C CA . GLY A 1 305 ? 12.595 -28.566 -30.113 1.000 21.730 1168 GLY AAA CA 1
ATOM 2834 C C . GLY A 1 305 ? 12.716 -29.088 -31.513 1.000 20.026 1168 GLY AAA C 1
ATOM 2835 O O . GLY A 1 305 ? 13.871 -29.159 -31.993 1.000 22.204 1168 GLY AAA O 1
ATOM 2836 N N . ASN A 1 306 ? 11.637 -29.568 -32.112 1.000 19.807 1169 ASN AAA N 1
ATOM 2837 C CA . ASN A 1 306 ? 11.819 -30.313 -33.393 1.000 21.514 1169 ASN AAA CA 1
ATOM 2838 C C . ASN A 1 306 ? 12.141 -29.393 -34.568 1.000 20.027 1169 ASN AAA C 1
ATOM 2839 O O . ASN A 1 306 ? 12.311 -29.957 -35.650 1.000 26.969 1169 ASN AAA O 1
ATOM 2844 N N . LYS A 1 307 ? 12.088 -28.067 -34.391 1.000 22.496 1170 LYS AAA N 1
ATOM 2845 C CA . LYS A 1 307 ? 12.312 -27.137 -35.553 1.000 24.796 1170 LYS AAA CA 1
ATOM 2846 C C . LYS A 1 307 ? 13.616 -26.349 -35.440 1.000 20.619 1170 LYS AAA C 1
ATOM 2847 O O . LYS A 1 307 ? 14.283 -26.058 -36.487 1.000 24.966 1170 LYS AAA O 1
ATOM 2853 N N . ASP A 1 308 ? 14.009 -25.974 -34.229 1.000 20.088 1171 ASP AAA N 1
ATOM 2854 C CA . ASP A 1 308 ? 15.196 -25.132 -34.021 1.000 18.693 1171 ASP AAA CA 1
ATOM 2855 C C . ASP A 1 308 ? 15.632 -25.321 -32.566 1.000 17.647 1171 ASP AAA C 1
ATOM 2856 O O . ASP A 1 308 ? 15.151 -26.251 -31.861 1.000 17.816 1171 ASP AAA O 1
ATOM 2861 N N A ASN A 1 309 ? 16.460 -24.398 -32.133 0.580 17.269 1172 ASN AAA N 1
ATOM 2862 N N B ASN A 1 309 ? 16.554 -24.540 -32.054 0.420 15.094 1172 ASN AAA N 1
ATOM 2863 C CA A ASN A 1 309 ? 17.153 -24.484 -30.832 0.580 16.452 1172 ASN AAA CA 1
ATOM 2864 C CA B ASN A 1 309 ? 17.010 -24.704 -30.651 0.420 14.121 1172 ASN AAA CA 1
ATOM 2865 C C A ASN A 1 309 ? 16.493 -23.551 -29.810 0.580 13.679 1172 ASN AAA C 1
ATOM 2866 C C B ASN A 1 309 ? 16.497 -23.548 -29.781 0.420 12.527 1172 ASN AAA C 1
ATOM 2867 O O A ASN A 1 309 ? 17.020 -23.447 -28.716 0.580 13.001 1172 ASN AAA O 1
ATOM 2868 O O B ASN A 1 309 ? 17.191 -23.197 -28.807 0.420 13.301 1172 ASN AAA O 1
ATOM 2877 N N . ILE A 1 310 ? 15.350 -22.977 -30.129 1.000 13.333 1173 ILE AAA N 1
ATOM 2878 C CA . ILE A 1 310 ? 14.748 -21.921 -29.300 1.000 13.570 1173 ILE AAA CA 1
ATOM 2879 C C . ILE A 1 310 ? 13.770 -22.549 -28.318 1.000 12.235 1173 ILE AAA C 1
ATOM 2880 O O . ILE A 1 310 ? 12.966 -23.431 -28.672 1.000 13.892 1173 ILE AAA O 1
ATOM 2885 N N . VAL A 1 311 ? 13.769 -22.063 -27.067 1.000 11.323 1174 VAL AAA N 1
ATOM 2886 C CA . VAL A 1 311 ? 12.831 -22.533 -26.034 1.000 11.858 1174 VAL AAA CA 1
ATOM 2887 C C . VAL A 1 311 ? 11.575 -21.688 -26.026 1.000 12.166 1174 VAL AAA C 1
ATOM 2888 O O . VAL A 1 311 ? 11.634 -20.467 -25.914 1.000 12.696 1174 VAL AAA O 1
ATOM 2892 N N . ARG A 1 312 ? 10.446 -22.368 -26.155 1.000 12.662 1175 ARG AAA N 1
ATOM 2893 C CA . ARG A 1 312 ? 9.147 -21.752 -26.270 1.000 13.676 1175 ARG AAA CA 1
ATOM 2894 C C . ARG A 1 312 ? 8.263 -22.065 -25.083 1.000 14.601 1175 ARG AAA C 1
ATOM 2895 O O . ARG A 1 312 ? 8.424 -23.063 -24.397 1.000 13.522 1175 ARG AAA O 1
ATOM 2903 N N . ASN A 1 313 ? 7.282 -21.205 -24.876 1.000 14.232 1176 ASN AAA N 1
ATOM 2904 C CA . ASN A 1 313 ? 6.247 -21.385 -23.844 1.000 14.332 1176 ASN AAA CA 1
ATOM 2905 C C . ASN A 1 313 ? 5.609 -22.751 -24.001 1.000 13.633 1176 ASN AAA C 1
ATOM 2906 O O . ASN A 1 313 ? 5.243 -23.178 -25.093 1.000 14.972 1176 ASN AAA O 1
ATOM 2911 N N . ASN A 1 314 ? 5.511 -23.454 -22.888 1.000 13.163 1177 ASN AAA N 1
ATOM 2912 C CA . ASN A 1 314 ? 4.939 -24.794 -22.741 1.000 14.056 1177 ASN AAA CA 1
ATOM 2913 C C . ASN A 1 314 ? 5.850 -25.923 -23.247 1.000 14.215 1177 ASN AAA C 1
ATOM 2914 O O . ASN A 1 314 ? 5.443 -27.079 -23.120 1.000 15.693 1177 ASN AAA O 1
ATOM 2919 N N . ASP A 1 315 ? 7.092 -25.619 -23.639 1.000 13.160 1178 ASP AAA N 1
ATOM 2920 C CA . ASP A 1 315 ? 8.027 -26.705 -23.968 1.000 13.115 1178 ASP AAA CA 1
ATOM 2921 C C . ASP A 1 315 ? 8.291 -27.514 -22.675 1.000 12.624 1178 ASP AAA C 1
ATOM 2922 O O . ASP A 1 315 ? 8.492 -26.952 -21.601 1.000 13.214 1178 ASP AAA O 1
ATOM 2927 N N A ARG A 1 316 ? 8.254 -28.837 -22.765 0.580 13.300 1179 ARG AAA N 1
ATOM 2928 N N B ARG A 1 316 ? 8.390 -28.830 -22.835 0.420 12.463 1179 ARG AAA N 1
ATOM 2929 C CA A ARG A 1 316 ? 8.664 -29.721 -21.679 0.580 13.560 1179 ARG AAA CA 1
ATOM 2930 C CA B ARG A 1 316 ? 8.698 -29.805 -21.787 0.420 12.821 1179 ARG AAA CA 1
ATOM 2931 C C A ARG A 1 316 ? 10.125 -30.091 -21.915 0.580 12.329 1179 ARG AAA C 1
ATOM 2932 C C B ARG A 1 316 ? 10.147 -30.245 -21.905 0.420 12.400 1179 ARG AAA C 1
ATOM 2933 O O A ARG A 1 316 ? 10.460 -30.529 -23.020 0.580 12.881 1179 ARG AAA O 1
ATOM 2934 O O B ARG A 1 316 ? 10.506 -30.831 -22.951 0.420 13.354 1179 ARG AAA O 1
ATOM 2949 N N . VAL A 1 317 ? 10.945 -29.913 -20.900 1.000 12.403 1180 VAL AAA N 1
ATOM 2950 C CA . VAL A 1 317 ? 12.407 -29.986 -20.949 1.000 12.042 1180 VAL AAA CA 1
ATOM 2951 C C . VAL A 1 317 ? 12.960 -30.771 -19.779 1.000 11.979 1180 VAL AAA C 1
ATOM 2952 O O . VAL A 1 317 ? 12.228 -31.029 -18.811 1.000 13.290 1180 VAL AAA O 1
ATOM 2956 N N . TYR A 1 318 ? 14.235 -31.088 -19.851 1.000 11.905 1181 TYR AAA N 1
ATOM 2957 C CA . TYR A 1 318 ? 15.025 -31.406 -18.639 1.000 13.076 1181 TYR AAA CA 1
ATOM 2958 C C . TYR A 1 318 ? 15.940 -30.255 -18.354 1.000 12.017 1181 TYR AAA C 1
ATOM 2959 O O . TYR A 1 318 ? 16.344 -29.514 -19.272 1.000 12.753 1181 TYR AAA O 1
ATOM 2968 N N . ILE A 1 319 ? 16.259 -30.087 -17.084 1.000 12.475 1182 ILE AAA N 1
ATOM 2969 C CA . ILE A 1 319 ? 17.274 -29.082 -16.661 1.000 11.677 1182 ILE AAA CA 1
ATOM 2970 C C . ILE A 1 319 ? 18.512 -29.812 -16.139 1.000 12.248 1182 ILE AAA C 1
ATOM 2971 O O . ILE A 1 319 ? 18.419 -30.596 -15.192 1.000 12.877 1182 ILE AAA O 1
ATOM 2976 N N . ASN A 1 320 ? 19.629 -29.599 -16.810 1.000 11.569 1183 ASN AAA N 1
ATOM 2977 C CA . ASN A 1 320 ? 20.923 -30.025 -16.312 1.000 12.448 1183 ASN AAA CA 1
ATOM 2978 C C . ASN A 1 320 ? 21.566 -28.902 -15.539 1.000 12.043 1183 ASN AAA C 1
ATOM 2979 O O . ASN A 1 320 ? 21.365 -27.731 -15.805 1.000 12.377 1183 ASN AAA O 1
ATOM 2984 N N . VAL A 1 321 ? 22.320 -29.282 -14.518 1.000 11.851 1184 VAL AAA N 1
ATOM 2985 C CA . VAL A 1 321 ? 22.979 -28.358 -13.588 1.000 11.647 1184 VAL AAA CA 1
ATOM 2986 C C . VAL A 1 321 ? 24.461 -28.704 -13.555 1.000 11.781 1184 VAL AAA C 1
ATOM 2987 O O . VAL A 1 321 ? 24.823 -29.884 -13.372 1.000 13.862 1184 VAL AAA O 1
ATOM 2991 N N . VAL A 1 322 ? 25.314 -27.726 -13.758 1.000 12.714 1185 VAL AAA N 1
ATOM 2992 C CA . VAL A 1 322 ? 26.775 -27.917 -13.808 1.000 13.176 1185 VAL AAA CA 1
ATOM 2993 C C . VAL A 1 322 ? 27.355 -27.710 -12.408 1.000 14.405 1185 VAL AAA C 1
ATOM 2994 O O . VAL A 1 322 ? 27.263 -26.600 -11.844 1.000 14.829 1185 VAL AAA O 1
ATOM 2998 N N . VAL A 1 323 ? 27.957 -28.780 -11.913 1.000 16.279 1186 VAL AAA N 1
ATOM 2999 C CA . VAL A 1 323 ? 28.605 -28.753 -10.602 1.000 17.166 1186 VAL AAA CA 1
ATOM 3000 C C . VAL A 1 323 ? 30.049 -29.210 -10.775 1.000 19.350 1186 VAL AAA C 1
ATOM 3001 O O . VAL A 1 323 ? 30.238 -30.308 -11.241 1.000 20.957 1186 VAL AAA O 1
ATOM 3005 N N . LYS A 1 324 ? 31.016 -28.352 -10.456 1.000 23.632 1187 LYS AAA N 1
ATOM 3006 C CA . LYS A 1 324 ? 32.456 -28.678 -10.652 1.000 26.198 1187 LYS AAA CA 1
ATOM 3007 C C . LYS A 1 324 ? 32.669 -29.271 -12.054 1.000 27.835 1187 LYS AAA C 1
ATOM 3008 O O . LYS A 1 324 ? 33.285 -30.325 -12.198 1.000 29.049 1187 LYS AAA O 1
ATOM 3014 N N . ASN A 1 325 ? 32.181 -28.572 -13.080 1.000 24.153 1188 ASN AAA N 1
ATOM 3015 C CA . ASN A 1 325 ? 32.424 -28.878 -14.512 1.000 28.291 1188 ASN AAA CA 1
ATOM 3016 C C . ASN A 1 325 ? 31.814 -30.210 -14.970 1.000 26.433 1188 ASN AAA C 1
ATOM 3017 O O . ASN A 1 325 ? 32.264 -30.687 -15.994 1.000 31.831 1188 ASN AAA O 1
ATOM 3022 N N . LYS A 1 326 ? 30.819 -30.737 -14.277 1.000 21.448 1189 LYS AAA N 1
ATOM 3023 C CA . LYS A 1 326 ? 30.116 -31.961 -14.653 1.000 20.431 1189 LYS AAA CA 1
ATOM 3024 C C . LYS A 1 326 ? 28.622 -31.664 -14.612 1.000 16.569 1189 LYS AAA C 1
ATOM 3025 O O . LYS A 1 326 ? 28.153 -30.912 -13.718 1.000 17.843 1189 LYS AAA O 1
ATOM 3031 N N . GLU A 1 327 ? 27.877 -32.251 -15.522 1.000 18.182 1190 GLU AAA N 1
ATOM 3032 C CA . GLU A 1 327 ? 26.416 -32.061 -15.599 1.000 15.730 1190 GLU AAA CA 1
ATOM 3033 C C . GLU A 1 327 ? 25.707 -33.116 -14.766 1.000 16.270 1190 GLU AAA C 1
ATOM 3034 O O . GLU A 1 327 ? 25.978 -34.334 -14.868 1.000 18.846 1190 GLU AAA O 1
ATOM 3040 N N . TYR A 1 328 ? 24.689 -32.662 -14.061 1.000 15.134 1191 TYR AAA N 1
ATOM 3041 C CA . TYR A 1 328 ? 23.776 -33.426 -13.222 1.000 14.683 1191 TYR AAA CA 1
ATOM 3042 C C . TYR A 1 328 ? 22.356 -33.057 -13.658 1.000 13.564 1191 TYR AAA C 1
ATOM 3043 O O . TYR A 1 328 ? 22.170 -32.080 -14.399 1.000 15.348 1191 TYR AAA O 1
ATOM 3052 N N . ARG A 1 329 ? 21.343 -33.763 -13.186 1.000 13.863 1192 ARG AAA N 1
ATOM 3053 C CA . ARG A 1 329 ? 19.943 -33.553 -13.511 1.000 13.379 1192 ARG AAA CA 1
ATOM 3054 C C . ARG A 1 329 ? 19.194 -32.941 -12.343 1.000 13.355 1192 ARG AAA C 1
ATOM 3055 O O . ARG A 1 329 ? 19.182 -33.536 -11.236 1.000 14.296 1192 ARG AAA O 1
ATOM 3063 N N . LEU A 1 330 ? 18.545 -31.817 -12.539 1.000 12.870 1193 LEU AAA N 1
ATOM 3064 C CA . LEU A 1 330 ? 17.609 -31.281 -11.522 1.000 12.183 1193 LEU AAA CA 1
ATOM 3065 C C . LEU A 1 330 ? 16.443 -32.244 -11.345 1.000 12.802 1193 LEU AAA C 1
ATOM 3066 O O . LEU A 1 330 ? 15.800 -32.648 -12.285 1.000 13.022 1193 LEU AAA O 1
ATOM 3071 N N . ALA A 1 331 ? 16.144 -32.597 -10.083 1.000 12.865 1194 ALA AAA N 1
ATOM 3072 C CA . ALA A 1 331 ? 15.056 -33.538 -9.813 1.000 13.574 1194 ALA AAA CA 1
ATOM 3073 C C . ALA A 1 331 ? 14.630 -33.457 -8.366 1.000 13.965 1194 ALA AAA C 1
ATOM 3074 O O . ALA A 1 331 ? 15.326 -32.860 -7.535 1.000 15.048 1194 ALA AAA O 1
ATOM 3076 N N . THR A 1 332 ? 13.495 -34.066 -8.070 1.000 14.566 1195 THR AAA N 1
ATOM 3077 C CA . THR A 1 332 ? 13.071 -34.209 -6.662 1.000 15.303 1195 THR AAA CA 1
ATOM 3078 C C . THR A 1 332 ? 12.249 -35.488 -6.501 1.000 19.529 1195 THR AAA C 1
ATOM 3079 O O . THR A 1 332 ? 11.601 -35.962 -7.447 1.000 18.537 1195 THR AAA O 1
ATOM 3083 N N . ASN A 1 333 ? 12.185 -35.956 -5.268 1.000 20.306 1196 ASN AAA N 1
ATOM 3084 C CA . ASN A 1 333 ? 11.202 -36.978 -4.868 1.000 21.519 1196 ASN AAA CA 1
ATOM 3085 C C . ASN A 1 333 ? 9.966 -36.255 -4.338 1.000 21.258 1196 ASN AAA C 1
ATOM 3086 O O . ASN A 1 333 ? 9.990 -35.723 -3.192 1.000 22.277 1196 ASN AAA O 1
ATOM 3091 N N . ALA A 1 334 ? 8.891 -36.247 -5.098 1.000 22.961 1197 ALA AAA N 1
ATOM 3092 C CA . ALA A 1 334 ? 7.666 -35.552 -4.667 1.000 23.933 1197 ALA AAA CA 1
ATOM 3093 C C . ALA A 1 334 ? 7.043 -36.207 -3.428 1.000 24.371 1197 ALA AAA C 1
ATOM 3094 O O . ALA A 1 334 ? 6.129 -35.600 -2.871 1.000 26.555 1197 ALA AAA O 1
ATOM 3096 N N . SER A 1 335 ? 7.444 -37.435 -3.023 1.000 26.409 1198 SER AAA N 1
ATOM 3097 C CA . SER A 1 335 ? 6.918 -38.122 -1.790 1.000 32.480 1198 SER AAA CA 1
ATOM 3098 C C . SER A 1 335 ? 7.362 -37.442 -0.516 1.000 31.902 1198 SER AAA C 1
ATOM 3099 O O . SER A 1 335 ? 6.831 -37.857 0.519 1.000 34.311 1198 SER AAA O 1
ATOM 3102 N N . GLN A 1 336 ? 8.370 -36.569 -0.517 1.000 29.406 1199 GLN AAA N 1
ATOM 3103 C CA . GLN A 1 336 ? 8.933 -35.972 0.725 1.000 26.358 1199 GLN AAA CA 1
ATOM 3104 C C . GLN A 1 336 ? 7.855 -35.166 1.443 1.000 25.253 1199 GLN AAA C 1
ATOM 3105 O O . GLN A 1 336 ? 6.884 -34.749 0.749 1.000 27.625 1199 GLN AAA O 1
ATOM 3111 N N . ALA A 1 337 ? 7.982 -34.973 2.748 1.000 27.378 1200 ALA AAA N 1
ATOM 3112 C CA . ALA A 1 337 ? 6.969 -34.278 3.551 1.000 27.022 1200 ALA AAA CA 1
ATOM 3113 C C . ALA A 1 337 ? 6.817 -32.856 3.112 1.000 22.721 1200 ALA AAA C 1
ATOM 3114 O O . ALA A 1 337 ? 7.862 -32.110 3.015 1.000 24.612 1200 ALA AAA O 1
ATOM 3116 N N . GLY A 1 338 ? 5.555 -32.420 3.084 1.000 27.625 1201 GLY AAA N 1
ATOM 3117 C CA . GLY A 1 338 ? 5.268 -30.997 2.910 1.000 22.746 1201 GLY AAA CA 1
ATOM 3118 C C . GLY A 1 338 ? 5.064 -30.647 1.465 1.000 18.426 1201 GLY AAA C 1
ATOM 3119 O O . GLY A 1 338 ? 5.425 -31.392 0.486 1.000 21.012 1201 GLY AAA O 1
ATOM 3120 N N . VAL A 1 339 ? 4.372 -29.526 1.267 1.000 18.518 1202 VAL AAA N 1
ATOM 3121 C CA . VAL A 1 339 ? 4.058 -29.028 -0.083 1.000 16.573 1202 VAL AAA CA 1
ATOM 3122 C C . VAL A 1 339 ? 5.337 -28.698 -0.841 1.000 14.591 1202 VAL AAA C 1
ATOM 3123 O O . VAL A 1 339 ? 5.422 -28.940 -2.064 1.000 15.760 1202 VAL AAA O 1
ATOM 3127 N N . GLU A 1 340 ? 6.312 -28.120 -0.199 1.000 15.031 1203 GLU AAA N 1
ATOM 3128 C CA . GLU A 1 340 ? 7.536 -27.606 -0.831 1.000 15.383 1203 GLU AAA CA 1
ATOM 3129 C C . GLU A 1 340 ? 8.493 -28.749 -1.017 1.000 16.272 1203 GLU AAA C 1
ATOM 3130 O O . GLU A 1 340 ? 9.113 -29.147 0.000 1.000 20.255 1203 GLU AAA O 1
ATOM 3136 N N . LYS A 1 341 ? 8.724 -29.156 -2.256 1.000 13.678 1204 LYS AAA N 1
ATOM 3137 C CA . LYS A 1 341 ? 9.602 -30.279 -2.595 1.000 14.813 1204 LYS AAA CA 1
ATOM 3138 C C . LYS A 1 341 ? 11.009 -29.800 -2.886 1.000 13.115 1204 LYS AAA C 1
ATOM 3139 O O . LYS A 1 341 ? 11.272 -29.146 -3.902 1.000 13.666 1204 LYS AAA O 1
ATOM 3145 N N . ILE A 1 342 ? 11.928 -30.008 -1.961 1.000 13.296 1205 ILE AAA N 1
ATOM 3146 C CA . ILE A 1 342 ? 13.317 -29.565 -2.086 1.000 13.705 1205 ILE AAA CA 1
ATOM 3147 C C . ILE A 1 342 ? 13.967 -30.224 -3.304 1.000 12.415 1205 ILE AAA C 1
ATOM 3148 O O . ILE A 1 342 ? 13.865 -31.428 -3.460 1.000 14.080 1205 ILE AAA O 1
ATOM 3153 N N . LEU A 1 343 ? 14.620 -29.429 -4.130 1.000 12.532 1206 LEU AAA N 1
ATOM 3154 C CA . LEU A 1 343 ? 15.277 -29.936 -5.337 1.000 12.100 1206 LEU AAA CA 1
ATOM 3155 C C . LEU A 1 343 ? 16.696 -30.387 -5.007 1.000 13.143 1206 LEU AAA C 1
ATOM 3156 O O . LEU A 1 343 ? 17.423 -29.754 -4.254 1.000 14.753 1206 LEU AAA O 1
ATOM 3161 N N . SER A 1 344 ? 17.104 -31.435 -5.720 1.000 12.968 1207 SER AAA N 1
ATOM 3162 C CA . SER A 1 344 ? 18.474 -31.973 -5.721 1.000 13.056 1207 SER AAA CA 1
ATOM 3163 C C . SER A 1 344 ? 18.998 -31.997 -7.178 1.000 12.856 1207 SER AAA C 1
ATOM 3164 O O . SER A 1 344 ? 18.217 -31.809 -8.104 1.000 13.622 1207 SER AAA O 1
ATOM 3167 N N . VAL A 1 345 ? 20.302 -32.307 -7.259 1.000 13.184 1208 VAL AAA N 1
ATOM 3168 C CA . VAL A 1 345 ? 20.878 -32.623 -8.576 1.000 13.735 1208 VAL AAA CA 1
ATOM 3169 C C . VAL A 1 345 ? 21.398 -34.066 -8.502 1.000 14.063 1208 VAL AAA C 1
ATOM 3170 O O . VAL A 1 345 ? 22.038 -34.445 -7.528 1.000 17.021 1208 VAL AAA O 1
ATOM 3174 N N . LEU A 1 346 ? 21.057 -34.839 -9.528 1.000 14.936 1209 LEU AAA N 1
ATOM 3175 C CA . LEU A 1 346 ? 21.263 -36.296 -9.561 1.000 15.879 1209 LEU AAA CA 1
ATOM 3176 C C . LEU A 1 346 ? 22.252 -36.636 -10.659 1.000 16.680 1209 LEU AAA C 1
ATOM 3177 O O . LEU A 1 346 ? 22.243 -36.011 -11.725 1.000 16.417 1209 LEU AAA O 1
ATOM 3182 N N . GLU A 1 347 ? 23.056 -37.682 -10.488 1.000 18.680 1210 GLU AAA N 1
ATOM 3183 C CA . GLU A 1 347 ? 23.800 -38.260 -11.604 1.000 20.707 1210 GLU AAA CA 1
ATOM 3184 C C . GLU A 1 347 ? 22.757 -38.596 -12.645 1.000 20.498 1210 GLU AAA C 1
ATOM 3185 O O . GLU A 1 347 ? 21.770 -39.226 -12.326 1.000 19.811 1210 GLU AAA O 1
ATOM 3191 N N . ILE A 1 348 ? 23.014 -38.214 -13.904 1.000 20.158 1211 ILE AAA N 1
ATOM 3192 C CA . ILE A 1 348 ? 21.996 -38.376 -14.946 1.000 21.707 1211 ILE AAA CA 1
ATOM 3193 C C . ILE A 1 348 ? 21.620 -39.838 -15.121 1.000 24.476 1211 ILE AAA C 1
ATOM 3194 O O . ILE A 1 348 ? 20.453 -40.132 -15.171 1.000 26.699 1211 ILE AAA O 1
ATOM 3199 N N . PRO A 1 349 ? 22.574 -40.809 -15.120 1.000 26.770 1212 PRO AAA N 1
ATOM 3200 C CA . PRO A 1 349 ? 22.180 -42.228 -15.205 1.000 33.394 1212 PRO AAA CA 1
ATOM 3201 C C . PRO A 1 349 ? 21.288 -42.748 -14.066 1.000 30.697 1212 PRO AAA C 1
ATOM 3202 O O . PRO A 1 349 ? 20.663 -43.797 -14.235 1.000 38.571 1212 PRO AAA O 1
ATOM 3206 N N . ASP A 1 350 ? 21.233 -42.015 -12.940 1.000 30.972 1213 ASP AAA N 1
ATOM 3207 C CA . ASP A 1 350 ? 20.641 -42.531 -11.677 1.000 30.418 1213 ASP AAA CA 1
ATOM 3208 C C . ASP A 1 350 ? 19.351 -41.786 -11.302 1.000 26.580 1213 ASP AAA C 1
ATOM 3209 O O . ASP A 1 350 ? 18.848 -42.011 -10.218 1.000 31.743 1213 ASP AAA O 1
ATOM 3214 N N A VAL A 1 351 ? 18.780 -41.002 -12.214 0.580 23.473 1214 VAL AAA N 1
ATOM 3215 N N B VAL A 1 351 ? 18.782 -40.917 -12.157 0.420 23.896 1214 VAL AAA N 1
ATOM 3216 C CA A VAL A 1 351 ? 17.589 -40.200 -11.876 0.580 22.526 1214 VAL AAA CA 1
ATOM 3217 C CA B VAL A 1 351 ? 17.526 -40.205 -11.791 0.420 24.136 1214 VAL AAA CA 1
ATOM 3218 C C A VAL A 1 351 ? 16.334 -41.060 -11.768 0.580 22.487 1214 VAL AAA C 1
ATOM 3219 C C B VAL A 1 351 ? 16.351 -41.155 -11.633 0.420 23.238 1214 VAL AAA C 1
ATOM 3220 O O A VAL A 1 351 ? 15.408 -40.660 -11.029 0.580 21.963 1214 VAL AAA O 1
ATOM 3221 O O B VAL A 1 351 ? 15.483 -40.897 -10.769 0.420 24.506 1214 VAL AAA O 1
ATOM 3228 N N . GLY A 1 352 ? 16.309 -42.232 -12.397 1.000 26.243 1215 GLY AAA N 1
ATOM 3229 C CA . GLY A 1 352 ? 15.237 -43.201 -12.165 1.000 28.826 1215 GLY AAA CA 1
ATOM 3230 C C . GLY A 1 352 ? 13.887 -42.588 -12.425 1.000 27.330 1215 GLY AAA C 1
ATOM 3231 O O . GLY A 1 352 ? 13.726 -41.919 -13.473 1.000 28.329 1215 GLY AAA O 1
ATOM 3232 N N . ASN A 1 353 ? 12.951 -42.763 -11.497 1.000 28.782 1216 ASN AAA N 1
ATOM 3233 C CA . ASN A 1 353 ? 11.542 -42.318 -11.631 1.000 28.551 1216 ASN AAA CA 1
ATOM 3234 C C . ASN A 1 353 ? 11.329 -41.027 -10.825 1.000 23.984 1216 ASN AAA C 1
ATOM 3235 O O . ASN A 1 353 ? 10.183 -40.629 -10.653 1.000 26.621 1216 ASN AAA O 1
ATOM 3240 N N . LEU A 1 354 ? 12.401 -40.323 -10.446 1.000 22.091 1217 LEU AAA N 1
ATOM 3241 C CA . LEU A 1 354 ? 12.279 -39.025 -9.739 1.000 21.478 1217 LEU AAA CA 1
ATOM 3242 C C . LEU A 1 354 ? 11.633 -38.016 -10.697 1.000 17.521 1217 LEU AAA C 1
ATOM 3243 O O . LEU A 1 354 ? 11.746 -38.100 -11.938 1.000 19.461 1217 LEU AAA O 1
ATOM 3248 N N . SER A 1 355 ? 11.001 -37.008 -10.139 1.000 16.876 1218 SER AAA N 1
ATOM 3249 C CA . SER A 1 355 ? 10.358 -35.948 -10.929 1.000 16.669 1218 SER AAA CA 1
ATOM 3250 C C . SER A 1 355 ? 11.419 -34.996 -11.483 1.000 15.696 1218 SER AAA C 1
ATOM 3251 O O . SER A 1 355 ? 12.208 -34.418 -10.733 1.000 15.864 1218 SER AAA O 1
ATOM 3254 N N . GLN A 1 356 ? 11.434 -34.807 -12.814 1.000 14.861 1219 GLN AAA N 1
ATOM 3255 C CA . GLN A 1 356 ? 12.483 -34.089 -13.539 1.000 14.510 1219 GLN AAA CA 1
ATOM 3256 C C . GLN A 1 356 ? 11.962 -33.374 -14.766 1.000 14.013 1219 GLN AAA C 1
ATOM 3257 O O . GLN A 1 356 ? 12.725 -32.622 -15.378 1.000 15.549 1219 GLN AAA O 1
ATOM 3263 N N . VAL A 1 357 ? 10.709 -33.540 -15.178 1.000 13.898 1220 VAL AAA N 1
ATOM 3264 C CA . VAL A 1 357 ? 10.165 -32.895 -16.402 1.000 13.534 1220 VAL AAA CA 1
ATOM 3265 C C . VAL A 1 357 ? 9.772 -31.481 -16.034 1.000 13.036 1220 VAL AAA C 1
ATOM 3266 O O . VAL A 1 357 ? 8.941 -31.299 -15.127 1.000 14.614 1220 VAL AAA O 1
ATOM 3270 N N . VAL A 1 358 ? 10.270 -30.509 -16.771 1.000 12.689 1221 VAL AAA N 1
ATOM 3271 C CA . VAL A 1 358 ? 9.993 -29.088 -16.473 1.000 12.792 1221 VAL AAA CA 1
ATOM 3272 C C . VAL A 1 358 ? 9.243 -28.483 -17.648 1.000 12.625 1221 VAL AAA C 1
ATOM 3273 O O . VAL A 1 358 ? 9.686 -28.563 -18.796 1.000 14.192 1221 VAL AAA O 1
ATOM 3277 N N . VAL A 1 359 ? 8.133 -27.839 -17.350 1.000 12.516 1222 VAL AAA N 1
ATOM 3278 C CA . VAL A 1 359 ? 7.372 -27.055 -18.331 1.000 12.389 1222 VAL AAA CA 1
ATOM 3279 C C . VAL A 1 359 ? 7.834 -25.603 -18.269 1.000 11.432 1222 VAL AAA C 1
ATOM 3280 O O . VAL A 1 359 ? 7.744 -24.951 -17.225 1.000 12.426 1222 VAL AAA O 1
ATOM 3284 N N . MET A 1 360 ? 8.466 -25.149 -19.350 1.000 12.221 1223 MET AAA N 1
ATOM 3285 C CA . MET A 1 360 ? 8.926 -23.759 -19.434 1.000 12.356 1223 MET AAA CA 1
ATOM 3286 C C . MET A 1 360 ? 7.770 -22.820 -19.722 1.000 13.108 1223 MET AAA C 1
ATOM 3287 O O . MET A 1 360 ? 6.961 -23.114 -20.578 1.000 16.397 1223 MET AAA O 1
ATOM 3292 N N . LYS A 1 361 ? 7.758 -21.658 -19.072 1.000 13.850 1224 LYS AAA N 1
ATOM 3293 C CA . LYS A 1 361 ? 6.684 -20.702 -19.290 1.000 15.481 1224 LYS AAA CA 1
ATOM 3294 C C . LYS A 1 361 ? 7.232 -19.269 -19.439 1.000 16.188 1224 LYS AAA C 1
ATOM 3295 O O . LYS A 1 361 ? 8.145 -18.925 -18.713 1.000 17.928 1224 LYS AAA O 1
ATOM 3301 N N A SER A 1 362 ? 6.835 -18.569 -20.552 0.500 16.053 1225 SER AAA N 1
ATOM 3302 N N B SER A 1 362 ? 6.464 -18.437 -20.107 0.500 20.419 1225 SER AAA N 1
ATOM 3303 C CA A SER A 1 362 ? 7.108 -17.133 -20.911 0.500 17.726 1225 SER AAA CA 1
ATOM 3304 C CA B SER A 1 362 ? 6.673 -16.980 -20.105 0.500 22.267 1225 SER AAA CA 1
ATOM 3305 C C A SER A 1 362 ? 5.849 -16.237 -20.792 0.500 18.039 1225 SER AAA C 1
ATOM 3306 C C B SER A 1 362 ? 5.344 -16.387 -19.767 0.500 24.447 1225 SER AAA C 1
ATOM 3307 O O A SER A 1 362 ? 6.064 -15.007 -20.982 0.500 21.990 1225 SER AAA O 1
ATOM 3308 O O B SER A 1 362 ? 4.571 -16.701 -20.663 0.500 24.686 1225 SER AAA O 1
ATOM 3313 N N . LYS A 1 371 ? 8.042 -12.886 -17.330 1.000 34.707 1234 LYS AAA N 1
ATOM 3314 C CA . LYS A 1 371 ? 9.376 -13.418 -16.884 1.000 28.127 1234 LYS AAA CA 1
ATOM 3315 C C . LYS A 1 371 ? 9.363 -14.950 -16.923 1.000 26.159 1234 LYS AAA C 1
ATOM 3316 O O . LYS A 1 371 ? 8.281 -15.480 -17.082 1.000 39.524 1234 LYS AAA O 1
ATOM 3322 N N . CYS A 1 372 ? 10.528 -15.619 -16.910 1.000 16.337 1235 CYS AAA N 1
ATOM 3323 C CA . CYS A 1 372 ? 10.566 -17.078 -17.101 1.000 14.114 1235 CYS AAA CA 1
ATOM 3324 C C . CYS A 1 372 ? 10.139 -17.786 -15.818 1.000 12.810 1235 CYS AAA C 1
ATOM 3325 O O . CYS A 1 372 ? 10.579 -17.451 -14.711 1.000 13.956 1235 CYS AAA O 1
ATOM 3338 N N . MET A 1 374 ? 9.146 -22.105 -14.433 1.000 10.923 1237 MET AAA N 1
ATOM 3339 C CA . MET A 1 374 ? 9.416 -23.506 -14.655 1.000 11.527 1237 MET AAA CA 1
ATOM 3340 C C . MET A 1 374 ? 8.502 -24.324 -13.764 1.000 11.196 1237 MET AAA C 1
ATOM 3341 O O . MET A 1 374 ? 8.642 -24.255 -12.541 1.000 12.607 1237 MET AAA O 1
ATOM 3346 N N . ASN A 1 375 ? 7.619 -25.107 -14.383 1.000 11.724 1238 ASN AAA N 1
ATOM 3347 C CA . ASN A 1 375 ? 6.672 -25.920 -13.616 1.000 12.175 1238 ASN AAA CA 1
ATOM 3348 C C . ASN A 1 375 ? 7.133 -27.378 -13.651 1.000 12.055 1238 ASN AAA C 1
ATOM 3349 O O . ASN A 1 375 ? 7.153 -27.996 -14.723 1.000 13.139 1238 ASN AAA O 1
ATOM 3354 N N . LEU A 1 376 ? 7.522 -27.926 -12.518 1.000 12.215 1239 LEU AAA N 1
ATOM 3355 C CA . LEU A 1 376 ? 7.993 -29.321 -12.438 1.000 13.197 1239 LEU AAA CA 1
ATOM 3356 C C . LEU A 1 376 ? 6.791 -30.278 -12.466 1.000 13.903 1239 LEU AAA C 1
ATOM 3357 O O . LEU A 1 376 ? 5.778 -30.019 -11.812 1.000 14.257 1239 LEU AAA O 1
ATOM 3362 N N . GLN A 1 377 ? 6.931 -31.358 -13.239 1.000 13.900 1240 GLN AAA N 1
ATOM 3363 C CA . GLN A 1 377 ? 5.929 -32.408 -13.339 1.000 16.798 1240 GLN AAA CA 1
ATOM 3364 C C . GLN A 1 377 ? 6.517 -33.790 -13.161 1.000 17.106 1240 GLN AAA C 1
ATOM 3365 O O . GLN A 1 377 ? 7.711 -33.975 -13.395 1.000 17.766 1240 GLN AAA O 1
ATOM 3371 N N . ASP A 1 378 ? 5.674 -34.697 -12.683 1.000 20.794 1241 ASP AAA N 1
ATOM 3372 C CA . ASP A 1 378 ? 6.097 -36.114 -12.655 1.000 24.078 1241 ASP AAA CA 1
ATOM 3373 C C . ASP A 1 378 ? 5.951 -36.721 -14.071 1.000 26.172 1241 ASP AAA C 1
ATOM 3374 O O . ASP A 1 378 ? 5.752 -35.978 -15.097 1.000 33.373 1241 ASP AAA O 1
ATOM 3379 N N . ASN A 1 379 ? 6.249 -38.008 -14.209 1.000 32.917 1242 ASN AAA N 1
ATOM 3380 C CA . ASN A 1 379 ? 6.354 -38.624 -15.560 1.000 36.558 1242 ASN AAA CA 1
ATOM 3381 C C . ASN A 1 379 ? 4.945 -38.965 -16.064 1.000 42.854 1242 ASN AAA C 1
ATOM 3382 O O . ASN A 1 379 ? 4.849 -39.384 -17.234 1.000 47.339 1242 ASN AAA O 1
ATOM 3387 N N . ASN A 1 380 ? 3.923 -38.814 -15.218 1.000 45.466 1243 ASN AAA N 1
ATOM 3388 C CA . ASN A 1 380 ? 2.499 -39.009 -15.599 1.000 45.891 1243 ASN AAA CA 1
ATOM 3389 C C . ASN A 1 380 ? 1.884 -37.659 -15.986 1.000 39.198 1243 ASN AAA C 1
ATOM 3390 O O . ASN A 1 380 ? 0.681 -37.596 -16.168 1.000 41.180 1243 ASN AAA O 1
ATOM 3395 N N . GLY A 1 381 ? 2.657 -36.561 -15.964 1.000 35.060 1244 GLY AAA N 1
ATOM 3396 C CA . GLY A 1 381 ? 2.121 -35.235 -16.329 1.000 33.695 1244 GLY AAA CA 1
ATOM 3397 C C . GLY A 1 381 ? 1.440 -34.540 -15.148 1.000 28.003 1244 GLY AAA C 1
ATOM 3398 O O . GLY A 1 381 ? 0.838 -33.510 -15.323 1.000 30.069 1244 GLY AAA O 1
ATOM 3399 N N . ASN A 1 382 ? 1.547 -35.030 -13.938 1.000 24.619 1245 ASN AAA N 1
ATOM 3400 C CA . ASN A 1 382 ? 0.958 -34.302 -12.804 1.000 26.149 1245 ASN AAA CA 1
ATOM 3401 C C . ASN A 1 382 ? 1.914 -33.199 -12.316 1.000 23.353 1245 ASN AAA C 1
ATOM 3402 O O . ASN A 1 382 ? 3.123 -33.405 -12.216 1.000 21.469 1245 ASN AAA O 1
ATOM 3407 N N . ASP A 1 383 ? 1.340 -32.092 -11.919 1.000 20.753 1246 ASP AAA N 1
ATOM 3408 C CA . ASP A 1 383 ? 2.153 -30.969 -11.431 1.000 19.054 1246 ASP AAA CA 1
ATOM 3409 C C . ASP A 1 383 ? 2.740 -31.285 -10.060 1.000 17.648 1246 ASP AAA C 1
ATOM 3410 O O . ASP A 1 383 ? 2.011 -31.701 -9.128 1.000 20.042 1246 ASP AAA O 1
ATOM 3415 N N . ILE A 1 384 ? 4.029 -31.065 -9.919 1.000 16.068 1247 ILE AAA N 1
ATOM 3416 C CA . ILE A 1 384 ? 4.744 -31.000 -8.617 1.000 16.563 1247 ILE AAA CA 1
ATOM 3417 C C . ILE A 1 384 ? 4.790 -29.544 -8.205 1.000 15.816 1247 ILE AAA C 1
ATOM 3418 O O . ILE A 1 384 ? 4.745 -29.264 -7.009 1.000 18.392 1247 ILE AAA O 1
ATOM 3423 N N . GLY A 1 385 ? 4.928 -28.612 -9.161 1.000 14.031 1248 GLY AAA N 1
ATOM 3424 C CA . GLY A 1 385 ? 4.856 -27.207 -8.796 1.000 14.119 1248 GLY AAA CA 1
ATOM 3425 C C . GLY A 1 385 ? 5.877 -26.355 -9.515 1.000 11.532 1248 GLY AAA C 1
ATOM 3426 O O . GLY A 1 385 ? 6.932 -26.814 -9.918 1.000 12.123 1248 GLY AAA O 1
ATOM 3427 N N . PHE A 1 386 ? 5.595 -25.063 -9.504 1.000 11.404 1249 PHE AAA N 1
ATOM 3428 C CA . PHE A 1 386 ? 6.582 -24.103 -9.977 1.000 11.251 1249 PHE AAA CA 1
ATOM 3429 C C . PHE A 1 386 ? 7.838 -24.153 -9.145 1.000 10.382 1249 PHE AAA C 1
ATOM 3430 O O . PHE A 1 386 ? 7.782 -24.296 -7.876 1.000 11.516 1249 PHE AAA O 1
ATOM 3438 N N . ILE A 1 387 ? 8.954 -23.945 -9.780 1.000 10.517 1250 ILE AAA N 1
ATOM 3439 C CA . ILE A 1 387 ? 10.271 -23.891 -9.152 1.000 10.296 1250 ILE AAA CA 1
ATOM 3440 C C . ILE A 1 387 ? 10.486 -22.502 -8.606 1.000 10.032 1250 ILE AAA C 1
ATOM 3441 O O . ILE A 1 387 ? 10.420 -21.498 -9.326 1.000 10.514 1250 ILE AAA O 1
ATOM 3446 N N . GLY A 1 388 ? 10.718 -22.454 -7.294 1.000 10.282 1251 GLY AAA N 1
ATOM 3447 C CA . GLY A 1 388 ? 11.015 -21.218 -6.592 1.000 10.620 1251 GLY AAA CA 1
ATOM 3448 C C . GLY A 1 388 ? 11.989 -21.522 -5.494 1.000 10.910 1251 GLY AAA C 1
ATOM 3449 O O . GLY A 1 388 ? 12.909 -22.348 -5.656 1.000 11.004 1251 GLY AAA O 1
ATOM 3450 N N . PHE A 1 389 ? 11.807 -20.885 -4.343 1.000 11.212 1252 PHE AAA N 1
ATOM 3451 C CA . PHE A 1 389 ? 12.628 -21.198 -3.182 1.000 11.636 1252 PHE AAA CA 1
ATOM 3452 C C . PHE A 1 389 ? 11.807 -21.094 -1.934 1.000 12.915 1252 PHE AAA C 1
ATOM 3453 O O . PHE A 1 389 ? 10.732 -20.460 -1.929 1.000 13.754 1252 PHE AAA O 1
ATOM 3461 N N . HIS A 1 390 ? 12.264 -21.759 -0.888 1.000 12.872 1253 HIS AAA N 1
ATOM 3462 C CA . HIS A 1 390 ? 11.539 -21.745 0.392 1.000 12.113 1253 HIS AAA CA 1
ATOM 3463 C C . HIS A 1 390 ? 12.569 -21.706 1.508 1.000 11.774 1253 HIS AAA C 1
ATOM 3464 O O . HIS A 1 390 ? 13.581 -22.411 1.464 1.000 12.062 1253 HIS AAA O 1
ATOM 3471 N N . GLN A 1 391 ? 12.327 -20.864 2.509 1.000 11.476 1254 GLN AAA N 1
ATOM 3472 C CA . GLN A 1 391 ? 13.222 -20.803 3.672 1.000 11.569 1254 GLN AAA CA 1
ATOM 3473 C C . GLN A 1 391 ? 12.910 -21.958 4.607 1.000 11.113 1254 GLN AAA C 1
ATOM 3474 O O . GLN A 1 391 ? 11.787 -22.016 5.112 1.000 13.413 1254 GLN AAA O 1
ATOM 3480 N N . PHE A 1 392 ? 13.893 -22.796 4.844 1.000 11.169 1255 PHE AAA N 1
ATOM 3481 C CA . PHE A 1 392 ? 13.834 -23.869 5.836 1.000 11.548 1255 PHE AAA CA 1
ATOM 3482 C C . PHE A 1 392 ? 14.859 -23.515 6.881 1.000 11.993 1255 PHE AAA C 1
ATOM 3483 O O . PHE A 1 392 ? 16.060 -23.536 6.619 1.000 12.493 1255 PHE AAA O 1
ATOM 3491 N N . ASN A 1 393 ? 14.403 -23.136 8.076 1.000 12.011 1256 ASN AAA N 1
ATOM 3492 C CA . ASN A 1 393 ? 15.298 -22.577 9.102 1.000 12.810 1256 ASN AAA CA 1
ATOM 3493 C C . ASN A 1 393 ? 15.990 -21.357 8.507 1.000 12.741 1256 ASN AAA C 1
ATOM 3494 O O . ASN A 1 393 ? 15.340 -20.352 8.260 1.000 14.874 1256 ASN AAA O 1
ATOM 3499 N N . ASN A 1 394 ? 17.289 -21.416 8.303 1.000 13.677 1257 ASN AAA N 1
ATOM 3500 C CA . ASN A 1 394 ? 18.111 -20.287 7.819 1.000 14.595 1257 ASN AAA CA 1
ATOM 3501 C C . ASN A 1 394 ? 18.596 -20.427 6.398 1.000 13.106 1257 ASN AAA C 1
ATOM 3502 O O . ASN A 1 394 ? 19.480 -19.653 5.999 1.000 14.713 1257 ASN AAA O 1
ATOM 3507 N N . ILE A 1 395 ? 18.086 -21.387 5.628 1.000 12.829 1258 ILE AAA N 1
ATOM 3508 C CA . ILE A 1 395 ? 18.561 -21.646 4.248 1.000 12.131 1258 ILE AAA CA 1
ATOM 3509 C C . ILE A 1 395 ? 17.391 -21.506 3.295 1.000 11.680 1258 ILE AAA C 1
ATOM 3510 O O . ILE A 1 395 ? 16.329 -22.046 3.487 1.000 12.585 1258 ILE AAA O 1
ATOM 3515 N N . ASP A 1 396 ? 17.649 -20.733 2.192 1.000 11.112 1259 ASP AAA N 1
ATOM 3516 C CA . ASP A 1 396 ? 16.701 -20.602 1.076 1.000 11.674 1259 ASP AAA CA 1
ATOM 3517 C C . ASP A 1 396 ? 16.951 -21.732 0.097 1.000 11.533 1259 ASP AAA C 1
ATOM 3518 O O . ASP A 1 396 ? 17.812 -21.594 -0.791 1.000 13.662 1259 ASP AAA O 1
ATOM 3523 N N . LYS A 1 397 ? 16.267 -22.847 0.269 1.000 11.058 1260 LYS AAA N 1
ATOM 3524 C CA . LYS A 1 397 ? 16.405 -24.006 -0.641 1.000 11.417 1260 LYS AAA CA 1
ATOM 3525 C C . LYS A 1 397 ? 15.525 -23.850 -1.859 1.000 10.885 1260 LYS AAA C 1
ATOM 3526 O O . LYS A 1 397 ? 14.406 -23.391 -1.762 1.000 12.059 1260 LYS AAA O 1
ATOM 3532 N N . LEU A 1 398 ? 16.022 -24.311 -3.024 1.000 10.949 1261 LEU AAA N 1
ATOM 3533 C CA . LEU A 1 398 ? 15.123 -24.370 -4.201 1.000 10.275 1261 LEU AAA CA 1
ATOM 3534 C C . LEU A 1 398 ? 14.106 -25.481 -3.961 1.000 11.184 1261 LEU AAA C 1
ATOM 3535 O O . LEU A 1 398 ? 14.439 -26.564 -3.462 1.000 11.639 1261 LEU AAA O 1
ATOM 3540 N N . VAL A 1 399 ? 12.892 -25.185 -4.388 1.000 10.941 1262 VAL AAA N 1
ATOM 3541 C CA . VAL A 1 399 ? 11.762 -26.114 -4.295 1.000 11.049 1262 VAL AAA CA 1
ATOM 3542 C C . VAL A 1 399 ? 10.907 -26.080 -5.554 1.000 10.894 1262 VAL AAA C 1
ATOM 3543 O O . VAL A 1 399 ? 10.885 -25.067 -6.241 1.000 11.542 1262 VAL AAA O 1
ATOM 3547 N N . ALA A 1 400 ? 10.147 -27.136 -5.720 1.000 11.309 1263 ALA AAA N 1
ATOM 3548 C CA . ALA A 1 400 ? 8.943 -27.115 -6.557 1.000 11.344 1263 ALA AAA CA 1
ATOM 3549 C C . ALA A 1 400 ? 7.762 -27.104 -5.599 1.000 11.916 1263 ALA AAA C 1
ATOM 3550 O O . ALA A 1 400 ? 7.714 -27.902 -4.643 1.000 12.680 1263 ALA AAA O 1
ATOM 3552 N N . SER A 1 401 ? 6.836 -26.171 -5.779 1.000 12.435 1264 SER AAA N 1
ATOM 3553 C CA . SER A 1 401 ? 5.728 -25.999 -4.827 1.000 13.146 1264 SER AAA CA 1
ATOM 3554 C C . SER A 1 401 ? 4.421 -25.703 -5.583 1.000 12.802 1264 SER AAA C 1
ATOM 3555 O O . SER A 1 401 ? 4.296 -24.626 -6.198 1.000 13.633 1264 SER AAA O 1
ATOM 3558 N N . ASN A 1 402 ? 3.433 -26.553 -5.366 1.000 13.643 1265 ASN AAA N 1
ATOM 3559 C CA . ASN A 1 402 ? 2.078 -26.346 -5.905 1.000 14.229 1265 ASN AAA CA 1
ATOM 3560 C C . ASN A 1 402 ? 1.378 -25.160 -5.229 1.000 14.088 1265 ASN AAA C 1
ATOM 3561 O O . ASN A 1 402 ? 0.332 -24.751 -5.711 1.000 15.148 1265 ASN AAA O 1
ATOM 3566 N N . TRP A 1 403 ? 1.885 -24.652 -4.106 1.000 14.412 1266 TRP AAA N 1
ATOM 3567 C CA . TRP A 1 403 ? 1.301 -23.414 -3.549 1.000 14.938 1266 TRP AAA CA 1
ATOM 3568 C C . TRP A 1 403 ? 1.328 -22.293 -4.595 1.000 13.269 1266 TRP AAA C 1
ATOM 3569 O O . TRP A 1 403 ? 0.404 -21.539 -4.769 1.000 15.368 1266 TRP AAA O 1
ATOM 3580 N N . TYR A 1 404 ? 2.459 -22.211 -5.313 1.000 13.765 1267 TYR AAA N 1
A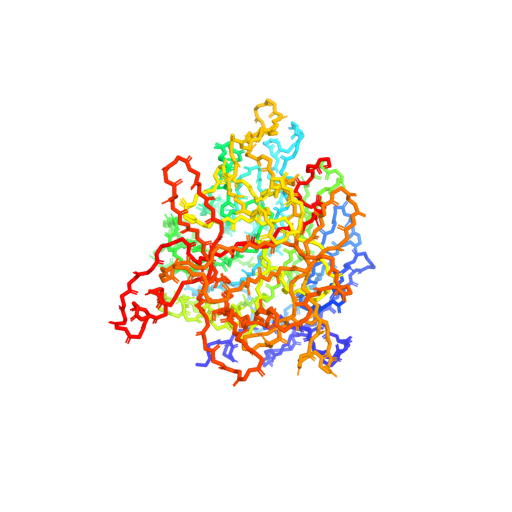TOM 3581 C CA . TYR A 1 404 ? 2.587 -21.181 -6.370 1.000 13.112 1267 TYR AAA CA 1
ATOM 3582 C C . TYR A 1 404 ? 1.487 -21.412 -7.419 1.000 13.228 1267 TYR AAA C 1
ATOM 3583 O O . TYR A 1 404 ? 0.815 -20.446 -7.826 1.000 14.161 1267 TYR AAA O 1
ATOM 3592 N N . ASN A 1 405 ? 1.341 -22.644 -7.858 1.000 13.141 1268 ASN AAA N 1
ATOM 3593 C CA . ASN A 1 405 ? 0.349 -22.951 -8.915 1.000 14.092 1268 ASN AAA CA 1
ATOM 3594 C C . ASN A 1 405 ? -1.058 -22.587 -8.443 1.000 13.662 1268 ASN AAA C 1
ATOM 3595 O O . ASN A 1 405 ? -1.857 -22.017 -9.229 1.000 15.085 1268 ASN AAA O 1
ATOM 3600 N N . ARG A 1 406 ? -1.395 -22.885 -7.192 1.000 14.559 1269 ARG AAA N 1
ATOM 3601 C CA . ARG A 1 406 ? -2.746 -22.626 -6.699 1.000 15.659 1269 ARG AAA CA 1
ATOM 3602 C C . ARG A 1 406 ? -2.942 -21.109 -6.550 1.000 14.960 1269 ARG AAA C 1
ATOM 3603 O O . ARG A 1 406 ? -4.039 -20.608 -6.800 1.000 17.373 1269 ARG AAA O 1
ATOM 3611 N N . GLN A 1 407 ? -1.927 -20.351 -6.140 1.000 15.073 1270 GLN AAA N 1
ATOM 3612 C CA . GLN A 1 407 ? -2.057 -18.881 -6.109 1.000 16.316 1270 GLN AAA CA 1
ATOM 3613 C C . GLN A 1 407 ? -2.311 -18.337 -7.515 1.000 15.981 1270 GLN AAA C 1
ATOM 3614 O O . GLN A 1 407 ? -3.204 -17.493 -7.701 1.000 17.677 1270 GLN AAA O 1
ATOM 3620 N N . ILE A 1 408 ? -1.613 -18.855 -8.520 1.000 15.748 1271 ILE AAA N 1
ATOM 3621 C CA . ILE A 1 408 ? -1.841 -18.416 -9.927 1.000 16.027 1271 ILE AAA CA 1
ATOM 3622 C C . ILE A 1 408 ? -3.263 -18.758 -10.356 1.000 16.799 1271 ILE AAA C 1
ATOM 3623 O O . ILE A 1 408 ? -3.913 -17.914 -10.991 1.000 19.567 1271 ILE AAA O 1
ATOM 3628 N N . GLU A 1 409 ? -3.787 -19.938 -9.989 1.000 17.092 1272 GLU AAA N 1
ATOM 3629 C CA . GLU A 1 409 ? -5.172 -20.329 -10.334 1.000 19.379 1272 GLU AAA CA 1
ATOM 3630 C C . GLU A 1 409 ? -6.163 -19.308 -9.751 1.000 20.534 1272 GLU AAA C 1
ATOM 3631 O O . GLU A 1 409 ? -7.203 -19.122 -10.358 1.000 24.033 1272 GLU AAA O 1
ATOM 3637 N N . ARG A 1 410 ? -5.834 -18.694 -8.609 1.000 20.769 1273 ARG AAA N 1
ATOM 3638 C CA . ARG A 1 410 ? -6.719 -17.728 -7.935 1.000 22.369 1273 ARG AAA CA 1
ATOM 3639 C C . ARG A 1 410 ? -6.398 -16.288 -8.420 1.000 21.149 1273 ARG AAA C 1
ATOM 3640 O O . ARG A 1 410 ? -7.022 -15.328 -7.920 1.000 21.996 1273 ARG AAA O 1
ATOM 3648 N N . SER A 1 411 ? -5.542 -16.109 -9.429 1.000 20.155 1274 SER AAA N 1
ATOM 3649 C CA . SER A 1 411 ? -5.131 -14.773 -9.984 1.000 21.567 1274 SER AAA CA 1
ATOM 3650 C C . SER A 1 411 ? -4.431 -13.933 -8.889 1.000 18.548 1274 SER AAA C 1
ATOM 3651 O O . SER A 1 411 ? -4.528 -12.711 -8.934 1.000 20.204 1274 SER AAA O 1
ATOM 3654 N N . SER A 1 412 ? -3.673 -14.593 -8.025 1.000 18.288 1275 SER AAA N 1
ATOM 3655 C CA . SER A 1 412 ? -2.932 -13.912 -6.947 1.000 16.528 1275 SER AAA CA 1
ATOM 3656 C C . SER A 1 412 ? -1.469 -13.818 -7.345 1.000 15.540 1275 SER AAA C 1
ATOM 3657 O O . SER A 1 412 ? -0.897 -14.799 -7.947 1.000 19.111 1275 SER AAA O 1
ATOM 3660 N N . ARG A 1 413 ? -0.843 -12.754 -7.005 1.000 15.159 1276 ARG AAA N 1
ATOM 3661 C CA . ARG A 1 413 ? 0.586 -12.544 -7.210 1.000 16.209 1276 ARG AAA CA 1
ATOM 3662 C C . ARG A 1 413 ? 1.413 -13.603 -6.531 1.000 14.657 1276 ARG AAA C 1
ATOM 3663 O O . ARG A 1 413 ? 1.137 -13.987 -5.383 1.000 16.740 1276 ARG AAA O 1
ATOM 3671 N N . THR A 1 414 ? 2.509 -13.996 -7.144 1.000 14.198 1277 THR AAA N 1
ATOM 3672 C CA . THR A 1 414 ? 3.465 -14.952 -6.558 1.000 14.402 1277 THR AAA CA 1
ATOM 3673 C C . THR A 1 414 ? 4.850 -14.364 -6.628 1.000 16.484 1277 THR AAA C 1
ATOM 3674 O O . THR A 1 414 ? 5.295 -14.077 -7.727 1.000 20.382 1277 THR AAA O 1
ATOM 3678 N N . PHE A 1 415 ? 5.547 -14.407 -5.516 1.000 14.242 1278 PHE AAA N 1
ATOM 3679 C CA . PHE A 1 415 ? 6.945 -13.997 -5.392 1.000 15.480 1278 PHE AAA CA 1
ATOM 3680 C C . PHE A 1 415 ? 7.836 -15.218 -5.254 1.000 14.471 1278 PHE AAA C 1
ATOM 3681 O O . PHE A 1 415 ? 7.482 -16.157 -4.522 1.000 17.058 1278 PHE AAA O 1
ATOM 3689 N N . GLY A 1 416 ? 9.012 -15.177 -5.858 1.000 13.108 1279 GLY AAA N 1
ATOM 3690 C CA . GLY A 1 416 ? 10.054 -16.194 -5.654 1.000 13.680 1279 GLY AAA CA 1
ATOM 3691 C C . GLY A 1 416 ? 10.091 -17.272 -6.707 1.000 11.531 1279 GLY AAA C 1
ATOM 3692 O O . GLY A 1 416 ? 10.986 -18.075 -6.650 1.000 12.332 1279 GLY AAA O 1
ATOM 3693 N N . CYS A 1 417 ? 9.142 -17.267 -7.651 1.000 11.896 1280 CYS AAA N 1
ATOM 3694 C CA . CYS A 1 417 ? 9.111 -18.357 -8.670 1.000 11.366 1280 CYS AAA CA 1
ATOM 3695 C C . CYS A 1 417 ? 9.320 -17.834 -10.085 1.000 11.415 1280 CYS AAA C 1
ATOM 3696 O O . CYS A 1 417 ? 8.847 -18.456 -11.063 1.000 13.391 1280 CYS AAA O 1
ATOM 3699 N N . SER A 1 418 ? 10.048 -16.750 -10.210 1.000 11.729 1281 SER AAA N 1
ATOM 3700 C CA . SER A 1 418 ? 10.416 -16.187 -11.515 1.000 12.860 1281 SER AAA CA 1
ATOM 3701 C C . SER A 1 418 ? 11.930 -16.028 -11.612 1.000 11.928 1281 SER AAA C 1
ATOM 3702 O O . SER A 1 418 ? 12.591 -15.617 -10.651 1.000 13.214 1281 SER AAA O 1
ATOM 3705 N N . TRP A 1 419 ? 12.454 -16.336 -12.806 1.000 11.138 1282 TRP AAA N 1
ATOM 3706 C CA . TRP A 1 419 ? 13.913 -16.538 -12.963 1.000 10.971 1282 TRP AAA CA 1
ATOM 3707 C C . TRP A 1 419 ? 14.409 -15.779 -14.197 1.000 11.203 1282 TRP AAA C 1
ATOM 3708 O O . TRP A 1 419 ? 13.673 -15.661 -15.188 1.000 14.432 1282 TRP AAA O 1
ATOM 3719 N N . GLU A 1 420 ? 15.659 -15.374 -14.112 1.000 11.449 1283 GLU AAA N 1
ATOM 3720 C CA A GLU A 1 420 ? 16.488 -14.873 -15.248 0.580 11.067 1283 GLU AAA CA 1
ATOM 3721 C CA B GLU A 1 420 ? 16.338 -15.025 -15.360 0.420 12.566 1283 GLU AAA CA 1
ATOM 3722 C C . GLU A 1 420 ? 17.543 -15.931 -15.574 1.000 10.844 1283 GLU AAA C 1
ATOM 3723 O O . GLU A 1 420 ? 18.192 -16.410 -14.638 1.000 11.386 1283 GLU AAA O 1
ATOM 3734 N N . PHE A 1 421 ? 17.763 -16.160 -16.844 1.000 10.843 1284 PHE AAA N 1
ATOM 3735 C CA . PHE A 1 421 ? 18.796 -17.042 -17.380 1.000 10.315 1284 PHE AAA CA 1
ATOM 3736 C C . PHE A 1 421 ? 19.878 -16.175 -17.987 1.000 10.069 1284 PHE AAA C 1
ATOM 3737 O O . PHE A 1 421 ? 19.590 -15.475 -19.005 1.000 10.551 1284 PHE AAA O 1
ATOM 3745 N N . ILE A 1 422 ? 21.094 -16.149 -17.458 1.000 10.609 1285 ILE AAA N 1
ATOM 3746 C CA . ILE A 1 422 ? 22.136 -15.179 -17.860 1.000 10.424 1285 ILE AAA CA 1
ATOM 3747 C C . ILE A 1 422 ? 23.285 -15.928 -18.519 1.000 10.697 1285 ILE AAA C 1
ATOM 3748 O O . ILE A 1 422 ? 24.118 -16.542 -17.835 1.000 11.044 1285 ILE AAA O 1
ATOM 3753 N N . PRO A 1 423 ? 23.374 -15.928 -19.859 1.000 10.904 1286 PRO AAA N 1
ATOM 3754 C CA . PRO A 1 423 ? 24.547 -16.485 -20.504 1.000 11.651 1286 PRO AAA CA 1
ATOM 3755 C C . PRO A 1 423 ? 25.662 -15.448 -20.518 1.000 10.884 1286 PRO AAA C 1
ATOM 3756 O O . PRO A 1 423 ? 25.423 -14.235 -20.424 1.000 11.609 1286 PRO AAA O 1
ATOM 3760 N N . VAL A 1 424 ? 26.892 -15.913 -20.679 1.000 11.300 1287 VAL AAA N 1
ATOM 3761 C CA . VAL A 1 424 ? 28.023 -15.009 -20.910 1.000 11.877 1287 VAL AAA CA 1
ATOM 3762 C C . VAL A 1 424 ? 27.730 -14.206 -22.184 1.000 12.157 1287 VAL AAA C 1
ATOM 3763 O O . VAL A 1 424 ? 27.205 -14.754 -23.177 1.000 14.646 1287 VAL AAA O 1
ATOM 3767 N N . ASP A 1 425 ? 28.002 -12.925 -22.145 1.000 13.121 1288 ASP AAA N 1
ATOM 3768 C CA . ASP A 1 425 ? 27.786 -12.058 -23.302 1.000 13.911 1288 ASP AAA CA 1
ATOM 3769 C C . ASP A 1 425 ? 28.909 -11.067 -23.402 1.000 13.898 1288 ASP AAA C 1
ATOM 3770 O O . ASP A 1 425 ? 29.268 -10.429 -22.380 1.000 13.489 1288 ASP AAA O 1
ATOM 3775 N N A ASP A 1 426 ? 29.522 -10.859 -24.571 0.580 15.707 1289 ASP AAA N 1
ATOM 3776 N N B ASP A 1 426 ? 29.239 -10.800 -24.664 0.420 13.717 1289 ASP AAA N 1
ATOM 3777 C CA A ASP A 1 426 ? 30.617 -9.853 -24.687 0.580 17.435 1289 ASP AAA CA 1
ATOM 3778 C CA B ASP A 1 426 ? 30.369 -9.930 -25.011 0.420 14.765 1289 ASP AAA CA 1
ATOM 3779 C C A ASP A 1 426 ? 30.183 -8.434 -24.304 0.580 14.477 1289 ASP AAA C 1
ATOM 3780 C C B ASP A 1 426 ? 30.161 -8.502 -24.528 0.420 12.560 1289 ASP AAA C 1
ATOM 3781 O O A ASP A 1 426 ? 31.057 -7.631 -23.933 0.580 15.167 1289 ASP AAA O 1
ATOM 3782 O O B ASP A 1 426 ? 31.168 -7.832 -24.296 0.420 15.553 1289 ASP AAA O 1
ATOM 3791 N N . GLY A 1 427 ? 28.900 -8.084 -24.418 1.000 11.907 1290 GLY AAA N 1
ATOM 3792 C CA . GLY A 1 427 ? 28.546 -6.732 -24.046 1.000 11.029 1290 GLY AAA CA 1
ATOM 3793 C C . GLY A 1 427 ? 28.482 -6.505 -22.551 1.000 10.775 1290 GLY AAA C 1
ATOM 3794 O O . GLY A 1 427 ? 28.238 -5.385 -22.125 1.000 11.973 1290 GLY AAA O 1
ATOM 3795 N N . TRP A 1 428 ? 28.697 -7.536 -21.771 1.000 11.561 1291 TRP AAA N 1
ATOM 3796 C CA . TRP A 1 428 ? 28.736 -7.390 -20.301 1.000 12.094 1291 TRP AAA CA 1
ATOM 3797 C C . TRP A 1 428 ? 30.108 -7.249 -19.803 1.000 15.751 1291 TRP AAA C 1
ATOM 3798 O O . TRP A 1 428 ? 30.379 -6.428 -18.975 1.000 18.275 1291 TRP AAA O 1
ATOM 3809 N N . GLY A 1 429 ? 30.967 -8.125 -20.223 1.000 16.306 1292 GLY AAA N 1
ATOM 3810 C CA . GLY A 1 429 ? 32.393 -7.970 -20.201 1.000 21.564 1292 GLY AAA CA 1
ATOM 3811 C C . GLY A 1 429 ? 32.995 -8.511 -18.994 1.000 19.645 1292 GLY AAA C 1
ATOM 3812 O O . GLY A 1 429 ? 34.222 -8.415 -18.853 1.000 25.460 1292 GLY AAA O 1
ATOM 3813 N N . GLU A 1 430 ? 32.274 -8.981 -18.013 1.000 21.430 1293 GLU AAA N 1
ATOM 3814 C CA . GLU A 1 430 ? 32.822 -9.694 -16.859 1.000 21.032 1293 GLU AAA CA 1
ATOM 3815 C C . GLU A 1 430 ? 33.689 -10.864 -17.314 1.000 24.722 1293 GLU AAA C 1
ATOM 3816 O O . GLU A 1 430 ? 33.394 -11.533 -18.316 1.000 24.341 1293 GLU AAA O 1
ATOM 3822 N N . SER A 1 431 ? 34.761 -11.123 -16.573 1.000 28.274 1294 SER AAA N 1
ATOM 3823 C CA . SER A 1 431 ? 35.759 -12.221 -16.818 1.000 37.266 1294 SER AAA CA 1
ATOM 3824 C C . SER A 1 431 ? 35.055 -13.574 -17.045 1.000 51.272 1294 SER AAA C 1
ATOM 3825 O O . SER A 1 431 ? 34.243 -14.076 -16.212 1.000 45.703 1294 SER AAA O 1
#

Foldseek 3Di:
DALQQFLFWFADDPNDTWTPHPFGWDKDAFPPWDADPVGRLKIKAAQDPRRKIKTQGDPVPFAKFLFWKKKKKWKKFWFADDDPLQAPFKWWFKAFADCQAAWTWIDGQQKIKIKGGANPRDMDIDMGGDDQAEADDPHHRAIWMWMWIDGSVFWIFIDILLHTDDIDGNVSHGIGGTHSMIMRHTGRRPDNGTMMIMGGITMHRHGDDSVVSNVVSVVVLPQQFAAFSRSHFDFAQAWFWKAFVQDRQWGWEWPDADQPIFIFTDDGFPWDDDPPRHIYGDRPDYWIKGWAQDPDQPPHGGDGAFGKTWIWTHDPNDTFTWFFALPDDDQWTTIHTHHNVPCPQTWTIWGWHGLITWTDGPVRHTSAAWFWDDDPHTTTITGGCVQVVCVVVVHDDHGRHMHTHGDDPSHPDD